Protein AF-K2MR63-F1 (afdb_monomer_lite)

Secondary structure (DSSP, 8-state):
-HHHHHHHHHHHHHHHHHHHHHHHTT-S-------SS-HHHHHHHHHHHHHHHTT--HHHHHHHHHHHHTT--SSSTTSSSSSS-S----------------------------------------------TTHHHHHHHHHHHHHHHHHHHHHHHHHHHHHHHHHHHHHHHHHHHHHHHHHHHHHHHHHHHHHHHHHHHHHHHHHHHHHHHHHHHHHHHHHHHHHHHHHHHHHHHHHHHHHHHHHHHHHHHHHHHHH-TTTHHHHHHHHHHHHHHHHHHHHHHHHHHHHHHHHHHHHHHHTT------------------TTHHHHHHHHHHHHHHHHHHHHHHHHHHHHHHHHHHHHHHHHHHHHHHHHHHHHHHHHHHHHHHHHHHHHHHHHHHTS-TTTS---

Foldseek 3Di:
DVVVVVVVVVVVVVVVVVVVVCVVVVVDDDDDDDDDDPPPPVVVVVVVVVCVVVVDDPVVVVVVVVVVVVPPPDDPPPPPPPPDPDDDDDDDDDDDDDDDDDDDDDDDDDDDDDDDDDDDDDDDDDDDDDDDPPVCVVVVVVVVVVVVVVVVVVVVVVVVVVVVVVVVVVVVVVVVVVVVVVVVVVVVVVVVVVVVVVVVVVVVVVVVVVVVVVVVVVVVVVVVVVVVVVVVVVVVVVVVVVVVVVVVVVVVVVVVLVVDPVNVVVVVVVVVVVVVVVVVVVVVVVVVVVVVVVVVVVVVVVVPDDDDDDDDDDDDDDDDDDPVVVVVVVVVVVVVVVVVVVVVVVVVVVVVVVVVVVVVVVVVVVVVVVVVVVVVVVVVVVVVVVVVVVQVVVCVVVVHHPVRDPDD

Radius of gyration: 58.35 Å; chains: 1; bounding box: 117×65×192 Å

Organism: NCBI:txid85056

Structure (mmCIF, N/CA/C/O backbone):
data_AF-K2MR63-F1
#
_entry.id   AF-K2MR63-F1
#
loop_
_atom_site.group_PDB
_atom_site.id
_atom_site.type_symbol
_atom_site.label_atom_id
_atom_site.label_alt_id
_atom_site.label_comp_id
_atom_site.label_asym_id
_atom_site.label_entity_id
_atom_site.label_seq_id
_atom_site.pdbx_PDB_ins_code
_atom_site.Cartn_x
_atom_site.Cartn_y
_atom_site.Cartn_z
_atom_site.occupancy
_atom_site.B_iso_or_equiv
_atom_site.auth_seq_id
_atom_site.auth_comp_id
_atom_site.auth_asym_id
_atom_site.auth_atom_id
_atom_site.pdbx_PDB_model_num
ATOM 1 N N . MET A 1 1 ? -10.930 -7.258 38.644 1.00 47.06 1 MET A N 1
ATOM 2 C CA . MET A 1 1 ? -9.456 -7.078 38.629 1.00 47.06 1 MET A CA 1
ATOM 3 C C . MET A 1 1 ? -8.836 -7.102 37.224 1.00 47.06 1 MET A C 1
ATOM 5 O O . MET A 1 1 ? -7.900 -6.347 37.010 1.00 47.06 1 MET A O 1
ATOM 9 N N . SER A 1 2 ? -9.349 -7.874 36.250 1.00 49.53 2 SER A N 1
ATOM 10 C CA . SER A 1 2 ? -8.733 -7.998 34.906 1.00 49.53 2 SER A CA 1
ATOM 11 C C . SER A 1 2 ? -8.709 -6.695 34.074 1.00 49.53 2 SER A C 1
ATOM 13 O O . SER A 1 2 ? -7.662 -6.303 33.566 1.00 49.53 2 SER A O 1
ATOM 15 N N . ALA A 1 3 ? -9.817 -5.943 34.040 1.00 41.88 3 ALA A N 1
ATOM 16 C CA . ALA A 1 3 ? -9.916 -4.698 33.261 1.00 41.88 3 ALA A CA 1
ATOM 17 C C . ALA A 1 3 ? -9.015 -3.557 33.779 1.00 41.88 3 ALA A C 1
ATOM 19 O O . ALA A 1 3 ? -8.612 -2.681 33.013 1.00 41.88 3 ALA A O 1
ATOM 20 N N . HIS A 1 4 ? -8.680 -3.573 35.074 1.00 41.53 4 HIS A N 1
ATOM 21 C CA . HIS A 1 4 ? -7.770 -2.591 35.661 1.00 41.53 4 HIS A CA 1
ATOM 22 C C . HIS A 1 4 ? -6.356 -2.830 35.126 1.00 41.53 4 HIS A C 1
ATOM 24 O O . HIS A 1 4 ? -5.791 -1.935 34.512 1.00 41.53 4 HIS A O 1
ATOM 30 N N . VAL A 1 5 ? -5.853 -4.068 35.219 1.00 52.84 5 VAL A N 1
ATOM 31 C CA . VAL A 1 5 ? -4.518 -4.473 34.733 1.00 52.84 5 VAL A CA 1
ATOM 32 C C . VAL A 1 5 ? -4.349 -4.229 33.227 1.00 52.84 5 VAL A C 1
ATOM 34 O O . VAL A 1 5 ? -3.263 -3.869 32.768 1.00 52.84 5 VAL A O 1
ATOM 37 N N . GLU A 1 6 ? -5.412 -4.387 32.438 1.00 45.56 6 GLU A N 1
ATOM 38 C CA . GLU A 1 6 ? -5.401 -4.061 31.008 1.00 45.56 6 GLU A CA 1
ATOM 39 C C . GLU A 1 6 ? -5.281 -2.555 30.741 1.00 45.56 6 GLU A C 1
ATOM 41 O O . GLU A 1 6 ? -4.469 -2.143 29.907 1.00 45.56 6 GLU A O 1
ATOM 46 N N . ARG A 1 7 ? -6.002 -1.716 31.499 1.00 47.66 7 ARG A N 1
ATOM 47 C CA . ARG A 1 7 ? -5.839 -0.254 31.434 1.00 47.66 7 ARG A CA 1
ATOM 48 C C . ARG A 1 7 ? -4.437 0.182 31.855 1.00 47.66 7 ARG A C 1
ATOM 50 O O . ARG A 1 7 ? -3.858 1.032 31.180 1.00 47.66 7 ARG A O 1
ATOM 57 N N . GLU A 1 8 ? -3.851 -0.434 32.885 1.00 48.72 8 GLU A N 1
ATOM 58 C CA . GLU A 1 8 ? -2.474 -0.133 33.306 1.00 48.72 8 GLU A CA 1
ATOM 59 C C . GLU A 1 8 ? -1.470 -0.438 32.189 1.00 48.72 8 GLU A C 1
ATOM 61 O O . GLU A 1 8 ? -0.606 0.384 31.888 1.00 48.72 8 GLU A O 1
ATOM 66 N N . LYS A 1 9 ? -1.615 -1.584 31.509 1.00 58.38 9 LYS A N 1
ATOM 67 C CA . LYS A 1 9 ? -0.736 -1.982 30.396 1.00 58.38 9 LYS A CA 1
ATOM 68 C C . LYS A 1 9 ? -0.846 -1.037 29.201 1.00 58.38 9 LYS A C 1
ATOM 70 O O . LYS A 1 9 ? 0.180 -0.702 28.606 1.00 58.38 9 LYS A O 1
ATOM 75 N N . ILE A 1 10 ? -2.054 -0.578 28.868 1.00 54.53 10 ILE A N 1
ATOM 76 C CA . ILE A 1 10 ? -2.284 0.373 27.771 1.00 54.53 10 ILE A CA 1
ATOM 77 C C . ILE A 1 10 ? -1.656 1.732 28.105 1.00 54.53 10 ILE A C 1
ATOM 79 O O . ILE A 1 10 ? -0.917 2.285 27.288 1.00 54.53 10 ILE A O 1
ATOM 83 N N . ILE A 1 11 ? -1.866 2.245 29.320 1.00 55.84 11 ILE A N 1
ATOM 84 C CA . ILE A 1 11 ? -1.286 3.522 29.763 1.00 55.84 11 ILE A CA 1
ATOM 85 C C . ILE A 1 11 ? 0.248 3.437 29.789 1.00 55.84 11 ILE A C 1
ATOM 87 O O . ILE A 1 11 ? 0.929 4.327 29.271 1.00 55.84 11 ILE A O 1
ATOM 91 N N . PHE A 1 12 ? 0.809 2.334 30.291 1.00 59.03 12 PHE A N 1
ATOM 92 C CA . PHE A 1 12 ? 2.257 2.117 30.323 1.00 59.03 12 PHE A CA 1
ATOM 93 C C . PHE A 1 12 ? 2.859 2.003 28.913 1.00 59.03 12 PHE A C 1
ATOM 95 O O . PHE A 1 12 ? 3.939 2.537 28.646 1.00 59.03 12 PHE A O 1
ATOM 102 N N . PHE A 1 13 ? 2.152 1.359 27.979 1.00 62.16 13 PHE A N 1
ATOM 103 C CA . PHE A 1 13 ? 2.556 1.255 26.576 1.00 62.16 13 PHE A CA 1
ATOM 104 C C . PHE A 1 13 ? 2.575 2.624 25.882 1.00 62.16 13 PHE A C 1
ATOM 106 O O . PHE A 1 13 ? 3.557 2.965 25.214 1.00 62.16 13 PHE A O 1
ATOM 113 N N . PHE A 1 14 ? 1.546 3.448 26.097 1.00 54.16 14 PHE A N 1
ATOM 114 C CA . PHE A 1 14 ? 1.492 4.810 25.563 1.00 54.16 14 PHE A CA 1
ATOM 115 C C . PHE A 1 14 ? 2.592 5.705 26.142 1.00 54.16 14 PHE A C 1
ATOM 117 O O . PHE A 1 14 ? 3.259 6.413 25.386 1.00 54.16 14 PHE A O 1
ATOM 124 N N . LEU A 1 15 ? 2.851 5.636 27.451 1.00 60.12 15 LEU A N 1
ATOM 125 C CA . LEU A 1 15 ? 3.922 6.404 28.094 1.00 60.12 15 LEU A CA 1
ATOM 126 C C . LEU A 1 15 ? 5.307 6.000 27.571 1.00 60.12 15 LEU A C 1
ATOM 128 O O . LEU A 1 15 ? 6.113 6.868 27.230 1.00 60.12 15 LEU A O 1
ATOM 132 N N . LYS A 1 16 ? 5.564 4.698 27.406 1.00 65.94 16 LYS A N 1
ATOM 133 C CA . LYS A 1 16 ? 6.850 4.179 26.915 1.00 65.94 16 LYS A CA 1
ATOM 134 C C . LYS A 1 16 ? 7.099 4.526 25.442 1.00 65.94 16 LYS A C 1
ATOM 136 O O . LYS A 1 16 ? 8.220 4.886 25.074 1.00 65.94 16 LYS A O 1
ATOM 141 N N . ASN A 1 17 ? 6.067 4.480 24.598 1.00 55.75 17 ASN A N 1
ATOM 142 C CA . ASN A 1 17 ? 6.176 4.880 23.190 1.00 55.75 17 ASN A CA 1
ATOM 143 C C . ASN A 1 17 ? 6.306 6.393 23.022 1.00 55.75 17 ASN A C 1
ATOM 145 O O . ASN A 1 17 ? 7.094 6.853 22.195 1.00 55.75 17 ASN A O 1
ATOM 149 N N . ARG A 1 18 ? 5.621 7.174 23.861 1.00 52.97 18 ARG A N 1
ATOM 150 C CA . ARG A 1 18 ? 5.785 8.627 23.918 1.00 52.97 18 ARG A CA 1
ATOM 151 C C . ARG A 1 18 ? 7.216 8.999 24.317 1.00 52.97 18 ARG A C 1
ATOM 153 O O . ARG A 1 18 ? 7.833 9.827 23.654 1.00 52.97 18 ARG A O 1
ATOM 160 N N . GLN A 1 19 ? 7.793 8.332 25.316 1.00 58.66 19 GLN A N 1
ATOM 161 C CA . GLN A 1 19 ? 9.180 8.555 25.741 1.00 58.66 19 GLN A CA 1
ATOM 162 C C . GLN A 1 19 ? 10.194 8.202 24.635 1.00 58.66 19 GLN A C 1
ATOM 164 O O . GLN A 1 19 ? 11.117 8.973 24.375 1.00 58.66 19 GLN A O 1
ATOM 169 N N . LYS A 1 20 ? 9.982 7.091 23.911 1.00 62.47 20 LYS A N 1
ATOM 170 C CA . LYS A 1 20 ? 10.786 6.731 22.726 1.00 62.47 20 LYS A CA 1
ATOM 171 C C . LYS A 1 20 ? 10.671 7.762 21.601 1.00 62.47 20 LYS A C 1
ATOM 173 O O . LYS A 1 20 ? 11.679 8.096 20.984 1.00 62.47 20 LYS A O 1
ATOM 178 N N . TYR A 1 21 ? 9.471 8.283 21.349 1.00 54.50 21 TYR A N 1
ATOM 179 C CA . TYR A 1 21 ? 9.225 9.303 20.329 1.00 54.50 21 TYR A CA 1
ATOM 180 C C . TYR A 1 21 ? 9.955 10.619 20.642 1.00 54.50 21 TYR A C 1
ATOM 182 O O . TYR A 1 21 ? 10.618 11.179 19.769 1.00 54.50 21 TYR A O 1
ATOM 190 N N . PHE A 1 22 ? 9.920 11.073 21.900 1.00 52.06 22 PHE A N 1
ATOM 191 C CA . PHE A 1 22 ? 10.648 12.273 22.330 1.00 52.06 22 PHE A CA 1
ATOM 192 C C . PHE A 1 22 ? 12.171 12.073 22.339 1.00 52.06 22 PHE A C 1
ATOM 194 O O . PHE A 1 22 ? 12.897 12.984 21.939 1.00 52.06 22 PHE A O 1
ATOM 201 N N . LYS A 1 23 ? 12.661 10.872 22.685 1.00 57.66 23 LYS A N 1
ATOM 202 C CA . LYS A 1 23 ? 14.091 10.530 22.604 1.00 57.66 23 LYS A CA 1
ATOM 203 C C . LYS A 1 23 ? 14.597 10.497 21.154 1.00 57.66 23 LYS A C 1
ATOM 205 O O . LYS A 1 23 ? 15.669 11.013 20.870 1.00 57.66 23 LYS A O 1
ATOM 210 N N . LYS A 1 24 ? 13.797 9.979 20.213 1.00 60.97 24 LYS A N 1
ATOM 211 C CA . LYS A 1 24 ? 14.146 9.910 18.779 1.00 60.97 24 LYS A CA 1
ATOM 212 C C . LYS A 1 24 ? 14.138 11.278 18.080 1.00 60.97 24 LYS A C 1
ATOM 214 O O . LYS A 1 24 ? 14.800 11.438 17.063 1.00 60.97 24 LYS A O 1
ATOM 219 N N . ARG A 1 25 ? 13.412 12.265 18.619 1.00 58.78 25 ARG A N 1
ATOM 220 C CA . ARG A 1 25 ? 13.384 13.650 18.111 1.00 58.78 25 ARG A CA 1
ATOM 221 C C . ARG A 1 25 ? 14.371 14.602 18.801 1.00 58.78 25 ARG A C 1
ATOM 223 O O . ARG A 1 25 ? 14.311 15.796 18.537 1.00 58.78 25 ARG A O 1
ATOM 230 N N . GLY A 1 26 ? 15.241 14.109 19.689 1.00 47.12 26 GLY A N 1
ATOM 231 C CA . GLY A 1 26 ? 16.191 14.961 20.422 1.00 47.12 26 GLY A CA 1
ATOM 232 C C . GLY A 1 26 ? 15.522 15.956 21.381 1.00 47.12 26 GLY A C 1
ATOM 233 O O . GLY A 1 26 ? 16.126 16.947 21.766 1.00 47.12 26 GLY A O 1
ATOM 234 N N . LEU A 1 27 ? 14.261 15.708 21.755 1.00 46.94 27 LEU A N 1
ATOM 235 C CA . LEU A 1 27 ? 13.473 16.557 22.660 1.00 46.94 27 LEU A CA 1
ATOM 236 C C . LEU A 1 27 ? 13.605 16.131 24.133 1.00 46.94 27 LEU A C 1
ATOM 238 O O . LEU A 1 27 ? 13.036 16.764 25.019 1.00 46.94 27 LEU A O 1
ATOM 242 N N . LEU A 1 28 ? 14.343 15.050 24.385 1.00 42.44 28 LEU A N 1
ATOM 243 C CA . LEU A 1 28 ? 14.859 14.670 25.694 1.00 42.44 28 LEU A CA 1
ATOM 244 C C . LEU A 1 28 ? 16.342 15.049 25.707 1.00 42.44 28 LEU A C 1
ATOM 246 O O . LEU A 1 28 ? 17.172 14.298 25.202 1.00 42.44 28 LEU A O 1
ATOM 250 N N . MET A 1 29 ? 16.640 16.241 26.222 1.00 37.00 29 MET A N 1
ATOM 251 C CA . MET A 1 29 ? 18.001 16.621 26.602 1.00 37.00 29 MET A CA 1
ATOM 252 C C . MET A 1 29 ? 18.411 15.757 27.799 1.00 37.00 29 MET A C 1
ATOM 254 O O . MET A 1 29 ? 17.691 15.714 28.796 1.00 37.00 29 MET A O 1
ATOM 258 N N . GLU A 1 30 ? 19.528 15.039 27.673 1.00 45.56 30 GLU A N 1
ATOM 259 C CA . GLU A 1 30 ? 20.259 14.521 28.830 1.00 45.56 30 GLU A CA 1
ATOM 260 C C . GLU A 1 30 ? 20.827 15.721 29.594 1.00 45.56 30 GLU A C 1
ATOM 262 O O . GLU A 1 30 ? 21.306 16.678 28.979 1.00 45.56 30 GLU A O 1
ATOM 267 N N . ASP A 1 31 ? 20.686 15.687 30.920 1.00 36.50 31 ASP A N 1
ATOM 268 C CA . ASP A 1 31 ? 21.001 16.787 31.825 1.00 36.50 31 ASP A CA 1
ATOM 269 C C . ASP A 1 31 ? 22.391 17.372 31.535 1.00 36.50 31 ASP A C 1
ATOM 271 O O . ASP A 1 31 ? 23.426 16.774 31.826 1.00 36.50 31 ASP A O 1
ATOM 275 N N . THR A 1 32 ? 22.400 18.576 30.971 1.00 37.03 32 THR A N 1
ATOM 276 C CA . THR A 1 32 ? 23.509 19.519 31.076 1.00 37.03 32 THR A CA 1
ATOM 277 C C . THR A 1 32 ? 22.927 20.840 31.549 1.00 37.03 32 THR A C 1
ATOM 279 O O . THR A 1 32 ? 21.876 21.291 31.094 1.00 37.03 32 THR A O 1
ATOM 282 N N . ASP A 1 33 ? 23.575 21.380 32.572 1.00 41.47 33 ASP A N 1
ATOM 283 C CA . ASP A 1 33 ? 23.080 22.431 33.440 1.00 41.47 33 ASP A CA 1
ATOM 284 C C . ASP A 1 33 ? 22.576 23.686 32.714 1.00 41.47 33 ASP A C 1
ATOM 286 O O . ASP A 1 33 ? 23.172 24.170 31.752 1.00 41.47 33 ASP A O 1
ATOM 290 N N . SER A 1 34 ? 21.594 24.320 33.365 1.00 40.16 34 SER A N 1
ATOM 291 C CA . SER A 1 34 ? 21.267 25.758 33.344 1.00 40.16 34 SER A CA 1
ATOM 292 C C . SER A 1 34 ? 20.037 26.214 32.547 1.00 40.16 34 SER A C 1
ATOM 294 O O . SER A 1 34 ? 20.000 26.248 31.326 1.00 40.16 34 SER A O 1
ATOM 296 N N . SER A 1 35 ? 19.130 26.816 33.326 1.00 37.16 35 SER A N 1
ATOM 297 C CA . SER A 1 35 ? 18.380 28.039 33.008 1.00 37.16 35 SER A CA 1
ATOM 298 C C . SER A 1 35 ? 17.088 27.948 32.178 1.00 37.16 35 SER A C 1
ATOM 300 O O . SER A 1 35 ? 17.057 28.046 30.960 1.00 37.16 35 SER A O 1
ATOM 302 N N . SER A 1 36 ? 15.994 27.938 32.947 1.00 47.28 36 SER A N 1
ATOM 303 C CA . SER A 1 36 ? 14.726 28.659 32.735 1.00 47.28 36 SER A CA 1
ATOM 304 C C . SER A 1 36 ? 13.978 28.479 31.402 1.00 47.28 36 SER A C 1
ATOM 306 O O . SER A 1 36 ? 14.130 29.222 30.444 1.00 47.28 36 SER A O 1
ATOM 308 N N . GLY A 1 37 ? 13.024 27.540 31.405 1.00 40.22 37 GLY A N 1
ATOM 309 C CA . GLY A 1 37 ? 11.978 27.487 30.375 1.00 40.22 37 GLY A CA 1
ATOM 310 C C . GLY A 1 37 ? 11.056 26.265 30.414 1.00 40.22 37 GLY A C 1
ATOM 311 O O . GLY A 1 37 ? 9.961 26.310 29.865 1.00 40.22 37 GLY A O 1
ATOM 312 N N . VAL A 1 38 ? 11.441 25.181 31.102 1.00 45.81 38 VAL A N 1
ATOM 313 C CA . VAL A 1 38 ? 10.787 23.861 30.948 1.00 45.81 38 VAL A CA 1
ATOM 314 C C . VAL A 1 38 ? 10.299 23.273 32.284 1.00 45.81 38 VAL A C 1
ATOM 316 O O . VAL A 1 38 ? 10.409 22.081 32.544 1.00 45.81 38 VAL A O 1
ATOM 319 N N . ARG A 1 39 ? 9.727 24.093 33.180 1.00 40.00 39 ARG A N 1
ATOM 320 C CA . ARG A 1 39 ? 9.207 23.595 34.479 1.00 40.00 39 ARG A CA 1
ATOM 321 C C . ARG A 1 39 ? 7.774 23.051 34.456 1.00 40.00 39 ARG A C 1
ATOM 323 O O . ARG A 1 39 ? 7.367 22.419 35.423 1.00 40.00 39 ARG A O 1
ATOM 330 N N . LYS A 1 40 ? 7.002 23.235 33.377 1.00 45.62 40 LYS A N 1
ATOM 331 C CA . LYS A 1 40 ? 5.579 22.828 33.360 1.00 45.62 40 LYS A CA 1
ATOM 332 C C . LYS A 1 40 ? 5.343 21.359 32.978 1.00 45.62 40 LYS A C 1
ATOM 334 O O . LYS A 1 40 ? 4.428 20.751 33.514 1.00 45.62 40 LYS A O 1
ATOM 339 N N . ASN A 1 41 ? 6.187 20.754 32.136 1.00 42.47 41 ASN A N 1
ATOM 340 C CA . ASN A 1 41 ? 5.967 19.374 31.665 1.00 42.47 41 ASN A CA 1
ATOM 341 C C . ASN A 1 41 ? 6.498 18.290 32.617 1.00 42.47 41 ASN A C 1
ATOM 343 O O . ASN A 1 41 ? 5.923 17.206 32.689 1.00 42.47 41 ASN A O 1
ATOM 347 N N . ILE A 1 42 ? 7.548 18.584 33.388 1.00 45.97 42 ILE A N 1
ATOM 348 C CA . ILE A 1 42 ? 8.123 17.626 34.348 1.00 45.97 42 ILE A CA 1
ATOM 349 C C . ILE A 1 42 ? 7.220 17.493 35.587 1.00 45.97 42 ILE A C 1
ATOM 351 O O . ILE A 1 42 ? 7.040 16.395 36.110 1.00 45.97 42 ILE A O 1
ATOM 355 N N . HIS A 1 43 ? 6.545 18.577 35.988 1.00 42.75 43 HIS A N 1
ATOM 356 C CA . HIS A 1 43 ? 5.612 18.564 37.118 1.00 42.75 43 HIS A CA 1
ATOM 357 C C . HIS A 1 43 ? 4.407 17.637 36.901 1.00 42.75 43 HIS A C 1
ATOM 359 O O . HIS A 1 43 ? 3.962 16.994 37.847 1.00 42.75 43 HIS A O 1
ATOM 365 N N . VAL A 1 44 ? 3.912 17.516 35.663 1.00 49.12 44 VAL A N 1
ATOM 366 C CA . VAL A 1 44 ? 2.770 16.645 35.333 1.00 49.12 44 VAL A CA 1
ATOM 367 C C . VAL A 1 44 ? 3.170 15.170 35.393 1.00 49.12 44 VAL A C 1
ATOM 369 O O . VAL A 1 44 ? 2.439 14.360 35.953 1.00 49.12 44 VAL A O 1
ATOM 372 N N . SER A 1 45 ? 4.362 14.819 34.898 1.00 46.56 45 SER A N 1
ATOM 373 C CA . SER A 1 45 ? 4.860 13.439 34.975 1.00 46.56 45 SER A CA 1
ATOM 374 C C . SER A 1 45 ? 5.121 12.994 36.416 1.00 46.56 45 SER A C 1
ATOM 376 O O . SER A 1 45 ? 4.912 11.827 36.733 1.00 46.56 45 SER A O 1
ATOM 378 N N . MET A 1 46 ? 5.570 13.904 37.286 1.00 43.56 46 MET A N 1
ATOM 379 C CA . MET A 1 46 ? 5.866 13.582 38.684 1.00 43.56 46 MET A CA 1
ATOM 380 C C . MET A 1 46 ? 4.590 13.460 39.532 1.00 43.56 46 MET A C 1
ATOM 382 O O . MET A 1 46 ? 4.489 12.550 40.350 1.00 43.56 46 MET A O 1
ATOM 386 N N . TYR A 1 47 ? 3.587 14.315 39.293 1.00 45.88 47 TYR A N 1
ATOM 387 C CA . TYR A 1 47 ? 2.292 14.237 39.983 1.00 45.88 47 TYR A CA 1
ATOM 388 C C . TYR A 1 47 ? 1.497 12.983 39.614 1.00 45.88 47 TYR A C 1
ATOM 390 O O . TYR A 1 47 ? 0.876 12.381 4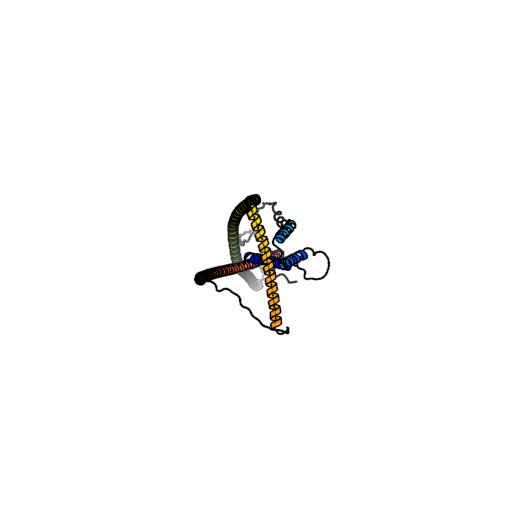0.486 1.00 45.88 47 TYR A O 1
ATOM 398 N N . VAL A 1 48 ? 1.551 12.556 38.347 1.00 48.56 48 VAL A N 1
ATOM 399 C CA . VAL A 1 48 ? 0.880 11.328 37.896 1.00 48.56 48 VAL A CA 1
ATOM 400 C C . VAL A 1 48 ? 1.500 10.094 38.555 1.00 48.56 48 VAL A C 1
ATOM 402 O O . VAL A 1 48 ? 0.762 9.245 39.039 1.00 48.56 48 VAL A O 1
ATOM 405 N N . SER A 1 49 ? 2.829 10.023 38.671 1.00 46.22 49 SER A N 1
ATOM 406 C CA . SER A 1 49 ? 3.499 8.909 39.359 1.00 46.22 49 SER A CA 1
ATOM 407 C C . SER A 1 49 ? 3.277 8.912 40.878 1.00 46.22 49 SER A C 1
ATOM 409 O O . SER A 1 49 ? 3.150 7.845 41.474 1.00 46.22 49 SER A O 1
ATOM 411 N N . TYR A 1 50 ? 3.190 10.090 41.509 1.00 42.78 50 TYR A N 1
ATOM 412 C CA . TYR A 1 50 ? 2.937 10.216 42.951 1.00 42.78 50 TYR A CA 1
ATOM 413 C C . TYR A 1 50 ? 1.490 9.847 43.322 1.00 42.78 50 TYR A C 1
ATOM 415 O O . TYR A 1 50 ? 1.269 9.119 44.286 1.00 42.78 50 TYR A O 1
ATOM 423 N N . ALA A 1 51 ? 0.503 10.267 42.523 1.00 47.38 51 ALA A N 1
ATOM 424 C CA . ALA A 1 51 ? -0.899 9.888 42.718 1.00 47.38 51 ALA A CA 1
ATOM 425 C C . ALA A 1 51 ? -1.141 8.383 42.482 1.00 47.38 51 ALA A C 1
ATOM 427 O O . ALA A 1 51 ? -1.969 7.779 43.161 1.00 47.38 51 ALA A O 1
ATOM 428 N N . TYR A 1 52 ? -0.376 7.765 41.572 1.00 43.62 52 TYR A N 1
ATOM 429 C CA . TYR A 1 52 ? -0.434 6.326 41.289 1.00 43.62 52 TYR A CA 1
ATOM 430 C C . TYR A 1 52 ? 0.128 5.466 42.432 1.00 43.62 52 TYR A C 1
ATOM 432 O O . TYR A 1 52 ? -0.385 4.386 42.705 1.00 43.62 52 TYR A O 1
ATOM 440 N N . ALA A 1 53 ? 1.163 5.947 43.130 1.00 41.47 53 ALA A N 1
ATOM 441 C CA . ALA A 1 53 ? 1.785 5.224 44.242 1.00 41.47 53 ALA A CA 1
ATOM 442 C C . ALA A 1 53 ? 0.941 5.229 45.532 1.00 41.47 53 ALA A C 1
ATOM 444 O O . ALA A 1 53 ? 1.158 4.390 46.404 1.00 41.47 53 ALA A O 1
ATOM 445 N N . HIS A 1 54 ? -0.018 6.154 45.655 1.00 42.66 54 HIS A N 1
ATOM 446 C CA . HIS A 1 54 ? -0.785 6.377 46.884 1.00 42.66 54 HIS A CA 1
ATOM 447 C C . HIS A 1 54 ? -2.281 6.035 46.786 1.00 42.66 54 HIS A C 1
ATOM 449 O O . HIS A 1 54 ? -3.021 6.349 47.713 1.00 42.66 54 HIS A O 1
ATOM 455 N N . GLY A 1 55 ? -2.722 5.356 45.718 1.00 39.97 55 GLY A N 1
ATOM 456 C CA . GLY A 1 55 ? -4.076 4.790 45.634 1.00 39.97 55 GLY A CA 1
ATOM 457 C C . GLY A 1 55 ? -5.182 5.839 45.764 1.00 39.97 55 GLY A C 1
ATOM 458 O O . GLY A 1 55 ? -6.071 5.699 46.596 1.00 39.97 55 GLY A O 1
ATOM 459 N N . VAL A 1 56 ? -5.089 6.919 44.987 1.00 46.12 56 VAL A N 1
ATOM 460 C CA . VAL A 1 56 ? -6.070 8.011 45.018 1.00 46.12 56 VAL A CA 1
ATOM 461 C C . VAL A 1 56 ? -7.278 7.667 44.136 1.00 46.12 56 VAL A C 1
ATOM 463 O O . VAL A 1 56 ? -7.105 7.333 42.964 1.00 46.12 56 VAL A O 1
ATOM 466 N N . ASP A 1 57 ? -8.482 7.780 44.707 1.00 45.66 57 ASP A N 1
ATOM 467 C CA . ASP A 1 57 ? -9.773 7.379 44.127 1.00 45.66 57 ASP A CA 1
ATOM 468 C C . ASP A 1 57 ? -10.072 7.938 42.717 1.00 45.66 57 ASP A C 1
ATOM 470 O O . ASP A 1 57 ? -9.768 9.090 42.378 1.00 45.66 57 ASP A O 1
ATOM 474 N N . ASP A 1 58 ? -10.782 7.123 41.924 1.00 42.59 58 ASP A N 1
ATOM 475 C CA . ASP A 1 58 ? -11.156 7.312 40.508 1.00 42.59 58 ASP A CA 1
ATOM 476 C C . ASP A 1 58 ? -11.847 8.656 40.175 1.00 42.59 58 ASP A C 1
ATOM 478 O O . ASP A 1 58 ? -11.816 9.126 39.029 1.00 42.59 58 ASP A O 1
ATOM 482 N N . LEU A 1 59 ? -12.430 9.337 41.168 1.00 40.59 59 LEU A N 1
ATOM 483 C CA . LEU A 1 59 ? -13.072 10.644 40.985 1.00 40.59 59 LEU A CA 1
ATOM 484 C C . LEU A 1 59 ? -12.069 11.769 40.674 1.00 40.59 59 LEU A C 1
ATOM 486 O O . LEU A 1 59 ? -12.391 12.713 39.944 1.00 40.59 59 LEU A O 1
ATOM 490 N N . ILE A 1 60 ? -10.844 11.681 41.201 1.00 47.66 60 ILE A N 1
ATOM 491 C CA . ILE A 1 60 ? -9.801 12.690 40.964 1.00 47.66 60 ILE A CA 1
ATOM 492 C C . ILE A 1 60 ? -9.230 12.538 39.549 1.00 47.66 60 ILE A C 1
ATOM 494 O O . ILE A 1 60 ? -8.958 13.545 38.890 1.00 47.66 60 ILE A O 1
ATOM 498 N N . TRP A 1 61 ? -9.165 11.308 39.028 1.00 46.25 61 TRP A N 1
ATOM 499 C CA . TRP A 1 61 ? -8.765 11.021 37.647 1.00 46.25 61 TRP A CA 1
ATOM 500 C C . TRP A 1 61 ? -9.697 11.656 36.613 1.00 46.25 61 TRP A C 1
ATOM 502 O O . TRP A 1 61 ? -9.220 12.261 35.650 1.00 46.25 61 TRP A O 1
ATOM 512 N N . CYS A 1 62 ? -11.012 11.604 36.838 1.00 39.91 62 CYS A N 1
ATOM 513 C CA . CYS A 1 62 ? -11.991 12.216 35.936 1.00 39.91 62 CYS A CA 1
ATOM 514 C C . CYS A 1 62 ? -11.882 13.752 35.907 1.00 39.91 62 CYS A C 1
ATOM 516 O O . CYS A 1 62 ? -11.970 14.362 34.838 1.00 39.91 62 CYS A O 1
ATOM 518 N N . ARG A 1 63 ? -11.606 14.395 37.053 1.00 40.31 63 ARG A N 1
ATOM 519 C CA . ARG A 1 63 ? -11.353 15.847 37.114 1.00 40.31 63 ARG A CA 1
ATOM 520 C C . ARG A 1 63 ? -10.017 16.237 36.479 1.00 40.31 63 ARG A C 1
ATOM 522 O O . ARG A 1 63 ? -9.963 17.243 35.772 1.00 40.31 63 ARG A O 1
ATOM 529 N N . LEU A 1 64 ? -8.956 15.450 36.672 1.00 44.94 64 LEU A N 1
ATOM 530 C CA . LEU A 1 64 ? -7.642 15.736 36.083 1.00 44.94 64 LEU A CA 1
ATOM 531 C C . LEU A 1 64 ? -7.670 15.624 34.550 1.00 44.94 64 LEU A C 1
ATOM 533 O O . LEU A 1 64 ? -7.159 16.505 33.862 1.00 44.94 64 LEU A O 1
ATOM 537 N N . LEU A 1 65 ? -8.316 14.583 34.014 1.00 47.25 65 LEU A N 1
ATOM 538 C CA . LEU A 1 65 ? -8.450 14.366 32.570 1.00 47.25 65 LEU A CA 1
ATOM 539 C C . LEU A 1 65 ? -9.317 15.442 31.900 1.00 47.25 65 LEU A C 1
ATOM 541 O O . LEU A 1 65 ? -8.937 15.952 30.849 1.00 47.25 65 LEU A O 1
ATOM 545 N N . SER A 1 66 ? -10.407 15.866 32.547 1.00 41.38 66 SER A N 1
ATOM 546 C CA . SER A 1 66 ? -11.261 16.958 32.053 1.00 41.38 66 SER A CA 1
ATOM 547 C C . SER A 1 66 ? -10.528 18.312 32.006 1.00 41.38 66 SER A C 1
ATOM 549 O O . SER A 1 66 ? -10.729 19.113 31.094 1.00 41.38 66 SER A O 1
ATOM 551 N N . THR A 1 67 ? -9.587 18.549 32.927 1.00 42.06 67 THR A N 1
ATOM 552 C CA . THR A 1 67 ? -8.787 19.790 32.955 1.00 42.06 67 THR A CA 1
ATOM 553 C C . THR A 1 67 ? -7.680 19.803 31.883 1.00 42.06 67 THR A C 1
ATOM 555 O O . THR A 1 67 ? -7.320 20.862 31.366 1.00 42.06 67 THR A O 1
ATOM 558 N N . ILE A 1 68 ? -7.154 18.631 31.506 1.00 45.94 68 ILE A N 1
ATOM 559 C CA . ILE A 1 68 ? -6.127 18.479 30.458 1.00 45.94 68 ILE A CA 1
ATOM 560 C C . 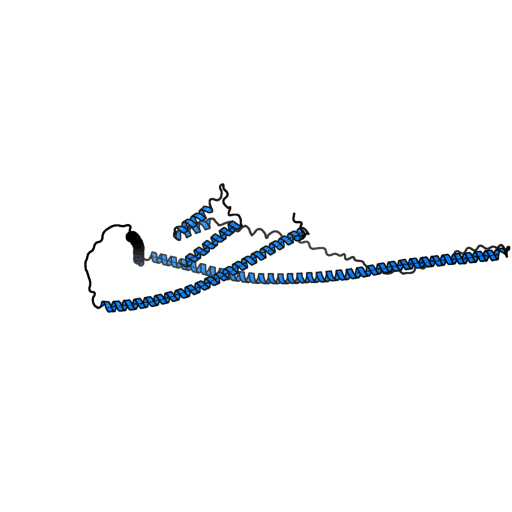ILE A 1 68 ? -6.738 18.623 29.052 1.00 45.94 68 ILE A C 1
ATOM 562 O O . ILE A 1 68 ? -6.104 19.194 28.163 1.00 45.94 68 ILE A O 1
ATOM 566 N N . ASP A 1 69 ? -7.987 18.194 28.856 1.00 40.75 69 ASP A N 1
ATOM 567 C CA . ASP A 1 69 ? -8.680 18.269 27.559 1.00 40.75 69 ASP A CA 1
ATOM 568 C C . ASP A 1 69 ? -9.029 19.720 27.143 1.00 40.75 69 ASP A C 1
ATOM 570 O O . ASP A 1 69 ? -9.135 20.054 25.962 1.00 40.75 69 ASP A O 1
ATOM 574 N N . LEU A 1 70 ? -9.103 20.640 28.113 1.00 37.50 70 LEU A N 1
ATOM 575 C CA . LEU A 1 70 ? -9.345 22.071 27.883 1.00 37.50 70 LEU A CA 1
ATOM 576 C C . LEU A 1 70 ? -8.107 22.863 27.425 1.00 37.50 70 LEU A C 1
ATOM 578 O O . LEU A 1 70 ? -8.263 23.962 26.899 1.00 37.50 70 LEU A O 1
ATOM 582 N N . THR A 1 71 ? -6.886 22.334 27.576 1.00 42.50 71 THR A N 1
ATOM 583 C CA . THR A 1 71 ? -5.640 23.058 27.231 1.00 42.50 71 THR A CA 1
ATOM 584 C C . THR A 1 71 ? -4.957 22.584 25.945 1.00 42.50 71 THR A C 1
ATOM 586 O O . THR A 1 71 ? -3.992 23.208 25.511 1.00 42.50 71 THR A O 1
ATOM 589 N N . LEU A 1 72 ? -5.462 21.527 25.296 1.00 41.75 72 LEU A N 1
ATOM 590 C CA . LEU A 1 72 ? -4.854 20.926 24.096 1.00 41.75 72 LEU A CA 1
ATOM 591 C C . LEU A 1 72 ? -5.673 21.085 22.805 1.00 41.75 72 LEU A C 1
ATOM 593 O O . LEU A 1 72 ? -5.286 20.566 21.754 1.00 41.75 72 LEU A O 1
ATOM 597 N N . ARG A 1 73 ? -6.764 21.861 22.830 1.00 40.56 73 ARG A N 1
ATOM 598 C CA . ARG A 1 73 ? -7.436 22.295 21.600 1.00 40.56 73 ARG A CA 1
ATOM 599 C C . ARG A 1 73 ? -6.651 23.442 20.941 1.00 40.56 73 ARG A C 1
ATOM 601 O O . ARG A 1 73 ? -6.797 24.592 21.333 1.00 40.56 73 ARG A O 1
ATOM 608 N N . VAL A 1 74 ? -5.932 23.075 19.866 1.00 34.66 74 VAL A N 1
ATOM 609 C CA . VAL A 1 74 ? -5.314 23.898 18.788 1.00 34.66 74 VAL A CA 1
ATOM 610 C C . VAL A 1 74 ? -3.848 24.335 19.045 1.00 34.66 74 VAL A C 1
ATOM 612 O O . VAL A 1 74 ? -3.601 24.926 20.091 1.00 34.66 74 VAL A O 1
ATOM 615 N N . PRO A 1 75 ? -2.856 24.109 18.131 1.00 38.16 75 PRO A N 1
ATOM 616 C CA . PRO A 1 75 ? -2.925 23.658 16.731 1.00 38.16 75 PRO A CA 1
ATOM 617 C C . PRO A 1 75 ? -2.023 22.437 16.418 1.00 38.16 75 PRO A C 1
ATOM 619 O O . PRO A 1 75 ? -0.802 22.542 16.357 1.00 38.16 75 PRO A O 1
ATOM 622 N N . ILE A 1 76 ? -2.615 21.281 16.106 1.00 36.88 76 ILE A N 1
ATOM 623 C CA . ILE A 1 76 ? -1.921 20.207 15.353 1.00 36.88 76 ILE A CA 1
ATOM 624 C C . ILE A 1 76 ? -2.576 20.003 13.968 1.00 36.88 76 ILE A C 1
ATOM 626 O O . ILE A 1 76 ? -2.028 19.334 13.100 1.00 36.88 76 ILE A O 1
ATOM 630 N N . PHE A 1 77 ? -3.693 20.686 13.697 1.00 32.31 77 PHE A N 1
ATOM 631 C CA . PHE A 1 77 ? -4.488 20.509 12.478 1.00 32.31 77 PHE A CA 1
ATOM 632 C C . PHE A 1 77 ? -4.201 21.490 11.322 1.00 32.31 77 PHE A C 1
ATOM 634 O O . PHE A 1 77 ? -4.811 21.355 10.270 1.00 32.31 77 PHE A O 1
ATOM 641 N N . CYS A 1 78 ? -3.249 22.425 11.445 1.00 28.14 78 CYS A N 1
ATOM 642 C CA . CYS A 1 78 ? -2.954 23.403 10.374 1.00 28.14 78 CYS A CA 1
ATOM 643 C C . CYS A 1 78 ? -1.695 23.112 9.530 1.00 28.14 78 CYS A C 1
ATOM 645 O O . CYS A 1 78 ? -1.331 23.929 8.692 1.00 28.14 78 CYS A O 1
ATOM 647 N N . GLY A 1 79 ? -1.018 21.973 9.710 1.00 30.53 79 GLY A N 1
ATOM 648 C CA . GLY A 1 79 ? 0.253 21.693 9.018 1.00 30.53 79 GLY A CA 1
ATOM 649 C C . GLY A 1 79 ? 0.160 20.965 7.672 1.00 30.53 79 GLY A C 1
ATOM 650 O O . GLY A 1 79 ? 1.173 20.847 6.994 1.00 30.53 79 GLY A O 1
ATOM 651 N N . LEU A 1 80 ? -1.012 20.450 7.284 1.00 34.59 80 LEU A N 1
ATOM 652 C CA . LEU A 1 80 ? -1.132 19.512 6.151 1.00 34.59 80 LEU A CA 1
ATOM 653 C C . LEU A 1 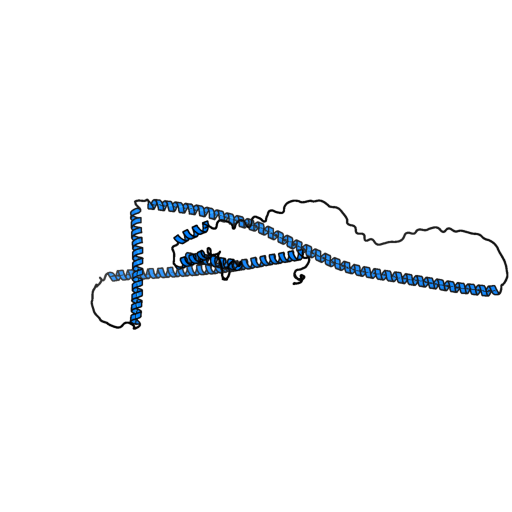80 ? -2.098 19.951 5.042 1.00 34.59 80 LEU A C 1
ATOM 655 O O . LEU A 1 80 ? -2.277 19.221 4.077 1.00 34.59 80 LEU A O 1
ATOM 659 N N . PHE A 1 81 ? -2.666 21.157 5.125 1.00 27.61 81 PHE A N 1
ATOM 660 C CA . PHE A 1 81 ? -3.604 21.672 4.115 1.00 27.61 81 PHE A CA 1
ATOM 661 C C . PHE A 1 81 ? -3.008 22.711 3.150 1.00 27.61 81 PHE A C 1
ATOM 663 O O . PHE A 1 81 ? -3.729 23.249 2.318 1.00 27.61 81 PHE A O 1
ATOM 670 N N . PHE A 1 82 ? -1.699 22.988 3.219 1.00 26.97 82 PHE A N 1
ATOM 671 C CA . PHE A 1 82 ? -1.077 24.098 2.479 1.00 26.97 82 PHE A CA 1
ATOM 672 C C . PHE A 1 82 ? -0.152 23.705 1.312 1.00 26.97 82 PHE A C 1
ATOM 674 O O . PHE A 1 82 ? 0.586 24.552 0.822 1.00 26.97 82 PHE A O 1
ATOM 681 N N . PHE A 1 83 ? -0.193 22.458 0.822 1.00 27.92 83 PHE A N 1
ATOM 682 C CA . PHE A 1 83 ? 0.692 22.008 -0.273 1.00 27.92 83 PHE A CA 1
ATOM 683 C C . PHE A 1 83 ? -0.003 21.482 -1.542 1.00 27.92 83 PHE A C 1
ATOM 685 O O . PHE A 1 83 ? 0.654 20.880 -2.385 1.00 27.92 83 PHE A O 1
ATOM 692 N N . CYS A 1 84 ? -1.297 21.762 -1.740 1.00 27.02 84 CYS A N 1
ATOM 693 C CA . CYS A 1 84 ? -2.035 21.326 -2.939 1.00 27.02 84 CYS A CA 1
ATOM 694 C C . CYS A 1 84 ? -2.591 22.458 -3.819 1.00 27.02 84 CYS A C 1
ATOM 696 O O . CYS A 1 84 ? -3.507 22.218 -4.595 1.00 27.02 84 CYS A O 1
ATOM 698 N N . PHE A 1 85 ? -2.053 23.678 -3.754 1.00 25.80 85 PHE A N 1
ATOM 699 C CA . PHE A 1 85 ? -2.579 24.787 -4.564 1.00 25.80 85 PHE A CA 1
ATOM 700 C C . PHE A 1 85 ? -1.496 25.685 -5.169 1.00 25.80 85 PHE A C 1
ATOM 702 O O . PHE A 1 85 ? -1.514 26.887 -4.967 1.00 25.80 85 PHE A O 1
ATOM 709 N N . VAL A 1 86 ? -0.558 25.112 -5.931 1.00 28.83 86 VAL A N 1
ATOM 710 C CA . VAL A 1 86 ? 0.147 25.827 -7.015 1.00 28.83 86 VAL A CA 1
ATOM 711 C C . VAL A 1 86 ? 0.584 24.799 -8.061 1.00 28.83 86 VAL A C 1
ATOM 713 O O . VAL A 1 86 ? 1.627 24.175 -7.893 1.00 28.83 86 VAL A O 1
ATOM 716 N N . SER A 1 87 ? -0.220 24.584 -9.106 1.00 29.98 87 SER A N 1
ATOM 717 C CA . SER A 1 87 ? 0.220 24.235 -10.476 1.00 29.98 87 SER A CA 1
ATOM 718 C C . SER A 1 87 ? -0.991 23.864 -11.335 1.00 29.98 87 SER A C 1
ATOM 720 O O . SER A 1 87 ? -1.262 22.693 -11.584 1.00 29.98 87 SER A O 1
ATOM 722 N N . ALA A 1 88 ? -1.733 24.876 -11.773 1.00 29.20 88 ALA A N 1
ATOM 723 C CA . ALA A 1 88 ? -2.645 24.781 -12.906 1.00 29.20 88 ALA A CA 1
ATOM 724 C C . ALA A 1 88 ? -2.832 26.193 -13.475 1.00 29.20 88 ALA A C 1
ATOM 726 O O . ALA A 1 88 ? -3.413 27.016 -12.781 1.00 29.20 88 ALA A O 1
ATOM 727 N N . GLU A 1 89 ? -2.268 26.425 -14.669 1.00 28.27 89 GLU A N 1
ATOM 728 C CA . GLU A 1 89 ? -2.382 27.566 -15.613 1.00 28.27 89 GLU A CA 1
ATOM 729 C C . GLU A 1 89 ? -0.988 27.754 -16.255 1.00 28.27 89 GLU A C 1
ATOM 731 O O . GLU A 1 89 ? -0.003 27.900 -15.544 1.00 28.27 89 GLU A O 1
ATOM 736 N N . GLU A 1 90 ? -0.730 27.655 -17.558 1.00 29.08 90 GLU A N 1
ATOM 737 C CA . GLU A 1 90 ? -1.539 27.613 -18.775 1.00 29.08 90 GLU A CA 1
ATOM 738 C C . GLU A 1 90 ? -0.774 26.813 -19.843 1.00 29.08 90 GLU A C 1
ATOM 740 O O . GLU A 1 90 ? 0.459 26.778 -19.878 1.00 29.08 90 GLU A O 1
ATOM 745 N N . GLY A 1 91 ? -1.520 26.174 -20.740 1.00 28.03 91 GLY A N 1
ATOM 746 C CA . GLY A 1 91 ? -0.976 25.559 -21.940 1.00 28.03 91 GLY A CA 1
ATOM 747 C C . GLY A 1 91 ? -0.749 26.562 -23.068 1.00 28.03 91 GLY A C 1
ATOM 748 O O . GLY A 1 91 ? -1.497 27.520 -23.226 1.00 28.03 91 GLY A O 1
ATOM 749 N N . VAL A 1 92 ? 0.212 26.253 -23.939 1.00 27.41 92 VAL A N 1
ATOM 750 C CA . VAL A 1 92 ? 0.173 26.664 -25.346 1.00 27.41 92 VAL A CA 1
ATOM 751 C C . VAL A 1 92 ? 0.551 25.461 -26.204 1.00 27.41 92 VAL A C 1
ATOM 753 O O . VAL A 1 92 ? 1.692 25.009 -26.239 1.00 27.41 92 VAL A O 1
ATOM 756 N N . VAL A 1 93 ? -0.454 24.951 -26.910 1.00 31.02 93 VAL A N 1
ATOM 757 C CA . VAL A 1 93 ? -0.314 24.087 -28.080 1.00 31.02 93 VAL A CA 1
ATOM 758 C C . VAL A 1 93 ? -0.062 24.987 -29.285 1.00 31.02 93 VAL A C 1
ATOM 760 O O . VAL A 1 93 ? -0.871 25.865 -29.560 1.00 31.02 93 VAL A O 1
ATOM 763 N N . SER A 1 94 ? 1.013 24.749 -30.036 1.00 29.14 94 SER A N 1
ATOM 764 C CA . SER A 1 94 ? 1.014 24.741 -31.511 1.00 29.14 94 SER A CA 1
ATOM 765 C C . SER A 1 94 ? 2.438 24.544 -32.038 1.00 29.14 94 SER A C 1
ATOM 767 O O . SER A 1 94 ? 3.386 25.070 -31.466 1.00 29.14 94 SER A O 1
ATOM 769 N N . GLY A 1 95 ? 2.597 23.812 -33.147 1.00 26.81 95 GLY A N 1
ATOM 770 C CA . GLY A 1 95 ? 3.839 23.901 -33.927 1.00 26.81 95 GLY A CA 1
ATOM 771 C C . GLY A 1 95 ? 4.331 22.634 -34.612 1.00 26.81 95 GLY A C 1
ATOM 772 O O . GLY A 1 95 ? 5.508 22.309 -34.535 1.00 26.81 95 GLY A O 1
ATOM 773 N N . PHE A 1 96 ? 3.455 21.919 -35.309 1.00 31.06 96 PHE A N 1
ATOM 774 C CA . PHE A 1 96 ? 3.838 20.884 -36.266 1.00 31.06 96 PHE A CA 1
ATOM 775 C C . PHE A 1 96 ? 4.450 21.554 -37.511 1.00 31.06 96 PHE A C 1
ATOM 777 O O . PHE A 1 96 ? 3.709 22.203 -38.245 1.00 31.06 96 PHE A O 1
ATOM 784 N N . GLN A 1 97 ? 5.753 21.396 -37.798 1.00 29.61 97 GLN A N 1
ATOM 785 C CA . GLN A 1 97 ? 6.283 21.478 -39.174 1.00 29.61 97 GLN A CA 1
ATOM 786 C C . GLN A 1 97 ? 7.746 21.012 -39.314 1.00 29.61 97 GLN A C 1
ATOM 788 O O . GLN A 1 97 ? 8.673 21.634 -38.818 1.00 29.61 97 GLN A O 1
ATOM 793 N N . ARG A 1 98 ? 7.902 19.920 -40.079 1.00 32.06 98 ARG A N 1
ATOM 794 C CA . ARG A 1 98 ? 8.956 19.614 -41.073 1.00 32.06 98 ARG A CA 1
ATOM 795 C C . ARG A 1 98 ? 10.400 20.067 -40.798 1.00 32.06 98 ARG A C 1
ATOM 797 O O . ARG A 1 98 ? 10.714 21.234 -40.982 1.00 32.06 98 ARG A O 1
ATOM 804 N N . ALA A 1 99 ? 11.304 19.085 -40.727 1.00 27.98 99 ALA A N 1
ATOM 805 C CA . ALA A 1 99 ? 12.367 18.912 -41.732 1.00 27.98 99 ALA A CA 1
ATOM 806 C C . ALA A 1 99 ? 13.104 17.572 -41.528 1.00 27.98 99 ALA A C 1
ATOM 808 O O . ALA A 1 99 ? 14.081 17.489 -40.793 1.00 27.98 99 ALA A O 1
ATOM 809 N N . PHE A 1 100 ? 12.663 16.519 -42.222 1.00 31.72 100 PHE A N 1
ATOM 810 C CA . PHE A 1 100 ? 13.558 15.413 -42.564 1.00 31.72 100 PHE A CA 1
ATOM 811 C C . PHE A 1 100 ? 14.383 15.852 -43.771 1.00 31.72 100 PHE A C 1
ATOM 813 O O . PHE A 1 100 ? 13.835 16.067 -44.852 1.00 31.72 100 PHE A O 1
ATOM 820 N N . ALA A 1 101 ? 15.693 15.974 -43.592 1.00 28.56 101 ALA A N 1
ATOM 821 C CA . ALA A 1 101 ? 16.636 16.120 -44.687 1.00 28.56 101 ALA A CA 1
ATOM 822 C C . ALA A 1 101 ? 17.843 15.214 -44.427 1.00 28.56 101 ALA A C 1
ATOM 824 O O . ALA A 1 101 ? 18.856 15.633 -43.880 1.00 28.56 101 ALA A O 1
ATOM 825 N N . SER A 1 102 ? 17.730 13.955 -44.846 1.00 38.66 102 SER A N 1
ATOM 826 C CA . SER A 1 102 ? 18.898 13.203 -45.306 1.00 38.66 102 SER A CA 1
ATOM 827 C C . SER A 1 102 ? 19.126 13.522 -46.782 1.00 38.66 102 SER A C 1
ATOM 829 O O . SER A 1 102 ? 18.160 13.671 -47.538 1.00 38.66 102 SER A O 1
ATOM 831 N N . PRO A 1 103 ? 20.387 13.502 -47.231 1.00 38.38 103 PRO A N 1
ATOM 832 C CA . PRO A 1 103 ? 20.626 12.728 -48.438 1.00 38.38 103 PRO A CA 1
ATOM 833 C C . PRO A 1 103 ? 21.922 11.917 -48.368 1.00 38.38 103 PRO A C 1
ATOM 835 O O . PRO A 1 103 ? 23.021 12.457 -48.300 1.00 38.38 103 PRO A O 1
ATOM 838 N N . VAL A 1 104 ? 21.772 10.602 -48.526 1.00 35.28 104 VAL A N 1
ATOM 839 C CA . VAL A 1 104 ? 22.790 9.728 -49.113 1.00 35.28 104 VAL A CA 1
ATOM 840 C C . VAL A 1 104 ? 22.270 9.321 -50.488 1.00 35.28 104 VAL A C 1
ATOM 842 O O . VAL A 1 104 ? 21.242 8.653 -50.583 1.00 35.28 104 VAL A O 1
ATOM 845 N N . ARG A 1 105 ? 22.968 9.711 -51.562 1.00 36.28 105 ARG A N 1
ATOM 846 C CA . ARG A 1 105 ? 22.922 9.018 -52.861 1.00 36.28 105 ARG A CA 1
ATOM 847 C C . ARG A 1 105 ? 24.278 9.101 -53.549 1.00 36.28 105 ARG A C 1
ATOM 849 O O . ARG A 1 105 ? 24.696 10.162 -53.999 1.00 36.28 105 ARG A O 1
ATOM 856 N N . HIS A 1 106 ? 24.904 7.939 -53.687 1.00 37.44 106 HIS A N 1
ATOM 857 C CA . HIS A 1 106 ? 25.961 7.679 -54.654 1.00 37.44 106 HIS A CA 1
ATOM 858 C C . HIS A 1 106 ? 25.377 7.227 -56.008 1.00 37.44 106 HIS A C 1
ATOM 860 O O . HIS A 1 106 ? 24.288 6.658 -56.086 1.00 37.44 106 HIS A O 1
ATOM 866 N N . THR A 1 107 ? 26.220 7.382 -57.037 1.00 34.81 107 THR A N 1
ATOM 867 C CA . THR A 1 107 ? 26.248 6.731 -58.368 1.00 34.81 107 THR A CA 1
ATOM 868 C C . THR A 1 107 ? 25.621 7.473 -59.567 1.00 34.81 107 THR A C 1
ATOM 870 O O . THR A 1 107 ? 24.415 7.473 -59.788 1.00 34.81 107 THR A O 1
ATOM 873 N N . LYS A 1 108 ? 26.479 8.061 -60.420 1.00 34.12 108 LYS A N 1
ATOM 874 C CA . LYS A 1 108 ? 26.971 7.518 -61.719 1.00 34.12 108 LYS A CA 1
ATOM 875 C C . LYS A 1 108 ? 27.484 8.660 -62.624 1.00 34.12 108 LYS A C 1
ATOM 877 O O . LYS A 1 108 ? 26.714 9.571 -62.925 1.00 34.12 108 LYS A O 1
ATOM 882 N N . PRO A 1 109 ? 28.715 8.591 -63.169 1.00 42.22 109 PRO A N 1
ATOM 883 C CA . PRO A 1 109 ? 29.147 9.454 -64.259 1.00 42.22 109 PRO A CA 1
ATOM 884 C C . PRO A 1 109 ? 29.113 8.687 -65.589 1.00 42.22 109 PRO A C 1
ATOM 886 O O . PRO A 1 109 ? 29.831 7.711 -65.758 1.00 42.22 109 PRO A O 1
ATOM 889 N N . HIS A 1 110 ? 28.297 9.130 -66.549 1.00 35.84 110 HIS A N 1
ATOM 890 C CA . HIS A 1 110 ? 28.618 9.069 -67.983 1.00 35.84 110 HIS A CA 1
ATOM 891 C C . HIS A 1 110 ? 27.461 9.636 -68.813 1.00 35.84 110 HIS A C 1
ATOM 893 O O . HIS A 1 110 ? 26.467 8.955 -69.034 1.00 35.84 110 HIS A O 1
ATOM 899 N N . GLN A 1 111 ? 27.633 10.824 -69.398 1.00 36.16 111 GLN A N 1
ATOM 900 C CA . GLN A 1 111 ? 27.111 11.073 -70.742 1.00 36.16 111 GLN A CA 1
ATOM 901 C C . GLN A 1 111 ? 28.053 11.960 -71.558 1.00 36.16 111 GLN A C 1
ATOM 903 O O . GLN A 1 111 ? 28.499 13.034 -71.166 1.00 36.16 111 GLN A O 1
ATOM 908 N N . LYS A 1 112 ? 28.349 11.408 -72.731 1.00 41.97 112 LYS A N 1
ATOM 909 C CA . LYS A 1 112 ? 29.153 11.894 -73.843 1.00 41.97 112 LYS A CA 1
ATOM 910 C C . LYS A 1 112 ? 28.768 13.322 -74.253 1.00 41.97 112 LYS A C 1
ATOM 912 O O . LYS A 1 112 ? 27.630 13.563 -74.640 1.00 41.97 112 LYS A O 1
ATOM 917 N N . LYS A 1 113 ? 29.749 14.224 -74.362 1.00 39.31 113 LYS A N 1
ATOM 918 C CA . LYS A 1 113 ? 29.659 15.381 -75.268 1.00 39.31 113 LYS A CA 1
ATOM 919 C C . LYS A 1 113 ? 30.780 15.327 -76.300 1.00 39.31 113 LYS A C 1
ATOM 921 O O . LYS A 1 113 ? 31.919 15.701 -76.050 1.00 39.31 113 LYS A O 1
ATOM 926 N N . LYS A 1 114 ? 30.400 14.865 -77.496 1.00 43.69 114 LYS A N 1
ATOM 927 C CA . LYS A 1 114 ? 31.085 15.124 -78.766 1.00 43.69 114 LYS A CA 1
ATOM 928 C C . LYS A 1 114 ? 31.289 16.638 -78.906 1.00 43.69 114 LYS A C 1
ATOM 930 O O . LYS A 1 114 ? 30.302 17.371 -78.944 1.00 43.69 114 LYS A O 1
ATOM 935 N N . LYS A 1 115 ? 32.526 17.112 -79.076 1.00 39.94 115 LYS A N 1
ATOM 936 C CA . LYS A 1 115 ? 32.773 18.438 -79.661 1.00 39.94 115 LYS A CA 1
ATOM 937 C C . LYS A 1 115 ? 33.806 18.360 -80.782 1.00 39.94 115 LYS A C 1
ATOM 939 O O . LYS A 1 115 ? 34.953 17.976 -80.605 1.00 39.94 115 LYS A O 1
ATOM 944 N N . ARG A 1 116 ? 33.265 18.691 -81.953 1.00 38.19 116 ARG A N 1
ATOM 945 C CA . ARG A 1 116 ? 33.824 18.874 -83.290 1.00 38.19 116 ARG A CA 1
ATOM 946 C C . ARG A 1 116 ? 35.297 19.290 -83.365 1.00 38.19 116 ARG A C 1
ATOM 948 O O . ARG A 1 116 ? 35.689 20.363 -82.922 1.00 38.19 116 ARG A O 1
ATOM 955 N N . VAL A 1 117 ? 36.013 18.481 -84.138 1.00 39.75 117 VAL A N 1
ATOM 956 C CA . VAL A 1 117 ? 37.178 18.811 -84.962 1.00 39.75 117 VAL A CA 1
ATOM 957 C C . VAL A 1 117 ? 36.916 20.078 -85.794 1.00 39.75 117 VAL A C 1
ATOM 959 O O . VAL A 1 117 ? 35.967 20.120 -86.578 1.00 39.75 117 VAL A O 1
ATOM 962 N N . ARG A 1 118 ? 37.790 21.087 -85.689 1.00 42.66 118 ARG A N 1
ATOM 963 C CA . ARG A 1 118 ? 37.970 22.120 -86.722 1.00 42.66 118 ARG A CA 1
ATOM 964 C C . ARG A 1 118 ? 39.336 21.919 -87.375 1.00 42.66 118 ARG A C 1
ATOM 966 O O . ARG A 1 118 ? 40.365 22.294 -86.828 1.00 42.66 118 ARG A O 1
ATOM 973 N N . ARG A 1 119 ? 39.312 21.319 -88.568 1.00 37.19 119 ARG A N 1
ATOM 974 C CA . ARG A 1 119 ? 40.416 21.318 -89.533 1.00 37.19 119 ARG A CA 1
ATOM 975 C C . ARG A 1 119 ? 40.693 22.765 -89.958 1.00 37.19 119 ARG A C 1
ATOM 977 O O . ARG A 1 119 ? 39.805 23.404 -90.516 1.00 37.19 119 ARG A O 1
ATOM 984 N N . LYS A 1 120 ? 41.917 23.257 -89.766 1.00 41.19 120 LYS A N 1
ATOM 985 C CA . LYS A 1 120 ? 42.470 24.350 -90.576 1.00 41.19 120 LYS A CA 1
ATOM 986 C C . LYS A 1 120 ? 43.506 23.743 -91.518 1.00 41.19 120 LYS A C 1
ATOM 988 O O . LYS A 1 120 ? 44.577 23.336 -91.089 1.00 41.19 120 LYS A O 1
ATOM 993 N N . LYS A 1 121 ? 43.135 23.653 -92.797 1.00 37.72 121 LYS A N 1
ATOM 994 C CA . LYS A 1 121 ? 44.066 23.495 -93.917 1.00 37.72 121 LYS A CA 1
ATOM 995 C C . LYS A 1 121 ? 44.837 24.812 -94.060 1.00 37.72 121 LYS A C 1
ATOM 997 O O . LYS A 1 121 ? 44.206 25.861 -94.161 1.00 37.72 121 LYS A O 1
ATOM 1002 N N . LYS A 1 122 ? 46.165 24.758 -94.118 1.00 42.38 122 LYS A N 1
ATOM 1003 C CA . LYS A 1 122 ? 46.971 25.739 -94.851 1.00 42.38 122 LYS A CA 1
ATOM 1004 C C . LYS A 1 122 ? 47.794 24.960 -95.869 1.00 42.38 122 LYS A C 1
ATOM 1006 O O . LYS A 1 122 ? 48.599 24.114 -95.500 1.00 42.38 122 LYS A O 1
ATOM 1011 N N . PHE A 1 123 ? 47.480 25.207 -97.135 1.00 36.25 123 PHE A N 1
ATOM 1012 C CA . PHE A 1 123 ? 48.318 24.887 -98.279 1.00 36.25 123 PHE A CA 1
ATOM 1013 C C . PHE A 1 123 ? 49.509 25.849 -98.278 1.00 36.25 123 PHE A C 1
ATOM 1015 O O . PHE A 1 123 ? 49.328 27.048 -98.074 1.00 36.25 123 PHE A O 1
ATOM 1022 N N . GLY A 1 124 ? 50.697 25.312 -98.520 1.00 35.22 124 GLY A N 1
ATOM 1023 C CA . GLY A 1 124 ? 51.916 26.045 -98.831 1.00 35.22 124 GLY A CA 1
ATOM 1024 C C . GLY A 1 124 ? 52.796 25.101 -99.636 1.00 35.22 124 GLY A C 1
ATOM 1025 O O . GLY A 1 124 ? 53.379 24.177 -99.082 1.00 35.22 124 GLY A O 1
ATOM 1026 N N . LEU A 1 125 ? 52.758 25.268 -100.954 1.00 36.50 125 LEU A N 1
ATOM 1027 C CA . LEU A 1 125 ? 53.547 24.542 -101.942 1.00 36.50 125 LEU A CA 1
ATOM 1028 C C . LEU A 1 125 ? 54.928 25.212 -102.048 1.00 36.50 125 LEU A C 1
ATOM 1030 O O . LEU A 1 125 ? 54.973 26.438 -102.089 1.00 36.50 125 LEU A O 1
ATOM 1034 N N . SER A 1 126 ? 56.010 24.435 -102.154 1.00 33.47 126 SER A N 1
ATOM 1035 C CA . SER A 1 126 ? 57.004 24.519 -103.248 1.00 33.47 126 SER A CA 1
ATOM 1036 C C . SER A 1 126 ? 58.394 24.000 -102.838 1.00 33.47 126 SER A C 1
ATOM 1038 O O . SER A 1 126 ? 59.058 24.579 -101.987 1.00 33.47 126 SER A O 1
ATOM 1040 N N . PHE A 1 127 ? 58.777 22.895 -103.492 1.00 38.25 127 PHE A N 1
ATOM 1041 C CA . PHE A 1 127 ? 60.075 22.523 -104.084 1.00 38.25 127 PHE A CA 1
ATOM 1042 C C . PHE A 1 127 ? 61.385 23.174 -103.605 1.00 38.25 127 PHE A C 1
ATOM 1044 O O . PHE A 1 127 ? 61.528 24.383 -103.712 1.00 38.25 127 PHE A O 1
ATOM 1051 N N . TYR A 1 128 ? 62.391 22.329 -103.320 1.00 40.59 128 TYR A N 1
ATOM 1052 C CA . TYR A 1 128 ? 63.622 22.197 -104.127 1.00 40.59 128 TYR A CA 1
ATOM 1053 C C . TYR A 1 128 ? 64.181 20.759 -104.050 1.00 40.59 128 TYR A C 1
ATOM 1055 O O . TYR A 1 128 ? 63.933 20.026 -103.096 1.00 40.59 128 TYR A O 1
ATOM 1063 N N . PHE A 1 129 ? 64.868 20.367 -105.122 1.00 39.91 129 PHE A N 1
ATOM 1064 C CA . PHE A 1 129 ? 65.333 19.032 -105.509 1.00 39.91 129 PHE A CA 1
ATOM 1065 C C . PHE A 1 129 ? 66.843 18.853 -105.212 1.00 39.91 129 PHE A C 1
ATOM 1067 O O . PHE A 1 129 ? 67.592 19.813 -105.338 1.00 39.91 129 PHE A O 1
ATOM 1074 N N . ASN A 1 130 ? 67.251 17.599 -104.960 1.00 38.50 130 ASN A N 1
ATOM 1075 C CA . ASN A 1 130 ? 68.566 16.959 -105.201 1.00 38.50 130 ASN A CA 1
ATOM 1076 C C . ASN A 1 130 ? 69.869 17.532 -104.597 1.00 38.50 130 ASN A C 1
ATOM 1078 O O . ASN A 1 130 ? 70.414 18.500 -105.111 1.00 38.50 130 ASN A O 1
ATOM 1082 N N . LEU A 1 131 ? 70.458 16.781 -103.647 1.00 42.28 131 LEU A N 1
ATOM 1083 C CA . LEU A 1 131 ? 71.847 16.255 -103.631 1.00 42.28 131 LEU A CA 1
ATOM 1084 C C . LEU A 1 131 ? 72.065 15.428 -102.332 1.00 42.28 131 LEU A C 1
ATOM 1086 O O . LEU A 1 131 ? 71.432 15.714 -101.325 1.00 42.28 131 LEU A O 1
ATOM 1090 N N . ASN A 1 132 ? 72.949 14.418 -102.367 1.00 42.03 132 ASN A N 1
ATOM 1091 C CA . ASN A 1 132 ? 73.424 13.539 -101.262 1.00 42.03 132 ASN A CA 1
ATOM 1092 C C . ASN A 1 132 ? 72.734 12.170 -101.063 1.00 42.03 132 ASN A C 1
ATOM 1094 O O . ASN A 1 132 ? 72.158 11.876 -100.019 1.00 42.03 132 ASN A O 1
ATOM 1098 N N . LEU A 1 133 ? 72.897 11.256 -102.029 1.00 49.97 133 LEU A N 1
ATOM 1099 C CA . LEU A 1 133 ? 72.388 9.875 -101.941 1.00 49.97 133 LEU A CA 1
ATOM 1100 C C . LEU A 1 133 ? 73.193 8.918 -101.024 1.00 49.97 133 LEU A C 1
ATOM 1102 O O . LEU A 1 133 ? 72.684 7.853 -100.689 1.00 49.97 133 LEU A O 1
ATOM 1106 N N . MET A 1 134 ? 74.412 9.261 -100.586 1.00 49.16 134 MET A N 1
ATOM 1107 C CA . MET A 1 134 ? 75.222 8.392 -99.702 1.00 49.16 134 MET A CA 1
ATOM 1108 C C . MET A 1 134 ? 75.152 8.797 -98.217 1.00 49.16 134 MET A C 1
ATOM 1110 O O . MET A 1 134 ? 75.078 7.921 -97.359 1.00 49.16 134 MET A O 1
ATOM 1114 N N . GLU A 1 135 ? 75.018 10.089 -97.898 1.00 48.41 135 GLU A N 1
ATOM 1115 C CA . GLU A 1 135 ? 74.722 10.569 -96.531 1.00 48.41 135 GLU A CA 1
ATOM 1116 C C . GLU A 1 135 ? 73.239 10.391 -96.149 1.00 48.41 135 GLU A C 1
ATOM 1118 O O . GLU A 1 135 ? 72.906 10.286 -94.968 1.00 48.41 135 GLU A O 1
ATOM 1123 N N . SER A 1 136 ? 72.340 10.289 -97.138 1.00 54.31 136 SER A N 1
ATOM 1124 C CA . SER A 1 136 ? 70.898 10.081 -96.942 1.00 54.31 136 SER A CA 1
ATOM 1125 C C . SER A 1 136 ? 70.553 8.703 -96.369 1.00 54.31 136 SER A C 1
ATOM 1127 O O . SER A 1 136 ? 69.631 8.603 -95.564 1.00 54.31 136 SER A O 1
ATOM 1129 N N . SER A 1 137 ? 71.296 7.648 -96.717 1.00 59.84 137 SER A N 1
ATOM 1130 C CA . SER A 1 137 ? 71.012 6.292 -96.219 1.00 59.84 137 SER A CA 1
ATOM 1131 C C . SER A 1 137 ? 71.365 6.129 -94.734 1.00 59.84 137 SER A C 1
ATOM 1133 O O . SER A 1 137 ? 70.567 5.597 -93.963 1.00 59.84 137 SER A O 1
ATOM 1135 N N . VAL A 1 138 ? 72.514 6.668 -94.311 1.00 70.88 138 VAL A N 1
ATOM 1136 C CA . VAL A 1 138 ? 72.954 6.690 -92.906 1.00 70.88 138 VAL A CA 1
ATOM 1137 C C . VAL A 1 138 ? 72.100 7.653 -92.082 1.00 70.88 138 VAL A C 1
ATOM 1139 O O . VAL A 1 138 ? 71.672 7.292 -90.987 1.00 70.88 138 VAL A O 1
ATOM 1142 N N . SER A 1 139 ? 71.773 8.835 -92.614 1.00 73.56 139 SER A N 1
ATOM 1143 C CA . SER A 1 139 ? 70.882 9.787 -91.932 1.00 73.56 139 SER A CA 1
ATOM 1144 C C . SER A 1 139 ? 69.466 9.225 -91.784 1.00 73.56 139 SER A C 1
ATOM 1146 O O . SER A 1 139 ? 68.910 9.256 -90.694 1.00 73.56 139 SER A O 1
ATOM 1148 N N . SER A 1 140 ? 68.916 8.590 -92.826 1.00 77.50 140 SER A N 1
ATOM 1149 C CA . SER A 1 140 ? 67.612 7.919 -92.760 1.00 77.50 140 SER A CA 1
ATOM 1150 C C . SER A 1 140 ? 67.611 6.730 -91.796 1.00 77.50 140 SER A C 1
ATOM 1152 O O . SER A 1 140 ? 66.587 6.470 -91.161 1.00 77.50 140 SER A O 1
ATOM 1154 N N . LEU A 1 141 ? 68.719 5.990 -91.684 1.00 78.94 141 LEU A N 1
ATOM 1155 C CA . LEU A 1 141 ? 68.859 4.908 -90.710 1.00 78.94 141 LEU A CA 1
ATOM 1156 C C . LEU A 1 141 ? 68.916 5.461 -89.281 1.00 78.94 141 LEU A C 1
ATOM 1158 O O . LEU A 1 141 ? 68.216 4.949 -88.411 1.00 78.94 141 LEU A O 1
ATOM 1162 N N . MET A 1 142 ? 69.688 6.525 -89.042 1.00 83.06 142 MET A N 1
ATOM 1163 C CA . MET A 1 142 ? 69.765 7.202 -87.742 1.00 83.06 142 MET A CA 1
ATOM 1164 C C . MET A 1 142 ? 68.423 7.823 -87.342 1.00 83.06 142 MET A C 1
ATOM 1166 O O . MET A 1 142 ? 67.998 7.666 -86.199 1.00 83.06 142 MET A O 1
ATOM 1170 N N . ASP A 1 143 ? 67.696 8.432 -88.278 1.00 82.31 143 ASP A N 1
ATOM 1171 C CA . ASP A 1 143 ? 66.343 8.947 -88.052 1.00 82.31 143 ASP A CA 1
ATOM 1172 C C . ASP A 1 143 ? 65.343 7.823 -87.766 1.00 82.31 143 ASP A C 1
ATOM 1174 O O . ASP A 1 143 ? 64.484 7.956 -86.890 1.00 82.31 143 ASP A O 1
ATOM 1178 N N . HIS A 1 144 ? 65.464 6.675 -88.442 1.00 83.62 144 HIS A N 1
ATOM 1179 C CA . HIS A 1 144 ? 64.634 5.509 -88.153 1.00 83.62 144 HIS A CA 1
ATOM 1180 C C . HIS A 1 144 ? 64.949 4.906 -86.778 1.00 83.62 144 HIS A C 1
ATOM 1182 O O . HIS A 1 144 ? 64.017 4.596 -86.034 1.00 83.62 144 HIS A O 1
ATOM 1188 N N . LEU A 1 145 ? 66.228 4.788 -86.404 1.00 86.44 145 LEU A N 1
ATOM 1189 C CA . LEU A 1 145 ? 66.672 4.319 -85.087 1.00 86.44 145 LEU A CA 1
ATOM 1190 C C . LEU A 1 145 ? 66.221 5.272 -83.971 1.00 86.44 145 LEU A C 1
ATOM 1192 O O . LEU A 1 145 ? 65.647 4.820 -82.981 1.00 86.44 145 LEU A O 1
ATOM 1196 N N . ASN A 1 146 ? 66.360 6.585 -84.164 1.00 88.56 146 ASN A N 1
ATOM 1197 C CA . ASN A 1 146 ? 65.817 7.603 -83.262 1.00 88.56 146 ASN A CA 1
ATOM 1198 C C . ASN A 1 146 ? 64.282 7.538 -83.197 1.00 88.56 146 ASN A C 1
ATOM 1200 O O . ASN A 1 146 ? 63.690 7.680 -82.125 1.00 88.56 146 ASN A O 1
ATOM 1204 N N . GLY A 1 147 ? 63.614 7.257 -84.316 1.00 90.19 147 GLY A N 1
ATOM 1205 C CA . GLY A 1 147 ? 62.174 7.005 -84.387 1.00 90.19 147 GLY A CA 1
ATOM 1206 C C . GLY A 1 147 ? 61.739 5.750 -83.619 1.00 90.19 147 GLY A C 1
ATOM 1207 O O . GLY A 1 147 ? 60.704 5.748 -82.954 1.00 90.19 147 GLY A O 1
ATOM 1208 N N . VAL A 1 148 ? 62.523 4.672 -83.673 1.00 90.50 148 VAL A N 1
ATOM 1209 C CA . VAL A 1 148 ? 62.292 3.448 -82.889 1.00 90.50 148 VAL A CA 1
ATOM 1210 C C . VAL A 1 148 ? 62.517 3.715 -81.401 1.00 90.50 148 VAL A C 1
ATOM 1212 O O . VAL A 1 148 ? 61.675 3.334 -80.590 1.00 90.50 148 VAL A O 1
ATOM 1215 N N . GLU A 1 149 ? 63.587 4.419 -81.038 1.00 91.12 149 GLU A N 1
ATOM 1216 C CA . GLU A 1 149 ? 63.915 4.742 -79.647 1.00 91.12 149 GLU A CA 1
ATOM 1217 C C . GLU A 1 149 ? 62.893 5.709 -79.023 1.00 91.12 149 GLU A C 1
ATOM 1219 O O . GLU A 1 149 ? 62.421 5.491 -77.906 1.00 91.12 149 GLU A O 1
ATOM 1224 N N . THR A 1 150 ? 62.441 6.727 -79.758 1.00 90.94 150 THR A N 1
ATOM 1225 C CA . THR A 1 150 ? 61.345 7.608 -79.312 1.00 90.94 150 THR A CA 1
ATOM 1226 C C . THR A 1 150 ? 60.032 6.843 -79.148 1.00 90.94 150 THR A C 1
ATOM 1228 O O . THR A 1 150 ? 59.364 7.000 -78.124 1.00 90.94 150 THR A O 1
ATOM 1231 N N . ARG A 1 151 ? 59.679 5.946 -80.084 1.00 91.88 151 ARG A N 1
ATOM 1232 C CA . ARG A 1 151 ? 58.519 5.048 -79.926 1.00 91.88 151 ARG A CA 1
ATOM 1233 C C . ARG A 1 151 ? 58.658 4.152 -78.697 1.00 91.88 151 ARG A C 1
ATOM 1235 O O . ARG A 1 151 ? 57.698 4.037 -77.937 1.00 91.88 151 ARG A O 1
ATOM 1242 N N . ARG A 1 152 ? 59.837 3.570 -78.455 1.00 93.56 152 ARG A N 1
ATOM 1243 C CA . ARG A 1 152 ? 60.122 2.748 -77.269 1.00 93.56 152 ARG A CA 1
ATOM 1244 C C . ARG A 1 152 ? 59.911 3.541 -75.981 1.00 93.56 152 ARG A C 1
ATOM 1246 O O . ARG A 1 152 ? 59.214 3.058 -75.092 1.00 93.56 152 ARG A O 1
ATOM 1253 N N . ARG A 1 153 ? 60.437 4.768 -75.886 1.00 94.19 153 ARG A N 1
ATOM 1254 C CA . ARG A 1 153 ? 60.238 5.645 -74.717 1.00 94.19 153 ARG A CA 1
ATOM 1255 C C . ARG A 1 153 ? 58.770 5.990 -74.497 1.00 94.19 153 ARG A C 1
ATOM 1257 O O . ARG A 1 153 ? 58.297 5.900 -73.369 1.00 94.19 153 ARG A O 1
ATOM 1264 N N . VAL A 1 154 ? 58.030 6.319 -75.558 1.00 94.19 154 VAL A N 1
ATOM 1265 C CA . VAL A 1 154 ? 56.591 6.618 -75.462 1.00 94.19 154 VAL A CA 1
ATOM 1266 C C . VAL A 1 154 ? 55.790 5.392 -75.022 1.00 94.19 154 VAL A C 1
ATOM 1268 O O . VAL A 1 154 ? 54.903 5.524 -74.184 1.00 94.19 154 VAL A O 1
ATOM 1271 N N . VAL A 1 155 ? 56.097 4.200 -75.541 1.00 94.06 155 VAL A N 1
ATOM 1272 C CA . VAL A 1 155 ? 55.444 2.951 -75.112 1.00 94.06 155 VAL A CA 1
ATOM 1273 C C . VAL A 1 155 ? 55.761 2.648 -73.649 1.00 94.06 155 VAL A C 1
ATOM 1275 O O . VAL A 1 155 ? 54.846 2.348 -72.888 1.00 94.06 155 VAL A O 1
ATOM 1278 N N . MET A 1 156 ? 57.021 2.787 -73.228 1.00 94.06 156 MET A N 1
ATOM 1279 C CA . MET A 1 156 ? 57.420 2.602 -71.829 1.00 94.06 156 MET A CA 1
ATOM 1280 C C . MET A 1 156 ? 56.745 3.610 -70.894 1.00 94.06 156 MET A C 1
ATOM 1282 O O . MET A 1 156 ? 56.287 3.230 -69.823 1.00 94.06 156 MET A O 1
ATOM 1286 N N . MET A 1 157 ? 56.640 4.876 -71.297 1.00 94.44 157 MET A N 1
ATOM 1287 C CA . MET A 1 157 ? 55.923 5.904 -70.542 1.00 94.44 157 MET A CA 1
ATOM 1288 C C . MET A 1 157 ? 54.432 5.573 -70.432 1.00 94.44 157 MET A C 1
ATOM 1290 O O . MET A 1 157 ? 53.907 5.549 -69.327 1.00 94.44 157 MET A O 1
ATOM 1294 N N . LYS A 1 158 ? 53.762 5.226 -71.539 1.00 94.94 158 LYS A N 1
ATOM 1295 C CA . LYS A 1 158 ? 52.346 4.816 -71.523 1.00 94.94 158 LYS A CA 1
ATOM 1296 C C . LYS A 1 158 ? 52.108 3.568 -70.680 1.00 94.94 158 LYS A C 1
ATOM 1298 O O . LYS A 1 158 ? 51.078 3.469 -70.022 1.00 94.94 158 LYS A O 1
ATOM 1303 N N . ARG A 1 159 ? 53.051 2.623 -70.690 1.00 94.00 159 ARG A N 1
ATOM 1304 C CA . ARG A 1 159 ? 53.018 1.448 -69.819 1.00 94.00 159 ARG A CA 1
ATOM 1305 C C . ARG A 1 159 ? 53.109 1.862 -68.351 1.00 94.00 159 ARG A C 1
ATOM 1307 O O . ARG A 1 159 ? 52.253 1.449 -67.584 1.00 94.00 159 ARG A O 1
ATOM 1314 N N . LYS A 1 160 ? 54.060 2.728 -67.984 1.00 95.19 160 LYS A N 1
ATOM 1315 C CA . LYS A 1 160 ? 54.171 3.265 -66.617 1.00 95.19 160 LYS A CA 1
ATOM 1316 C C . LYS A 1 160 ? 52.924 4.046 -66.194 1.00 95.19 160 LYS A C 1
ATOM 1318 O O . LYS A 1 160 ? 52.463 3.875 -65.079 1.00 95.19 160 LYS A O 1
ATOM 1323 N N . GLU A 1 161 ? 52.347 4.861 -67.076 1.00 95.31 161 GLU A N 1
ATOM 1324 C CA . GLU A 1 161 ? 51.084 5.568 -66.814 1.00 95.31 161 GLU A CA 1
ATOM 1325 C C . GLU A 1 161 ? 49.905 4.606 -66.618 1.00 95.31 161 GLU A C 1
ATOM 1327 O O . GLU A 1 161 ? 49.031 4.858 -65.793 1.00 95.31 161 GLU A O 1
ATOM 1332 N N . ALA A 1 162 ? 49.849 3.510 -67.377 1.00 94.56 162 ALA A N 1
ATOM 1333 C CA . ALA A 1 162 ? 48.835 2.481 -67.182 1.00 94.56 162 ALA A CA 1
ATOM 1334 C C . ALA A 1 162 ? 49.054 1.727 -65.861 1.00 94.56 162 ALA A C 1
ATOM 1336 O O . ALA A 1 162 ? 48.092 1.498 -65.136 1.00 94.56 162 ALA A O 1
ATOM 1337 N N . GLU A 1 163 ? 50.304 1.399 -65.523 1.00 94.69 163 GLU A N 1
ATOM 1338 C CA . GLU A 1 163 ? 50.682 0.753 -64.261 1.00 94.69 163 GLU A CA 1
ATOM 1339 C C . GLU A 1 163 ? 50.329 1.633 -63.051 1.00 94.69 163 GLU A C 1
ATOM 1341 O O . GLU A 1 163 ? 49.712 1.138 -62.112 1.00 94.69 163 GLU A O 1
ATOM 1346 N N . THR A 1 164 ? 50.614 2.941 -63.079 1.00 94.62 164 THR A N 1
ATOM 1347 C CA . THR A 1 164 ? 50.247 3.850 -61.976 1.00 94.62 164 THR A CA 1
ATOM 1348 C C . THR A 1 164 ? 48.741 4.061 -61.863 1.00 94.62 164 THR A C 1
ATOM 1350 O O . THR A 1 164 ? 48.218 4.119 -60.754 1.00 94.62 164 THR A O 1
ATOM 1353 N N . ARG A 1 165 ? 48.016 4.134 -62.988 1.00 95.25 165 ARG A N 1
ATOM 1354 C CA . ARG A 1 165 ? 46.544 4.209 -62.976 1.00 95.25 165 ARG A CA 1
ATOM 1355 C C . ARG A 1 165 ? 45.907 2.942 -62.423 1.00 95.25 165 ARG A C 1
ATOM 1357 O O . ARG A 1 165 ? 44.931 3.042 -61.687 1.00 95.25 165 ARG A O 1
ATOM 1364 N N . LEU A 1 166 ? 46.441 1.773 -62.778 1.00 95.94 166 LEU A N 1
ATOM 1365 C CA . LEU A 1 166 ? 45.988 0.504 -62.216 1.00 95.94 166 LEU A CA 1
ATOM 1366 C C . LEU A 1 166 ? 46.271 0.456 -60.716 1.00 95.94 166 LEU A C 1
ATOM 1368 O O . LEU A 1 166 ? 45.342 0.185 -59.969 1.00 95.94 166 LEU A O 1
ATOM 1372 N N . ALA A 1 167 ? 47.486 0.808 -60.280 1.00 95.38 167 ALA A N 1
ATOM 1373 C CA . ALA A 1 167 ? 47.841 0.854 -58.861 1.00 95.38 167 ALA A CA 1
ATOM 1374 C C . ALA A 1 167 ? 46.904 1.776 -58.058 1.00 95.38 167 ALA A C 1
ATOM 1376 O O . ALA A 1 167 ? 46.362 1.357 -57.037 1.00 95.38 167 ALA A O 1
ATOM 1377 N N . PHE A 1 168 ? 46.637 2.985 -58.564 1.00 96.19 168 PHE A N 1
ATOM 1378 C CA . PHE A 1 168 ? 45.704 3.925 -57.937 1.00 96.19 168 PHE A CA 1
ATOM 1379 C C . PHE A 1 168 ? 44.275 3.366 -57.867 1.00 96.19 168 PHE A C 1
ATOM 1381 O O . PHE A 1 168 ? 43.651 3.400 -56.813 1.00 96.19 168 PHE A O 1
ATOM 1388 N N . SER A 1 169 ? 43.764 2.798 -58.966 1.00 95.56 169 SER A N 1
ATOM 1389 C CA . SER A 1 169 ? 42.416 2.215 -58.993 1.00 95.56 169 SER A CA 1
ATOM 1390 C C . SER A 1 169 ? 42.282 1.005 -58.068 1.00 95.56 169 SER A C 1
ATOM 1392 O O . SER A 1 169 ? 41.216 0.809 -57.491 1.00 95.56 169 SER A O 1
ATOM 1394 N N . THR A 1 170 ? 43.326 0.180 -57.935 1.00 95.38 170 THR A N 1
ATOM 1395 C CA . THR A 1 170 ? 43.311 -0.966 -57.016 1.00 95.38 170 THR A CA 1
ATOM 1396 C C . THR A 1 170 ? 43.386 -0.525 -55.561 1.00 95.38 170 THR A C 1
ATOM 1398 O O . THR A 1 170 ? 42.723 -1.124 -54.723 1.00 95.38 170 THR A O 1
ATOM 1401 N N . GLU A 1 171 ? 44.147 0.528 -55.258 1.00 96.69 171 GLU A N 1
ATOM 1402 C CA . GLU A 1 171 ? 44.217 1.092 -53.909 1.00 96.69 171 GLU A CA 1
ATOM 1403 C C . GLU A 1 171 ? 42.880 1.729 -53.511 1.00 96.69 171 GLU A C 1
ATOM 1405 O O . GLU A 1 171 ? 42.363 1.444 -52.435 1.00 96.69 171 GLU A O 1
ATOM 1410 N N . GLU A 1 172 ? 42.262 2.513 -54.401 1.00 96.56 172 GLU A N 1
ATOM 1411 C CA . GLU A 1 172 ? 40.924 3.077 -54.183 1.00 96.56 172 GLU A CA 1
ATOM 1412 C C . GLU A 1 172 ? 39.881 1.970 -53.966 1.00 96.56 172 GLU A C 1
ATOM 1414 O O . GLU A 1 172 ? 39.072 2.053 -53.041 1.00 96.56 172 GLU A O 1
ATOM 1419 N N . GLN A 1 173 ? 39.926 0.895 -54.762 1.00 96.38 173 GLN A N 1
ATOM 1420 C CA . GLN A 1 173 ? 39.034 -0.248 -54.577 1.00 96.38 173 GLN A CA 1
ATOM 1421 C C . GLN A 1 173 ? 39.247 -0.928 -53.216 1.00 96.38 173 GLN A C 1
ATOM 1423 O O . GLN A 1 173 ? 38.270 -1.185 -52.515 1.00 96.38 173 GLN A O 1
ATOM 1428 N N . GLN A 1 174 ? 40.496 -1.164 -52.804 1.00 96.75 174 GLN A N 1
ATOM 1429 C CA . GLN A 1 174 ? 40.801 -1.739 -51.488 1.00 96.75 174 GLN A CA 1
ATOM 1430 C C . GLN A 1 174 ? 40.321 -0.838 -50.342 1.00 96.75 174 GLN A C 1
ATOM 1432 O O . GLN A 1 174 ? 39.778 -1.335 -49.356 1.00 96.75 174 GLN A O 1
ATOM 1437 N N . GLN A 1 175 ? 40.476 0.483 -50.467 1.00 96.56 175 GLN A N 1
ATOM 1438 C CA . GLN A 1 175 ? 39.976 1.439 -49.477 1.00 96.56 175 GLN A CA 1
ATOM 1439 C C . GLN A 1 175 ? 38.446 1.401 -49.378 1.00 96.56 175 GLN A C 1
ATOM 1441 O O . GLN A 1 175 ? 37.904 1.391 -48.271 1.00 96.56 175 GLN A O 1
ATOM 1446 N N . LEU A 1 176 ? 37.742 1.340 -50.512 1.00 96.69 176 LEU A N 1
ATOM 1447 C CA . LEU A 1 176 ? 36.283 1.218 -50.532 1.00 96.69 176 LEU A CA 1
ATOM 1448 C C . LEU A 1 176 ? 35.816 -0.106 -49.919 1.00 96.69 176 LEU A C 1
ATOM 1450 O O . LEU A 1 176 ? 34.886 -0.093 -49.118 1.00 96.69 176 LEU A O 1
ATOM 1454 N N . GLU A 1 177 ? 36.479 -1.223 -50.227 1.00 96.88 177 GLU A N 1
ATOM 1455 C CA . GLU A 1 177 ? 36.168 -2.538 -49.650 1.00 96.88 177 GLU A CA 1
ATOM 1456 C C . GLU A 1 177 ? 36.353 -2.544 -48.122 1.00 96.88 177 GLU A C 1
ATOM 1458 O O . GLU A 1 177 ? 35.479 -3.007 -47.380 1.00 96.88 177 GLU A O 1
ATOM 1463 N N . GLN A 1 178 ? 37.437 -1.942 -47.624 1.00 96.88 178 GLN A N 1
ATOM 1464 C CA . GLN A 1 178 ? 37.662 -1.774 -46.185 1.00 96.88 178 GLN A CA 1
ATOM 1465 C C . GLN A 1 178 ? 36.583 -0.901 -45.531 1.00 96.88 178 GLN A C 1
ATOM 1467 O O . GLN A 1 178 ? 36.075 -1.250 -44.465 1.00 96.88 178 GLN A O 1
ATOM 1472 N N . GLN A 1 179 ? 36.190 0.206 -46.168 1.00 96.88 179 GLN A N 1
ATOM 1473 C CA . GLN A 1 179 ? 35.104 1.053 -45.670 1.00 96.88 179 GLN A CA 1
ATOM 1474 C C . GLN A 1 179 ? 33.760 0.321 -45.666 1.00 96.88 179 GLN A C 1
ATOM 1476 O O . GLN A 1 179 ? 32.997 0.465 -44.711 1.00 96.88 179 GLN A O 1
ATOM 1481 N N . THR A 1 180 ? 33.459 -0.485 -46.690 1.00 96.88 180 THR A N 1
ATOM 1482 C CA . THR A 1 180 ? 32.231 -1.290 -46.710 1.00 96.88 180 THR A CA 1
ATOM 1483 C C . THR A 1 180 ? 32.214 -2.310 -45.581 1.00 96.88 180 THR A C 1
ATOM 1485 O O . THR A 1 180 ? 31.226 -2.364 -44.856 1.00 96.88 180 THR A O 1
ATOM 1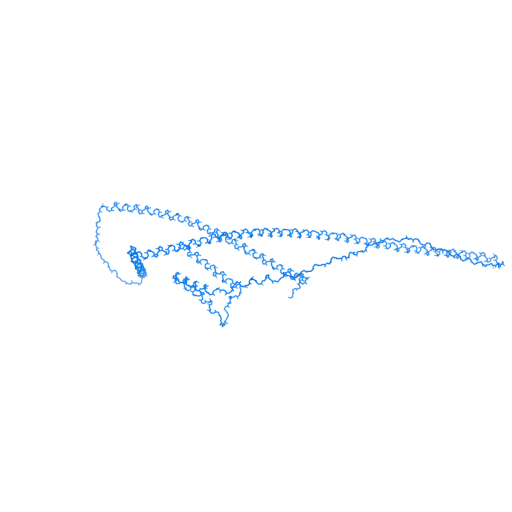488 N N . ALA A 1 181 ? 33.324 -3.013 -45.336 1.00 97.50 181 ALA A N 1
ATOM 1489 C CA . ALA A 1 181 ? 33.424 -3.966 -44.233 1.00 97.50 181 ALA A CA 1
ATOM 1490 C C . ALA A 1 181 ? 33.257 -3.283 -42.862 1.00 97.50 181 ALA A C 1
ATOM 1492 O O . ALA A 1 181 ? 32.531 -3.774 -42.000 1.00 97.50 181 ALA A O 1
ATOM 1493 N N . GLN A 1 182 ? 33.865 -2.108 -42.660 1.00 97.50 182 GLN A N 1
ATOM 1494 C CA . GLN A 1 182 ? 33.682 -1.328 -41.429 1.00 97.50 182 GLN A CA 1
ATOM 1495 C C . GLN A 1 182 ? 32.232 -0.863 -41.246 1.00 97.50 182 GLN A C 1
ATOM 1497 O O . GLN A 1 182 ? 31.703 -0.898 -40.135 1.00 97.50 182 GLN A O 1
ATOM 1502 N N . ASN A 1 183 ? 31.575 -0.435 -42.326 1.00 97.06 183 ASN A N 1
ATOM 1503 C CA . ASN A 1 183 ? 30.176 -0.022 -42.282 1.00 97.06 183 ASN A CA 1
ATOM 1504 C C . ASN A 1 183 ? 29.235 -1.202 -42.002 1.00 97.06 183 ASN A C 1
ATOM 1506 O O . ASN A 1 183 ? 28.257 -1.022 -41.283 1.00 97.06 183 ASN A O 1
ATOM 1510 N N . GLU A 1 184 ? 29.531 -2.398 -42.512 1.00 97.88 184 GLU A N 1
ATOM 1511 C CA . GLU A 1 184 ? 28.773 -3.616 -42.204 1.00 97.88 184 GLU A CA 1
ATOM 1512 C C . GLU A 1 184 ? 28.864 -3.980 -40.719 1.00 97.88 184 GLU A C 1
ATOM 1514 O O . GLU A 1 184 ? 27.836 -4.243 -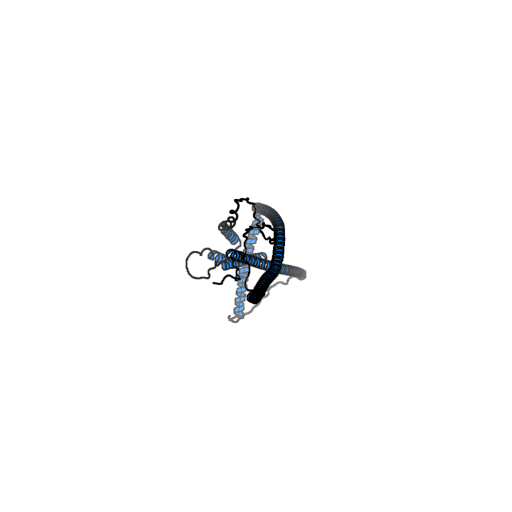40.093 1.00 97.88 184 GLU A O 1
ATOM 1519 N N . VAL A 1 185 ? 30.062 -3.915 -40.126 1.00 98.12 185 VAL A N 1
ATOM 1520 C CA . VAL A 1 185 ? 30.249 -4.142 -38.682 1.00 98.12 185 VAL A CA 1
ATOM 1521 C C . VAL A 1 185 ? 29.441 -3.131 -37.866 1.00 98.12 185 VAL A C 1
ATOM 1523 O O . VAL A 1 185 ? 28.645 -3.532 -37.016 1.00 98.12 185 VAL A O 1
ATOM 1526 N N . ARG A 1 186 ? 29.550 -1.835 -38.189 1.00 97.56 186 ARG A N 1
ATOM 1527 C CA . ARG A 1 186 ? 28.769 -0.779 -37.520 1.00 97.56 186 ARG A CA 1
ATOM 1528 C C . ARG A 1 186 ? 27.263 -0.973 -37.679 1.00 97.56 186 ARG A C 1
ATOM 1530 O O . ARG A 1 186 ? 26.513 -0.730 -36.742 1.00 97.56 186 ARG A O 1
ATOM 1537 N N . ALA A 1 187 ? 26.795 -1.418 -38.845 1.00 97.25 187 ALA A N 1
ATOM 1538 C CA . ALA A 1 187 ? 25.375 -1.678 -39.069 1.00 97.25 187 ALA A CA 1
ATOM 1539 C C . ALA A 1 187 ? 24.857 -2.832 -38.194 1.00 97.25 187 ALA A C 1
ATOM 1541 O O . ALA A 1 187 ? 23.736 -2.765 -37.690 1.00 97.25 187 ALA A O 1
ATOM 1542 N N . VAL A 1 188 ? 25.669 -3.873 -37.982 1.00 98.19 188 VAL A N 1
ATOM 1543 C CA . VAL A 1 188 ? 25.335 -4.976 -37.069 1.00 98.19 188 VAL A CA 1
ATOM 1544 C C . VAL A 1 188 ? 25.310 -4.502 -35.616 1.00 98.19 188 VAL A C 1
ATOM 1546 O O . VAL A 1 188 ? 24.407 -4.888 -34.877 1.00 98.19 188 VAL A O 1
ATOM 1549 N N . GLU A 1 189 ? 26.264 -3.668 -35.203 1.00 97.50 189 GLU A N 1
ATOM 1550 C CA . GLU A 1 189 ? 26.303 -3.077 -33.857 1.00 97.50 189 GLU A CA 1
ATOM 1551 C C . GLU A 1 189 ? 25.068 -2.210 -33.592 1.00 97.50 189 GLU A C 1
ATOM 1553 O O . GLU A 1 189 ? 24.331 -2.476 -32.645 1.00 97.50 189 GLU A O 1
ATOM 1558 N N . LEU A 1 190 ? 24.756 -1.277 -34.496 1.00 97.75 190 LEU A N 1
ATOM 1559 C CA . LEU A 1 190 ? 23.565 -0.428 -34.397 1.00 97.75 190 LEU A CA 1
ATOM 1560 C C . LEU A 1 190 ? 22.268 -1.241 -34.371 1.00 97.75 190 LEU A C 1
ATOM 1562 O O . LEU A 1 190 ? 21.318 -0.873 -33.685 1.00 97.75 190 LEU A O 1
ATOM 1566 N N . LYS A 1 191 ? 22.209 -2.362 -35.101 1.00 98.38 191 LYS A N 1
ATOM 1567 C CA . LYS A 1 191 ? 21.051 -3.259 -35.051 1.00 98.38 191 LYS A CA 1
ATOM 1568 C C . LYS A 1 191 ? 20.901 -3.908 -33.672 1.00 98.38 191 LYS A C 1
ATOM 1570 O O . LYS A 1 191 ? 19.790 -3.960 -33.161 1.00 98.38 191 LYS A O 1
ATOM 1575 N N . LYS A 1 192 ? 21.998 -4.367 -33.062 1.00 98.44 192 LYS A N 1
ATOM 1576 C CA . LYS A 1 192 ? 21.970 -4.936 -31.703 1.00 98.44 192 LYS A CA 1
ATOM 1577 C C . LYS A 1 192 ? 21.535 -3.901 -30.669 1.00 98.44 192 LYS A C 1
ATOM 1579 O O . LYS A 1 192 ? 20.733 -4.225 -29.801 1.00 98.44 192 LYS A O 1
ATOM 1584 N N . GLU A 1 193 ? 22.040 -2.673 -30.772 1.00 97.94 193 GLU A N 1
ATOM 1585 C CA . GLU A 1 193 ? 21.631 -1.566 -29.901 1.00 97.94 193 GLU A CA 1
ATOM 1586 C C . GLU A 1 193 ? 20.145 -1.236 -30.074 1.00 97.94 193 GLU A C 1
ATOM 1588 O O . GLU A 1 193 ? 19.434 -1.080 -29.086 1.00 97.94 193 GLU A O 1
ATOM 1593 N N . LEU A 1 194 ? 19.647 -1.200 -31.314 1.00 97.88 194 LEU A N 1
ATOM 1594 C CA . LEU A 1 194 ? 18.227 -0.986 -31.587 1.00 97.88 194 LEU A CA 1
ATOM 1595 C C . LEU A 1 194 ? 17.355 -2.098 -30.987 1.00 97.88 194 LEU A C 1
ATOM 1597 O O . LEU A 1 194 ? 16.360 -1.796 -30.333 1.00 97.88 194 LEU A O 1
ATOM 1601 N N . ASP A 1 195 ? 17.728 -3.364 -31.184 1.00 98.12 195 ASP A N 1
ATOM 1602 C CA . ASP A 1 195 ? 16.995 -4.508 -30.632 1.00 98.12 195 ASP A CA 1
ATOM 1603 C C . ASP A 1 195 ? 16.982 -4.463 -29.091 1.00 98.12 195 ASP A C 1
ATOM 1605 O O . ASP A 1 195 ? 15.954 -4.728 -28.467 1.00 98.12 195 ASP A O 1
ATOM 1609 N N . HIS A 1 196 ? 18.098 -4.060 -28.473 1.00 97.81 196 HIS A N 1
ATOM 1610 C CA . HIS A 1 196 ? 18.191 -3.867 -27.028 1.00 97.81 196 HIS A CA 1
ATOM 1611 C C . HIS A 1 196 ? 17.267 -2.746 -26.529 1.00 97.81 196 HIS A C 1
ATOM 1613 O O . HIS A 1 196 ? 16.477 -2.982 -25.616 1.00 97.81 196 HIS A O 1
ATOM 1619 N N . LEU A 1 197 ? 17.297 -1.568 -27.163 1.00 98.00 197 LEU A N 1
ATOM 1620 C CA . LEU A 1 197 ? 16.442 -0.431 -26.798 1.00 98.00 197 LEU A CA 1
ATOM 1621 C C . LEU A 1 197 ? 14.947 -0.733 -26.987 1.00 98.00 197 LEU A C 1
ATOM 1623 O O . LEU A 1 197 ? 14.113 -0.256 -26.216 1.00 98.00 197 LEU A O 1
ATOM 1627 N N . LEU A 1 198 ? 14.585 -1.530 -27.997 1.00 97.75 198 LEU A N 1
ATOM 1628 C CA . LEU A 1 198 ? 13.202 -1.971 -28.202 1.00 97.75 198 LEU A CA 1
ATOM 1629 C C . LEU A 1 198 ? 12.729 -2.906 -27.083 1.00 97.75 198 LEU A C 1
ATOM 1631 O O . LEU A 1 198 ? 11.587 -2.795 -26.633 1.00 97.75 198 LEU A O 1
ATOM 1635 N N . GLU A 1 199 ? 13.596 -3.799 -26.608 1.00 98.06 199 GLU A N 1
ATOM 1636 C CA . GLU A 1 199 ? 13.275 -4.668 -25.477 1.00 98.06 199 GLU A CA 1
ATOM 1637 C C . GLU A 1 199 ? 13.172 -3.872 -24.165 1.00 98.06 199 GLU A C 1
ATOM 1639 O O . GLU A 1 199 ? 12.230 -4.079 -23.403 1.00 98.06 199 GLU A O 1
ATOM 1644 N N . GLU A 1 200 ? 14.052 -2.894 -23.930 1.00 97.69 200 GLU A N 1
ATOM 1645 C CA . GLU A 1 200 ? 13.934 -1.985 -22.780 1.00 97.69 200 GLU A CA 1
ATOM 1646 C C . GLU A 1 200 ? 12.626 -1.183 -22.817 1.00 97.69 200 GLU A C 1
ATOM 1648 O O . GLU A 1 200 ? 11.907 -1.110 -21.817 1.00 97.69 200 GLU A O 1
ATOM 1653 N N . GLN A 1 201 ? 12.258 -0.633 -23.980 1.00 97.75 201 GLN A N 1
ATOM 1654 C CA . GLN A 1 201 ? 10.981 0.062 -24.153 1.00 97.75 201 GLN A CA 1
ATOM 1655 C C . GLN A 1 201 ? 9.798 -0.858 -23.834 1.00 97.75 201 GLN A C 1
ATOM 1657 O O . GLN A 1 201 ? 8.860 -0.444 -23.148 1.00 97.75 201 GLN A O 1
ATOM 1662 N N . ARG A 1 202 ? 9.835 -2.108 -24.305 1.00 97.75 202 ARG A N 1
ATOM 1663 C CA . ARG A 1 202 ? 8.797 -3.101 -24.020 1.00 97.75 202 ARG A CA 1
ATOM 1664 C C . ARG A 1 202 ? 8.704 -3.406 -22.525 1.00 97.75 202 ARG A C 1
ATOM 1666 O O . ARG A 1 202 ? 7.599 -3.470 -21.989 1.00 97.75 202 ARG A O 1
ATOM 1673 N N . GLN A 1 203 ? 9.833 -3.572 -21.841 1.00 97.31 203 GLN A N 1
ATOM 1674 C CA . GLN A 1 203 ? 9.863 -3.824 -20.399 1.00 97.31 203 GLN A CA 1
ATOM 1675 C C . GLN A 1 203 ? 9.284 -2.651 -19.607 1.00 97.31 203 GLN A C 1
ATOM 1677 O O . GLN A 1 203 ? 8.453 -2.865 -18.724 1.00 97.31 203 GLN A O 1
ATOM 1682 N N . LEU A 1 204 ? 9.641 -1.415 -19.968 1.00 97.12 204 LEU A N 1
ATOM 1683 C CA . LEU A 1 204 ? 9.075 -0.212 -19.355 1.00 97.12 204 LEU A CA 1
ATOM 1684 C C . LEU A 1 204 ? 7.561 -0.107 -19.583 1.00 97.12 204 LEU A C 1
ATOM 1686 O O . LEU A 1 204 ? 6.829 0.241 -18.661 1.00 97.12 204 LEU A O 1
ATOM 1690 N N . GLN A 1 205 ? 7.066 -0.455 -20.775 1.00 97.06 205 GLN A N 1
ATOM 1691 C CA . GLN A 1 205 ? 5.625 -0.492 -21.052 1.00 97.06 205 GLN A CA 1
ATOM 1692 C C . GLN A 1 205 ? 4.897 -1.532 -20.194 1.00 97.06 205 GLN A C 1
ATOM 1694 O O . GLN A 1 205 ? 3.833 -1.237 -19.650 1.00 97.06 205 GLN A O 1
ATOM 1699 N N . LEU A 1 206 ? 5.472 -2.727 -20.027 1.00 96.50 206 LEU A N 1
ATOM 1700 C CA . LEU A 1 206 ? 4.900 -3.762 -19.162 1.00 96.50 206 LEU A CA 1
ATOM 1701 C C . LEU A 1 206 ? 4.888 -3.331 -17.689 1.00 96.50 206 LEU A C 1
ATOM 1703 O O . LEU A 1 206 ? 3.884 -3.533 -17.009 1.00 96.50 206 LEU A O 1
ATOM 1707 N N . GLN A 1 207 ? 5.962 -2.698 -17.208 1.00 93.56 207 GLN A N 1
ATOM 1708 C CA . GLN A 1 207 ? 6.020 -2.145 -15.852 1.00 93.56 207 GLN A CA 1
ATOM 1709 C C . GLN A 1 207 ? 4.991 -1.029 -15.646 1.00 93.56 207 GLN A C 1
ATOM 1711 O O . GLN A 1 207 ? 4.325 -1.003 -14.614 1.00 93.56 207 GLN A O 1
ATOM 1716 N N . LEU A 1 208 ? 4.817 -0.144 -16.632 1.00 97.12 208 LEU A N 1
ATOM 1717 C CA . LEU A 1 208 ? 3.808 0.911 -16.587 1.00 97.12 208 LEU A CA 1
ATOM 1718 C C . LEU A 1 208 ? 2.395 0.324 -16.511 1.00 97.12 208 LEU A C 1
ATOM 1720 O O . LEU A 1 208 ? 1.612 0.742 -15.663 1.00 97.12 208 LEU A O 1
ATOM 1724 N N . MET A 1 209 ? 2.078 -0.662 -17.356 1.00 96.12 209 MET A N 1
ATOM 1725 C CA . MET A 1 209 ? 0.774 -1.331 -17.334 1.00 96.12 209 MET A CA 1
ATOM 1726 C C . MET A 1 209 ? 0.513 -2.030 -15.996 1.00 96.12 209 MET A C 1
ATOM 1728 O O . MET A 1 209 ? -0.550 -1.838 -15.412 1.00 96.12 209 MET A O 1
ATOM 1732 N N . ALA A 1 210 ? 1.493 -2.774 -15.475 1.00 94.44 210 ALA A N 1
ATOM 1733 C CA . ALA A 1 210 ? 1.382 -3.413 -14.166 1.00 94.44 210 ALA A CA 1
ATOM 1734 C C . ALA A 1 210 ? 1.177 -2.379 -13.045 1.00 94.44 210 ALA A C 1
ATOM 1736 O O . ALA A 1 210 ? 0.307 -2.554 -12.195 1.00 94.44 210 ALA A O 1
ATOM 1737 N N . GLY A 1 211 ? 1.920 -1.267 -13.077 1.00 95.12 211 GLY A N 1
ATOM 1738 C CA . GLY A 1 211 ? 1.745 -0.152 -12.148 1.00 95.12 211 GLY A CA 1
ATOM 1739 C C . GLY A 1 211 ? 0.337 0.444 -12.215 1.00 95.12 211 GLY A C 1
ATOM 1740 O O . GLY A 1 211 ? -0.315 0.598 -11.184 1.00 95.12 211 GLY A O 1
ATOM 1741 N N . MET A 1 212 ? -0.184 0.703 -13.416 1.00 95.50 212 MET A N 1
ATOM 1742 C CA . MET A 1 212 ? -1.552 1.202 -13.600 1.00 95.50 212 MET A CA 1
ATOM 1743 C C . MET A 1 212 ? -2.610 0.234 -13.055 1.00 95.50 212 MET A C 1
ATOM 1745 O O . MET A 1 212 ? -3.563 0.674 -12.412 1.00 95.50 212 MET A O 1
ATOM 1749 N N . ASP A 1 213 ? -2.437 -1.073 -13.260 1.00 94.44 213 ASP A N 1
ATOM 1750 C CA . ASP A 1 213 ? -3.350 -2.078 -12.713 1.00 94.44 213 ASP A CA 1
ATOM 1751 C C . ASP A 1 213 ? -3.326 -2.111 -11.181 1.00 94.44 213 ASP A C 1
ATOM 1753 O O . ASP A 1 213 ? -4.390 -2.198 -10.566 1.00 94.44 213 ASP A O 1
ATOM 1757 N N . THR A 1 214 ? -2.150 -1.977 -10.556 1.00 90.56 214 THR A N 1
ATOM 1758 C CA . THR A 1 214 ? -2.052 -1.894 -9.087 1.00 90.56 214 THR A CA 1
ATOM 1759 C C . THR A 1 214 ? -2.733 -0.646 -8.531 1.00 90.56 214 THR A C 1
ATOM 1761 O O . THR A 1 214 ? -3.466 -0.745 -7.549 1.00 90.56 214 THR A O 1
ATOM 1764 N N . VAL A 1 215 ? -2.577 0.511 -9.189 1.00 93.50 215 VAL A N 1
ATOM 1765 C CA . VAL A 1 215 ? -3.267 1.751 -8.796 1.00 93.50 215 VAL A CA 1
ATOM 1766 C C . VAL A 1 215 ? -4.778 1.556 -8.885 1.00 93.50 215 VAL A C 1
ATOM 1768 O O . VAL A 1 215 ? -5.482 1.772 -7.901 1.00 93.50 215 VAL A O 1
ATOM 1771 N N . ARG A 1 216 ? -5.277 1.030 -10.007 1.00 94.75 216 ARG A N 1
ATOM 1772 C CA . ARG A 1 216 ? -6.708 0.761 -10.196 1.00 94.75 216 ARG A CA 1
ATOM 1773 C C . ARG A 1 216 ? -7.269 -0.208 -9.150 1.00 94.75 216 ARG A C 1
ATOM 1775 O O . ARG A 1 216 ? -8.394 -0.028 -8.693 1.00 94.75 216 ARG A O 1
ATOM 1782 N N . GLN A 1 217 ? -6.519 -1.247 -8.777 1.00 90.94 217 GLN A N 1
ATOM 1783 C CA . GLN A 1 217 ? -6.921 -2.167 -7.706 1.00 90.94 217 GLN A CA 1
ATOM 1784 C C . GLN A 1 217 ? -6.988 -1.447 -6.355 1.00 90.94 217 GLN A C 1
ATOM 1786 O O . GLN A 1 217 ? -7.993 -1.569 -5.656 1.00 90.94 217 GLN A O 1
ATOM 1791 N N . SER A 1 218 ? -5.979 -0.632 -6.035 1.00 87.75 218 SER A N 1
ATOM 1792 C CA . SER A 1 218 ? -5.939 0.125 -4.782 1.00 87.75 218 SER A CA 1
ATOM 1793 C C . SER A 1 218 ? -7.086 1.134 -4.654 1.00 87.75 218 SER A C 1
ATOM 1795 O O . SER A 1 218 ? -7.683 1.232 -3.588 1.00 87.75 218 SER A O 1
ATOM 1797 N N . GLU A 1 219 ? -7.482 1.804 -5.742 1.00 92.75 219 GLU A N 1
ATOM 1798 C CA . GLU A 1 219 ? -8.625 2.732 -5.755 1.00 92.75 219 GLU A CA 1
ATOM 1799 C C . GLU A 1 219 ? -9.951 2.016 -5.436 1.00 92.75 219 GLU A C 1
ATOM 1801 O O . GLU A 1 219 ? -10.814 2.535 -4.715 1.00 92.75 219 GLU A O 1
ATOM 1806 N N . VAL A 1 220 ? -10.123 0.794 -5.954 1.00 95.31 220 VAL A N 1
ATOM 1807 C CA . VAL A 1 220 ? -11.300 -0.039 -5.668 1.00 95.31 220 VAL A CA 1
ATOM 1808 C C . VAL A 1 220 ? -11.293 -0.494 -4.209 1.00 95.31 220 VAL A C 1
ATOM 1810 O O . VAL A 1 220 ? -12.320 -0.390 -3.535 1.00 95.31 220 VAL A O 1
ATOM 1813 N N . GLU A 1 221 ? -10.152 -0.966 -3.707 1.00 90.56 221 GLU A N 1
ATOM 1814 C CA . GLU A 1 221 ? -9.995 -1.394 -2.314 1.00 90.56 221 GLU A CA 1
ATOM 1815 C C . GLU A 1 221 ? -10.225 -0.243 -1.331 1.00 90.56 221 GLU A C 1
ATOM 1817 O O . GLU A 1 221 ? -10.992 -0.397 -0.379 1.00 90.56 221 GLU A O 1
ATOM 1822 N N . GLU A 1 222 ? -9.648 0.933 -1.588 1.00 92.88 222 GLU A N 1
ATOM 1823 C CA . GLU A 1 222 ? -9.850 2.137 -0.782 1.00 92.88 222 GLU A CA 1
ATOM 1824 C C . GLU A 1 222 ? -11.335 2.506 -0.716 1.00 92.88 222 GLU A C 1
ATOM 1826 O O . GLU A 1 222 ? -11.880 2.721 0.368 1.00 92.88 222 GLU A O 1
ATOM 1831 N N . THR A 1 223 ? -12.033 2.487 -1.854 1.00 95.38 223 THR A N 1
ATOM 1832 C CA . THR A 1 223 ? -13.472 2.777 -1.900 1.00 95.38 223 THR A CA 1
ATOM 1833 C C . THR A 1 223 ? -14.282 1.792 -1.050 1.00 95.38 223 THR A C 1
ATOM 1835 O O . THR A 1 223 ? -15.239 2.186 -0.373 1.00 95.38 223 THR A O 1
ATOM 1838 N N . LEU A 1 224 ? -13.923 0.506 -1.065 1.00 93.25 224 LEU A N 1
ATOM 1839 C CA . LEU A 1 224 ? -14.580 -0.517 -0.248 1.00 93.25 224 LEU A CA 1
ATOM 1840 C C . LEU A 1 224 ? -14.288 -0.327 1.245 1.00 93.25 224 LEU A C 1
ATOM 1842 O O . LEU A 1 224 ? -15.211 -0.421 2.059 1.00 93.25 224 LEU A O 1
ATOM 1846 N N . LEU A 1 225 ? -13.042 -0.012 1.606 1.00 92.75 225 LEU A N 1
ATOM 1847 C CA . LEU A 1 225 ? -12.640 0.260 2.986 1.00 92.75 225 LEU A CA 1
ATOM 1848 C C . LEU A 1 225 ? -13.333 1.507 3.540 1.00 92.75 225 LEU A C 1
ATOM 1850 O O . LEU A 1 225 ? -13.865 1.459 4.649 1.00 92.75 225 LEU A O 1
ATOM 1854 N N . ILE A 1 226 ? -13.410 2.589 2.761 1.00 94.25 226 ILE A N 1
ATOM 1855 C CA . ILE A 1 226 ? -14.130 3.810 3.144 1.00 94.25 226 ILE A CA 1
ATOM 1856 C C . ILE A 1 226 ? -15.602 3.492 3.414 1.00 94.25 226 ILE A C 1
ATOM 1858 O O . ILE A 1 226 ? -16.112 3.839 4.480 1.00 94.25 226 ILE A O 1
ATOM 1862 N N . LYS A 1 227 ? -16.276 2.775 2.504 1.00 96.25 227 LYS A N 1
ATOM 1863 C CA . LYS A 1 227 ? -17.678 2.365 2.696 1.00 96.25 227 LYS A CA 1
ATOM 1864 C C . LYS A 1 227 ? -17.860 1.495 3.938 1.00 96.25 227 LYS A C 1
ATOM 1866 O O . LYS A 1 227 ? -18.826 1.672 4.677 1.00 96.25 227 LYS A O 1
ATOM 1871 N N . HIS A 1 228 ? -16.934 0.571 4.193 1.00 94.12 228 HIS A N 1
ATOM 1872 C CA . HIS A 1 228 ? -16.978 -0.266 5.387 1.00 94.12 228 HIS A CA 1
ATOM 1873 C C . HIS A 1 228 ? -16.851 0.568 6.667 1.00 94.12 228 HIS A C 1
ATOM 1875 O O . HIS A 1 228 ? -17.668 0.424 7.575 1.00 94.12 228 HIS A O 1
ATOM 1881 N N . VAL A 1 229 ? -15.860 1.463 6.732 1.00 95.56 229 VAL A N 1
ATOM 1882 C CA . VAL A 1 229 ? -15.630 2.339 7.889 1.00 95.56 229 VAL A CA 1
ATOM 1883 C C . VAL A 1 229 ? -16.818 3.272 8.118 1.00 95.56 229 VAL A C 1
ATOM 1885 O O . VAL A 1 229 ? -17.236 3.434 9.261 1.00 95.56 229 VAL A O 1
ATOM 1888 N N . GLN A 1 230 ? -17.411 3.825 7.057 1.00 96.81 230 GLN A N 1
ATOM 1889 C CA . GLN A 1 230 ? -18.641 4.619 7.149 1.00 96.81 230 GLN A CA 1
ATOM 1890 C C . GLN A 1 230 ? -19.788 3.805 7.760 1.00 96.81 230 GLN A C 1
ATOM 1892 O O . GLN A 1 230 ? -20.398 4.250 8.729 1.00 96.81 230 GLN A O 1
ATOM 1897 N N . GLY A 1 231 ? -20.009 2.572 7.294 1.00 96.62 231 GLY A N 1
ATOM 1898 C CA . GLY A 1 231 ? -21.027 1.691 7.871 1.00 96.62 231 GLY A CA 1
ATOM 1899 C C . GLY A 1 231 ? -20.769 1.330 9.342 1.00 96.62 231 GLY A C 1
ATOM 1900 O O . GLY A 1 231 ? -21.711 1.210 10.124 1.00 96.62 231 GLY A O 1
ATOM 1901 N N . GLN A 1 232 ? -19.508 1.176 9.760 1.00 94.19 232 GLN A N 1
ATOM 1902 C CA . GLN A 1 232 ? -19.170 0.970 11.178 1.00 94.19 232 GLN A CA 1
ATOM 1903 C C . GLN A 1 232 ? -19.387 2.234 12.011 1.00 94.19 232 GLN A C 1
ATOM 1905 O O . GLN A 1 232 ? -19.872 2.149 13.138 1.00 94.19 232 GLN A O 1
ATOM 1910 N N . LEU A 1 233 ? -19.059 3.404 11.461 1.00 96.62 233 LEU A N 1
ATOM 1911 C CA . LEU A 1 233 ? -19.276 4.690 12.114 1.00 96.62 233 LEU A CA 1
ATOM 1912 C C . LEU A 1 233 ? -20.769 4.952 12.342 1.00 96.62 233 LEU A C 1
ATOM 1914 O O . LEU A 1 233 ? -21.150 5.380 13.429 1.00 96.62 233 LEU A O 1
ATOM 1918 N N . GLU A 1 234 ? -21.613 4.647 11.357 1.00 97.69 234 GLU A N 1
ATOM 1919 C CA . GLU A 1 234 ? -23.071 4.740 11.481 1.00 97.69 234 GLU A CA 1
ATOM 1920 C C . GLU A 1 234 ? -23.593 3.827 12.596 1.00 97.69 234 GLU A C 1
ATOM 1922 O O . GLU A 1 234 ? -24.288 4.295 13.498 1.00 97.69 234 GLU A O 1
ATOM 1927 N N . LYS A 1 235 ? -23.178 2.551 12.617 1.00 95.94 235 LYS A N 1
ATOM 1928 C CA . LYS A 1 235 ? -23.535 1.611 13.696 1.00 95.94 235 LYS A CA 1
ATOM 1929 C C . LYS A 1 235 ? -23.085 2.117 15.065 1.00 95.94 235 LYS A C 1
ATOM 1931 O O . LYS A 1 235 ? -23.873 2.135 16.009 1.00 95.94 235 LYS A O 1
ATOM 1936 N N . ALA A 1 236 ? -21.841 2.575 15.181 1.00 93.94 236 ALA A N 1
ATOM 1937 C CA . ALA A 1 236 ? -21.321 3.128 16.425 1.00 93.94 236 ALA A CA 1
ATOM 1938 C C . ALA A 1 236 ? -22.111 4.371 16.867 1.00 93.94 236 ALA A C 1
ATOM 1940 O O . ALA A 1 236 ? -22.416 4.513 18.047 1.00 93.94 236 ALA A O 1
ATOM 1941 N N . SER A 1 237 ? -22.505 5.235 15.930 1.00 97.38 237 SER A N 1
ATOM 1942 C CA . SER A 1 237 ? -23.343 6.404 16.207 1.00 97.38 237 SER A CA 1
ATOM 1943 C C . SER A 1 237 ? -24.729 6.012 16.734 1.00 97.38 237 SER A C 1
ATOM 1945 O O . SER A 1 237 ? -25.184 6.552 17.748 1.00 97.38 237 SER A O 1
ATOM 1947 N N . THR A 1 238 ? -25.373 5.010 16.122 1.00 97.50 238 THR A N 1
ATOM 1948 C CA . THR A 1 238 ? -26.661 4.479 16.610 1.00 97.50 238 THR A CA 1
ATOM 1949 C C . THR A 1 238 ? -26.548 3.853 17.999 1.00 97.50 238 THR A C 1
ATOM 1951 O O . THR A 1 238 ? -27.422 4.038 18.841 1.00 97.50 238 THR A O 1
ATOM 1954 N N . LEU A 1 239 ? -25.436 3.177 18.295 1.00 95.44 239 LEU A N 1
ATOM 1955 C CA . LEU A 1 239 ? -25.192 2.656 19.636 1.00 95.44 239 LEU A CA 1
ATOM 1956 C C . LEU A 1 239 ? -24.998 3.805 20.625 1.00 95.44 239 LEU A C 1
ATOM 1958 O O . LEU A 1 239 ? -25.684 3.856 21.633 1.00 95.44 239 LEU A O 1
ATOM 1962 N N . VAL A 1 240 ? -24.139 4.780 20.332 1.00 97.25 240 VAL A N 1
ATOM 1963 C CA . VAL A 1 240 ? -23.905 5.918 21.237 1.00 97.25 240 VAL A CA 1
ATOM 1964 C C . VAL A 1 240 ? -25.200 6.666 21.563 1.00 97.25 240 VAL A C 1
ATOM 1966 O O . VAL A 1 240 ? -25.390 7.069 22.708 1.00 97.25 240 VAL A O 1
ATOM 1969 N N . THR A 1 241 ? -26.087 6.855 20.588 1.00 97.88 241 THR A N 1
ATOM 1970 C CA . THR A 1 241 ? -27.395 7.488 20.823 1.00 97.88 241 THR A CA 1
ATOM 1971 C C . THR A 1 241 ? -28.282 6.631 21.726 1.00 97.88 241 THR A C 1
ATOM 1973 O O . THR A 1 241 ? -28.729 7.133 22.753 1.00 97.88 241 THR A O 1
ATOM 1976 N N . THR A 1 242 ? -28.405 5.333 21.440 1.00 97.38 242 THR A N 1
ATOM 1977 C CA . THR A 1 242 ? -29.156 4.374 22.273 1.00 97.38 242 THR A CA 1
ATOM 1978 C C . THR A 1 242 ? -28.640 4.333 23.718 1.00 97.38 242 THR A C 1
ATOM 1980 O O . THR A 1 242 ? -29.404 4.414 24.673 1.00 97.38 242 THR A O 1
ATOM 1983 N N . TRP A 1 243 ? -27.319 4.268 23.909 1.00 96.69 243 TRP A N 1
ATOM 1984 C CA . TRP A 1 243 ? -26.712 4.250 25.242 1.00 96.69 243 TRP A CA 1
ATOM 1985 C C . TRP A 1 243 ? -26.959 5.557 26.002 1.00 96.69 243 TRP A C 1
ATOM 1987 O O . TRP A 1 243 ? -27.209 5.517 27.202 1.00 96.69 243 TRP A O 1
ATOM 1997 N N . ARG A 1 244 ? -26.933 6.711 25.321 1.00 97.31 244 ARG A N 1
ATOM 1998 C CA . ARG A 1 244 ? -27.278 8.001 25.944 1.00 97.31 244 ARG A CA 1
ATOM 1999 C C . ARG A 1 244 ? -28.739 8.064 26.373 1.00 97.31 244 ARG A C 1
ATOM 2001 O O . ARG A 1 244 ? -29.018 8.665 27.406 1.00 97.31 244 ARG A O 1
ATOM 2008 N N . GLU A 1 245 ? -29.647 7.500 25.582 1.00 98.00 245 GLU A N 1
ATOM 2009 C CA . GLU A 1 245 ? -31.064 7.393 25.940 1.00 98.00 245 GLU A CA 1
ATOM 2010 C C . GLU A 1 245 ? -31.225 6.518 27.184 1.00 98.00 245 GLU A C 1
ATOM 2012 O O . GLU A 1 245 ? -31.732 7.000 28.188 1.00 98.00 245 GLU A O 1
ATOM 2017 N N . HIS A 1 246 ? -30.638 5.320 27.197 1.00 96.94 246 HIS A N 1
ATOM 2018 C CA . HIS A 1 246 ? -30.677 4.441 28.369 1.00 96.94 246 HIS A CA 1
ATOM 2019 C C . HIS A 1 246 ? -30.052 5.056 29.626 1.00 96.94 246 HIS A C 1
ATOM 2021 O O . HIS A 1 246 ? -30.573 4.864 30.719 1.00 96.94 246 HIS A O 1
ATOM 2027 N N . THR A 1 247 ? -28.949 5.804 29.507 1.00 96.69 247 THR A N 1
ATOM 2028 C CA . THR A 1 247 ? -28.387 6.534 30.657 1.00 96.69 247 THR A CA 1
ATOM 2029 C C . THR A 1 247 ? -29.373 7.573 31.185 1.00 96.69 247 THR A C 1
ATOM 2031 O O . THR A 1 247 ? -29.559 7.666 32.392 1.00 96.69 247 THR A O 1
ATOM 2034 N N . ARG A 1 248 ? -30.049 8.313 30.298 1.00 97.75 248 ARG A N 1
ATOM 2035 C CA . ARG A 1 248 ? -31.061 9.295 30.706 1.00 97.75 248 ARG A CA 1
ATOM 2036 C C . ARG A 1 248 ? -32.249 8.628 31.400 1.00 97.75 248 ARG A C 1
ATOM 2038 O O . ARG A 1 248 ? -32.698 9.145 32.419 1.00 97.75 248 ARG A O 1
ATOM 2045 N N . ASP A 1 249 ? -32.718 7.499 30.874 1.00 97.00 249 ASP A N 1
ATOM 2046 C CA . ASP A 1 249 ? -33.816 6.731 31.467 1.00 97.00 249 ASP A CA 1
ATOM 2047 C C . ASP A 1 249 ? -33.428 6.219 32.865 1.00 97.00 249 ASP A C 1
ATOM 2049 O O . ASP A 1 249 ? -34.208 6.328 33.808 1.00 97.00 249 ASP A O 1
ATOM 2053 N N . LEU A 1 250 ? -32.196 5.721 33.034 1.00 95.56 250 LEU A N 1
ATOM 2054 C CA . LEU A 1 250 ? -31.673 5.306 34.340 1.00 95.56 250 LEU A CA 1
ATOM 2055 C C . LEU A 1 250 ? -31.567 6.477 35.322 1.00 95.56 250 LEU A C 1
ATOM 2057 O O . LEU A 1 250 ? -31.965 6.326 36.475 1.00 95.56 250 LEU A O 1
ATOM 2061 N N . ASP A 1 251 ? -31.090 7.641 34.877 1.00 95.94 251 ASP A N 1
ATOM 2062 C CA . ASP A 1 251 ? -31.029 8.850 35.707 1.00 95.94 251 ASP A CA 1
ATOM 2063 C C . ASP A 1 251 ? -32.434 9.316 36.126 1.00 95.94 251 ASP A C 1
ATOM 2065 O O . ASP A 1 251 ? -32.620 9.874 37.209 1.00 95.94 251 ASP A O 1
ATOM 2069 N N . GLU A 1 252 ? -33.441 9.126 35.271 1.00 96.62 252 GLU A N 1
ATOM 2070 C CA . GLU A 1 252 ? -34.841 9.411 35.589 1.00 96.62 252 GLU A CA 1
ATOM 2071 C C . GLU A 1 252 ? -35.411 8.428 36.606 1.00 96.62 252 GLU A C 1
ATOM 2073 O O . GLU A 1 252 ? -35.973 8.864 37.612 1.00 96.62 252 GLU A O 1
ATOM 2078 N N . VAL A 1 253 ? -35.183 7.127 36.416 1.00 94.12 253 VAL A N 1
ATOM 2079 C CA . VAL A 1 253 ? -35.575 6.104 37.392 1.00 94.12 253 VAL A CA 1
ATOM 2080 C C . VAL A 1 253 ? -34.894 6.365 38.734 1.00 94.12 253 VAL A C 1
ATOM 2082 O O . VAL A 1 253 ? -35.568 6.375 39.761 1.00 94.12 253 VAL A O 1
ATOM 2085 N N . GLN A 1 254 ? -33.592 6.660 38.747 1.00 91.19 254 GLN A N 1
ATOM 2086 C CA . GLN A 1 254 ? -32.846 6.951 39.971 1.00 91.19 254 GLN A CA 1
ATOM 2087 C C . GLN A 1 254 ? -33.386 8.190 40.694 1.00 91.19 254 GLN A C 1
ATOM 2089 O O . GLN A 1 254 ? -33.518 8.166 41.917 1.00 91.19 254 GLN A O 1
ATOM 2094 N N . ARG A 1 255 ? -33.730 9.259 39.961 1.00 92.25 255 ARG A N 1
ATOM 2095 C CA . ARG A 1 255 ? -34.381 10.441 40.549 1.00 92.25 255 ARG A CA 1
ATOM 2096 C C . ARG A 1 255 ? -35.749 10.097 41.123 1.00 92.25 255 ARG A C 1
ATOM 2098 O O . ARG A 1 255 ? -35.995 10.418 42.278 1.00 92.25 255 ARG A O 1
ATOM 2105 N N . SER A 1 256 ? -36.588 9.390 40.366 1.00 90.94 256 SER A N 1
ATOM 2106 C CA . SER A 1 256 ? -37.924 9.002 40.835 1.00 90.94 256 SER A CA 1
ATOM 2107 C C . SER A 1 256 ? -37.866 8.110 42.078 1.00 90.94 256 SER A C 1
ATOM 2109 O O . SER A 1 256 ? -38.652 8.292 42.997 1.00 90.94 256 SER A O 1
ATOM 2111 N N . TRP A 1 257 ? -36.878 7.213 42.157 1.00 88.06 257 TRP A N 1
ATOM 2112 C CA . TRP A 1 257 ? -36.631 6.386 43.333 1.00 88.06 257 TRP A CA 1
ATOM 2113 C C . TRP A 1 257 ? -36.155 7.214 44.531 1.00 88.06 257 TRP A C 1
ATOM 2115 O O . TRP A 1 257 ? -36.560 6.955 45.658 1.00 88.06 257 TRP A O 1
ATOM 2125 N N . GLY A 1 258 ? -35.290 8.209 44.306 1.00 87.50 258 GLY A N 1
ATOM 2126 C CA . GLY A 1 258 ? -34.830 9.131 45.350 1.00 87.50 258 GLY A CA 1
ATOM 2127 C C . GLY A 1 258 ? -35.942 10.018 45.919 1.00 87.50 258 GLY A C 1
ATOM 2128 O O . GLY A 1 258 ? -35.870 10.406 47.080 1.00 87.50 258 GLY A O 1
ATOM 2129 N N . GLU A 1 259 ? -36.957 10.318 45.111 1.00 89.69 259 GLU A N 1
ATOM 2130 C CA . GLU A 1 259 ? -38.115 11.144 45.475 1.00 89.69 259 GLU A CA 1
ATOM 2131 C C . GLU A 1 259 ? -39.310 10.321 46.003 1.00 89.69 259 GLU A C 1
ATOM 2133 O O . GLU A 1 259 ? -40.289 10.904 46.463 1.00 89.69 259 GLU A O 1
ATOM 2138 N N . ASP A 1 260 ? -39.249 8.984 45.960 1.00 90.62 260 ASP A N 1
ATOM 2139 C CA . ASP A 1 260 ? -40.329 8.106 46.420 1.00 90.62 260 ASP A CA 1
ATOM 2140 C C . ASP A 1 260 ? -40.315 7.927 47.950 1.00 90.62 260 ASP A C 1
ATOM 2142 O O . ASP A 1 260 ? -39.441 7.269 48.527 1.00 90.62 260 ASP A O 1
ATOM 2146 N N . ASP A 1 261 ? -41.345 8.464 48.609 1.00 86.50 261 ASP A N 1
ATOM 2147 C CA . ASP A 1 261 ? -41.569 8.355 50.055 1.00 86.50 261 ASP A CA 1
ATOM 2148 C C . ASP A 1 261 ? -41.638 6.895 50.542 1.00 86.50 261 ASP A C 1
ATOM 2150 O O . ASP A 1 261 ? -41.251 6.597 51.676 1.00 86.50 261 ASP A O 1
ATOM 2154 N N . ALA A 1 262 ? -42.097 5.957 49.702 1.00 85.81 262 ALA A N 1
ATOM 2155 C CA . ALA A 1 262 ? -42.139 4.536 50.046 1.00 85.81 262 ALA A CA 1
ATOM 2156 C C . ALA A 1 262 ? -40.748 3.877 50.009 1.00 85.81 262 ALA A C 1
ATOM 2158 O O . ALA A 1 262 ? -40.505 2.898 50.721 1.00 85.81 262 ALA A O 1
ATOM 2159 N N . ALA A 1 263 ? -39.820 4.421 49.215 1.00 84.56 263 ALA A N 1
ATOM 2160 C CA . ALA A 1 263 ? -38.443 3.948 49.115 1.00 84.56 263 ALA A CA 1
ATOM 2161 C C . ALA A 1 263 ? -37.527 4.547 50.199 1.00 84.56 263 ALA A C 1
ATOM 2163 O O . ALA A 1 263 ? -36.494 3.951 50.522 1.00 84.56 263 ALA A O 1
ATOM 2164 N N . ALA A 1 264 ? -37.903 5.676 50.808 1.00 86.75 264 ALA A N 1
ATOM 2165 C CA . ALA A 1 264 ? -37.102 6.369 51.820 1.00 86.75 264 ALA A CA 1
ATOM 2166 C C . ALA A 1 264 ? -36.675 5.489 53.024 1.00 86.75 264 ALA A C 1
ATOM 2168 O O . ALA A 1 264 ? -35.494 5.521 53.384 1.00 86.75 264 ALA A O 1
ATOM 2169 N N . PRO A 1 265 ? -37.535 4.629 53.619 1.00 87.00 265 PRO A N 1
ATOM 2170 C CA . PRO A 1 265 ? -37.120 3.742 54.712 1.00 87.00 265 PRO A CA 1
ATOM 2171 C C . PRO A 1 265 ? -36.086 2.694 54.278 1.00 87.00 265 PRO A C 1
ATOM 2173 O O . PRO A 1 265 ? -35.197 2.333 55.049 1.00 87.00 265 PRO A O 1
ATOM 2176 N N . LEU A 1 266 ? -36.178 2.210 53.034 1.00 85.81 266 LEU A N 1
ATOM 2177 C CA . LEU A 1 266 ? -35.219 1.256 52.473 1.00 85.81 266 LEU A CA 1
ATOM 2178 C C . LEU A 1 266 ? -33.869 1.927 52.200 1.00 85.81 266 LEU A C 1
ATOM 2180 O O . LEU A 1 266 ? -32.830 1.339 52.490 1.00 85.81 266 LEU A O 1
ATOM 2184 N N . GLN A 1 267 ? -33.876 3.165 51.702 1.00 85.06 267 GLN A N 1
ATOM 2185 C CA . GLN A 1 267 ? -32.663 3.960 51.497 1.00 85.06 267 GLN A CA 1
ATOM 2186 C C . GLN A 1 267 ? -31.970 4.287 52.822 1.00 85.06 267 GLN A C 1
ATOM 2188 O O . GLN A 1 267 ? -30.755 4.132 52.938 1.00 85.06 267 GLN A O 1
ATOM 2193 N N . GLN A 1 268 ? -32.742 4.670 53.842 1.00 90.06 268 GLN A N 1
ATOM 2194 C CA . GLN A 1 268 ? -32.220 4.886 55.187 1.00 90.06 268 GLN A CA 1
ATOM 2195 C C . GLN A 1 268 ? -31.587 3.605 55.737 1.00 90.06 268 GLN A C 1
ATOM 2197 O O . GLN A 1 268 ? -30.463 3.635 56.237 1.00 90.06 268 GLN A O 1
ATOM 2202 N N . ARG A 1 269 ? -32.264 2.461 55.584 1.00 90.94 269 ARG A N 1
ATOM 2203 C CA . ARG A 1 269 ? -31.730 1.174 56.032 1.00 90.94 269 ARG A CA 1
ATOM 2204 C C . ARG A 1 269 ? -30.458 0.773 55.284 1.00 90.94 269 ARG A C 1
ATOM 2206 O O . ARG A 1 269 ? -29.545 0.237 55.905 1.00 90.94 269 ARG A O 1
ATOM 2213 N N . ALA A 1 270 ? -30.382 1.028 53.981 1.00 88.06 270 ALA A N 1
ATOM 2214 C CA . ALA A 1 270 ? -29.174 0.789 53.197 1.00 88.06 270 ALA A CA 1
ATOM 2215 C C . ALA A 1 270 ? -28.003 1.652 53.699 1.00 88.06 270 ALA A C 1
ATOM 2217 O O . ALA A 1 270 ? -26.930 1.119 53.956 1.00 88.06 270 ALA A O 1
ATOM 2218 N N . ALA A 1 271 ? -28.233 2.944 53.955 1.00 91.62 271 ALA A N 1
ATOM 2219 C CA . ALA A 1 271 ? -27.213 3.841 54.500 1.00 91.62 271 ALA A CA 1
ATOM 2220 C C . ALA A 1 271 ? -26.738 3.427 55.908 1.00 91.62 271 ALA A C 1
ATOM 2222 O O . ALA A 1 271 ? -25.546 3.503 56.210 1.00 91.62 271 ALA A O 1
ATOM 2223 N N . GLU A 1 272 ? -27.647 2.954 56.767 1.00 93.94 272 GLU A N 1
ATOM 2224 C CA . GLU A 1 272 ? -27.299 2.379 58.075 1.00 93.94 272 GLU A CA 1
ATOM 2225 C C . GLU A 1 272 ? -26.418 1.132 57.933 1.00 93.94 272 GLU A C 1
ATOM 2227 O O . GLU A 1 272 ? -25.426 0.988 58.649 1.00 93.94 272 GLU A O 1
ATOM 2232 N N . LEU A 1 273 ? -26.762 0.235 57.003 1.00 91.81 273 LEU A N 1
ATOM 2233 C CA . LEU A 1 273 ? -25.986 -0.975 56.733 1.00 91.81 273 LEU A CA 1
ATOM 2234 C C . LEU A 1 273 ? -24.610 -0.650 56.137 1.00 91.81 273 LEU A C 1
ATOM 2236 O O . LEU A 1 273 ? -23.631 -1.275 56.532 1.00 91.81 273 LEU A O 1
ATOM 2240 N N . ASP A 1 274 ? -24.505 0.349 55.260 1.00 93.25 274 ASP A N 1
ATOM 2241 C CA . ASP A 1 274 ? -23.225 0.813 54.714 1.00 93.25 274 ASP A CA 1
ATOM 2242 C C . ASP A 1 274 ? -22.325 1.407 55.807 1.00 93.25 274 ASP A C 1
ATOM 2244 O O . ASP A 1 274 ? -21.132 1.096 55.880 1.00 93.25 274 ASP A O 1
ATOM 2248 N N . ALA A 1 275 ? -22.891 2.216 56.707 1.00 94.44 275 ALA A N 1
ATOM 2249 C CA . ALA A 1 275 ? -22.162 2.749 57.855 1.00 94.44 275 ALA A CA 1
ATOM 2250 C C . ALA A 1 275 ? -21.664 1.624 58.779 1.00 94.44 275 ALA A C 1
ATOM 2252 O O . ALA A 1 275 ? -20.514 1.647 59.231 1.00 94.44 275 ALA A O 1
ATOM 2253 N N . GLU A 1 276 ? -22.499 0.612 59.014 1.00 94.62 276 GLU A N 1
ATOM 2254 C CA . GLU A 1 276 ? -22.144 -0.560 59.811 1.00 94.62 276 GLU A CA 1
ATOM 2255 C C . GLU A 1 276 ? -21.070 -1.421 59.126 1.00 94.62 276 GLU A C 1
ATOM 2257 O O . GLU A 1 276 ? -20.120 -1.858 59.776 1.00 94.62 276 GLU A O 1
ATOM 2262 N N . LEU A 1 277 ? -21.134 -1.595 57.803 1.00 92.62 277 LEU A N 1
ATOM 2263 C CA . LEU A 1 277 ? -20.104 -2.284 57.021 1.00 92.62 277 LEU A CA 1
ATOM 2264 C C . LEU A 1 277 ? -18.752 -1.574 57.109 1.00 92.62 277 LEU A C 1
ATOM 2266 O O . LEU A 1 277 ? -17.728 -2.226 57.338 1.00 92.62 277 LEU A O 1
ATOM 2270 N N . VAL A 1 278 ? -18.727 -0.246 56.973 1.00 95.25 278 VAL A N 1
ATOM 2271 C CA . VAL A 1 278 ? -17.502 0.553 57.133 1.00 95.25 278 VAL A CA 1
ATOM 2272 C C . VAL A 1 278 ? -16.950 0.412 58.554 1.00 95.25 278 VAL A C 1
ATOM 2274 O O . VAL A 1 278 ? -15.742 0.211 58.728 1.00 95.25 278 VAL A O 1
ATOM 2277 N N . ARG A 1 279 ? -17.822 0.449 59.571 1.00 97.31 279 ARG A N 1
ATOM 2278 C CA . ARG A 1 279 ? -17.450 0.261 60.981 1.00 97.31 279 ARG A CA 1
ATOM 2279 C C . ARG A 1 279 ? -16.812 -1.110 61.213 1.00 97.31 279 ARG A C 1
ATOM 2281 O O . ARG A 1 279 ? -15.708 -1.177 61.758 1.00 97.31 279 ARG A O 1
ATOM 2288 N N . LEU A 1 280 ? -17.464 -2.179 60.756 1.00 93.88 280 LEU A N 1
ATOM 2289 C CA . LEU A 1 280 ? -16.995 -3.561 60.882 1.00 93.88 280 LEU A CA 1
ATOM 2290 C C . LEU A 1 280 ? -15.695 -3.801 60.112 1.00 93.88 280 LEU A C 1
ATOM 2292 O O . LEU A 1 280 ? -14.794 -4.462 60.622 1.00 93.88 280 LEU A O 1
ATOM 2296 N N . CYS A 1 281 ? -15.538 -3.223 58.920 1.00 92.75 281 CYS A N 1
ATOM 2297 C CA . CYS A 1 281 ? -14.276 -3.283 58.183 1.00 92.75 281 CYS A CA 1
ATOM 2298 C C . CYS A 1 281 ? -13.138 -2.584 58.940 1.00 92.75 281 CYS A C 1
ATOM 2300 O O . CYS A 1 281 ? -12.008 -3.075 58.952 1.00 92.75 281 CYS A O 1
ATOM 2302 N N . GLY A 1 282 ? -13.423 -1.450 59.585 1.00 94.81 282 GLY A N 1
ATOM 2303 C CA . GLY A 1 282 ? -12.470 -0.761 60.453 1.00 94.81 282 GLY A CA 1
ATOM 2304 C C . GLY A 1 282 ? -12.088 -1.593 61.678 1.00 94.81 282 GLY A C 1
ATOM 2305 O O . GLY A 1 282 ? -10.907 -1.708 61.999 1.00 94.81 282 GLY A O 1
ATOM 2306 N N . GLU A 1 283 ? -13.066 -2.208 62.340 1.00 95.12 283 GLU A N 1
ATOM 2307 C CA . GLU A 1 283 ? -12.854 -3.078 63.501 1.00 95.12 283 GLU A CA 1
ATOM 2308 C C . GLU A 1 283 ? -12.059 -4.336 63.137 1.00 95.12 283 GLU A C 1
ATOM 2310 O O . GLU A 1 283 ? -11.070 -4.646 63.800 1.00 95.12 283 GLU A O 1
ATOM 2315 N N . LYS A 1 284 ? -12.400 -4.985 62.020 1.00 94.00 284 LYS A N 1
ATOM 2316 C CA . LYS A 1 284 ? -11.639 -6.105 61.461 1.00 94.00 284 LYS A CA 1
ATOM 2317 C C . LYS A 1 284 ? -10.178 -5.724 61.231 1.00 94.00 284 LYS A C 1
ATOM 2319 O O . LYS A 1 284 ? -9.299 -6.420 61.726 1.00 94.00 284 LYS A O 1
ATOM 2324 N N . LYS A 1 285 ? -9.905 -4.603 60.549 1.00 94.75 285 LYS A N 1
ATOM 2325 C CA . LYS A 1 285 ? -8.527 -4.133 60.313 1.00 94.75 285 LYS A CA 1
ATOM 2326 C C . LYS A 1 285 ? -7.766 -3.890 61.621 1.00 94.75 285 LYS A C 1
ATOM 2328 O O . LYS A 1 285 ? -6.590 -4.230 61.707 1.00 94.75 285 LYS A O 1
ATOM 2333 N N . ARG A 1 286 ? -8.418 -3.322 62.645 1.00 96.38 286 ARG A N 1
ATOM 2334 C CA . ARG A 1 286 ? -7.803 -3.129 63.974 1.00 96.38 286 ARG A CA 1
ATOM 2335 C C . ARG A 1 286 ? -7.473 -4.460 64.648 1.00 96.38 286 ARG A C 1
ATOM 2337 O O . ARG A 1 286 ? -6.384 -4.596 65.193 1.00 96.38 286 ARG A O 1
ATOM 2344 N N . LEU A 1 287 ? -8.388 -5.427 64.608 1.00 94.06 287 LEU A N 1
ATOM 2345 C CA . LEU A 1 287 ? -8.179 -6.752 65.194 1.00 94.06 287 LEU A CA 1
ATOM 2346 C C . LEU A 1 287 ? -7.089 -7.534 64.456 1.00 94.06 287 LEU A C 1
ATOM 2348 O O . LEU A 1 287 ? -6.226 -8.118 65.100 1.00 94.06 287 LEU A O 1
ATOM 2352 N N . GLU A 1 288 ? -7.077 -7.502 63.123 1.00 94.00 288 GLU A N 1
ATOM 2353 C CA . GLU A 1 288 ? -6.018 -8.111 62.309 1.00 94.00 288 GLU A CA 1
ATOM 2354 C C . GLU A 1 288 ? -4.643 -7.518 62.644 1.00 94.00 288 GLU A C 1
ATOM 2356 O O . GLU A 1 288 ? -3.674 -8.261 62.805 1.00 94.00 288 GLU A O 1
ATOM 2361 N N . GLN A 1 289 ? -4.564 -6.196 62.821 1.00 92.88 289 GLN A N 1
ATOM 2362 C CA . GLN A 1 289 ? -3.338 -5.519 63.234 1.00 92.88 289 GLN A CA 1
ATOM 2363 C C . GLN A 1 289 ? -2.907 -5.927 64.654 1.00 92.88 289 GLN A C 1
ATOM 2365 O O . GLN A 1 289 ? -1.744 -6.268 64.857 1.00 92.88 289 GLN A O 1
ATOM 2370 N N . ALA A 1 290 ? -3.835 -5.984 65.614 1.00 92.62 290 ALA A N 1
ATOM 2371 C CA . ALA A 1 290 ? -3.545 -6.415 66.984 1.00 92.62 290 ALA A CA 1
ATOM 2372 C C . ALA A 1 290 ? -3.095 -7.886 67.061 1.00 92.62 290 ALA A C 1
ATOM 2374 O O . ALA A 1 290 ? -2.182 -8.218 67.816 1.00 92.62 290 ALA A O 1
ATOM 2375 N N . ILE A 1 291 ? -3.698 -8.775 66.260 1.00 93.00 291 ILE A N 1
ATOM 2376 C CA . ILE A 1 291 ? -3.278 -10.180 66.146 1.00 93.00 291 ILE A CA 1
ATOM 2377 C C . ILE A 1 291 ? -1.867 -10.257 65.571 1.00 93.00 291 ILE A C 1
ATOM 2379 O O . ILE A 1 291 ? -1.032 -10.983 66.106 1.00 93.00 291 ILE A O 1
ATOM 2383 N N . LYS A 1 292 ? -1.581 -9.494 64.513 1.00 92.94 292 LYS A N 1
ATOM 2384 C CA . LYS A 1 292 ? -0.251 -9.450 63.905 1.00 92.94 292 LYS A CA 1
ATOM 2385 C C . LYS A 1 292 ? 0.808 -8.978 64.906 1.00 92.94 292 LYS A C 1
ATOM 2387 O O . LYS A 1 292 ? 1.819 -9.651 65.074 1.00 92.94 292 LYS A O 1
ATOM 2392 N N . GLU A 1 293 ? 0.540 -7.898 65.634 1.00 91.25 293 GLU A N 1
ATOM 2393 C CA . GLU A 1 293 ? 1.421 -7.381 66.691 1.00 91.25 293 GLU A CA 1
ATOM 2394 C C . GLU A 1 293 ? 1.608 -8.390 67.836 1.00 91.25 293 GLU A C 1
ATOM 2396 O O . GLU A 1 293 ? 2.724 -8.593 68.315 1.00 91.25 293 GLU A O 1
ATOM 2401 N N . ALA A 1 294 ? 0.545 -9.086 68.254 1.00 87.81 294 ALA A N 1
ATOM 2402 C CA . ALA A 1 294 ? 0.626 -10.130 69.274 1.00 87.81 294 ALA A CA 1
ATOM 2403 C C . ALA A 1 294 ? 1.433 -11.351 68.802 1.00 87.81 294 ALA A C 1
ATOM 2405 O O . ALA A 1 294 ? 2.210 -11.908 69.582 1.00 87.81 294 ALA A O 1
ATOM 2406 N N . MET A 1 295 ? 1.285 -11.753 67.535 1.00 87.69 295 MET A N 1
ATOM 2407 C CA . MET A 1 295 ? 2.073 -12.819 66.914 1.00 87.69 295 MET A CA 1
ATOM 2408 C C . MET A 1 295 ? 3.547 -12.432 66.800 1.00 87.69 295 MET A C 1
ATOM 2410 O O . MET A 1 295 ? 4.405 -13.251 67.116 1.00 87.69 295 MET A O 1
ATOM 2414 N N . GLU A 1 296 ? 3.853 -11.193 66.416 1.00 86.88 296 GLU A N 1
ATOM 2415 C CA . GLU A 1 296 ? 5.220 -10.662 66.379 1.00 86.88 296 GLU A CA 1
ATOM 2416 C C . GLU A 1 296 ? 5.826 -10.605 67.793 1.00 86.88 296 GLU A C 1
ATOM 2418 O O . GLU A 1 296 ? 6.928 -11.106 68.016 1.00 86.88 296 GLU A O 1
ATOM 2423 N N . ALA A 1 297 ? 5.084 -10.119 68.793 1.00 82.88 297 ALA A N 1
ATOM 2424 C CA . ALA A 1 297 ? 5.510 -10.115 70.194 1.00 82.88 297 ALA A CA 1
ATOM 2425 C C . ALA A 1 297 ? 5.672 -11.530 70.783 1.00 82.88 297 ALA A C 1
ATOM 2427 O O . ALA A 1 297 ? 6.503 -11.749 71.668 1.00 82.88 297 ALA A O 1
ATOM 2428 N N . HIS A 1 298 ? 4.872 -12.500 70.335 1.00 79.44 298 HIS A N 1
ATOM 2429 C CA . HIS A 1 298 ? 5.018 -13.907 70.704 1.00 79.44 298 HIS A CA 1
ATOM 2430 C C . HIS A 1 298 ? 6.224 -14.544 70.007 1.00 79.44 298 HIS A C 1
ATOM 2432 O O . H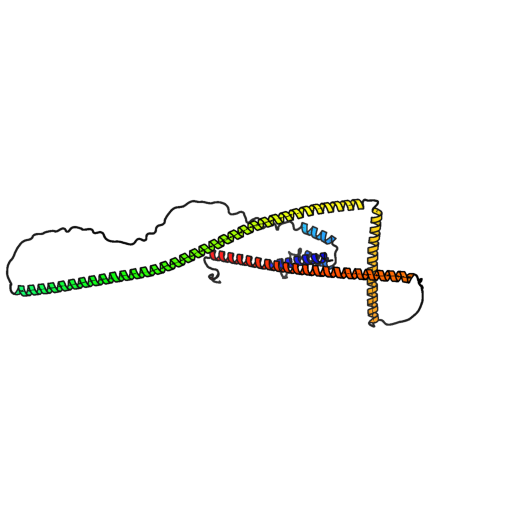IS A 1 298 ? 6.981 -15.254 70.656 1.00 79.44 298 HIS A O 1
ATOM 2438 N N . ALA A 1 299 ? 6.455 -14.260 68.723 1.00 78.38 299 ALA A N 1
ATOM 2439 C CA . ALA A 1 299 ? 7.636 -14.713 67.993 1.00 78.38 299 ALA A CA 1
ATOM 2440 C C . ALA A 1 299 ? 8.928 -14.158 68.616 1.00 78.38 299 ALA A C 1
ATOM 2442 O O . ALA A 1 299 ? 9.888 -14.903 68.780 1.00 78.38 299 ALA A O 1
ATOM 2443 N N . LEU A 1 300 ? 8.929 -12.895 69.060 1.00 74.62 300 LEU A N 1
ATOM 2444 C CA . LEU A 1 300 ? 10.039 -12.279 69.798 1.00 74.62 300 LEU A CA 1
ATOM 2445 C C . LEU A 1 300 ? 10.261 -12.916 71.183 1.00 74.62 300 LEU A C 1
ATOM 2447 O O . LEU A 1 300 ? 11.404 -13.112 71.597 1.00 74.62 300 LEU A O 1
ATOM 2451 N N . ARG A 1 301 ? 9.185 -13.298 71.887 1.00 72.06 301 ARG A N 1
ATOM 2452 C CA . ARG A 1 301 ? 9.271 -14.056 73.150 1.00 72.06 301 ARG A CA 1
ATOM 2453 C C . ARG A 1 301 ? 9.770 -15.489 72.938 1.00 72.06 301 ARG A C 1
ATOM 2455 O O . ARG A 1 301 ? 10.637 -15.941 73.678 1.00 72.06 301 ARG A O 1
ATOM 2462 N N . ALA A 1 302 ? 9.277 -16.181 71.913 1.00 68.62 302 ALA A N 1
ATOM 2463 C CA . ALA A 1 302 ? 9.689 -17.537 71.549 1.00 68.62 302 ALA A CA 1
ATOM 2464 C C . ALA A 1 302 ? 11.130 -17.594 71.007 1.00 68.62 302 ALA A C 1
ATOM 2466 O O . ALA A 1 302 ? 11.820 -18.587 71.216 1.00 68.62 302 ALA A O 1
ATOM 2467 N N . ALA A 1 303 ? 11.614 -16.513 70.384 1.00 67.50 303 ALA A N 1
ATOM 2468 C CA . ALA A 1 303 ? 13.006 -16.338 69.967 1.00 67.50 303 ALA A CA 1
ATOM 2469 C C . ALA A 1 303 ? 13.980 -16.037 71.131 1.00 67.50 303 ALA A C 1
ATOM 2471 O O . ALA A 1 303 ? 15.165 -15.812 70.890 1.00 67.50 303 ALA A O 1
ATOM 2472 N N . GLY A 1 304 ? 13.519 -16.063 72.390 1.00 56.44 304 GLY A N 1
ATOM 2473 C CA . GLY A 1 304 ? 14.394 -16.081 73.567 1.00 56.44 304 GLY A CA 1
ATOM 2474 C C . GLY A 1 304 ? 14.844 -14.716 74.099 1.00 56.44 304 GLY A C 1
ATOM 2475 O O . GLY A 1 304 ? 15.886 -14.641 74.744 1.00 56.44 304 GLY A O 1
ATOM 2476 N N . LEU A 1 305 ? 14.073 -13.643 73.883 1.00 55.94 305 LEU A N 1
ATOM 2477 C CA . LEU A 1 305 ? 14.351 -12.304 74.436 1.00 55.94 305 LEU A CA 1
ATOM 2478 C C . LEU A 1 305 ? 13.211 -11.767 75.323 1.00 55.94 305 LEU A C 1
ATOM 2480 O O . LEU A 1 305 ? 12.821 -10.606 75.236 1.00 55.94 305 LEU A O 1
ATOM 2484 N N . GLY A 1 306 ? 12.675 -12.603 76.214 1.00 44.81 306 GLY A N 1
ATOM 2485 C CA . GLY A 1 306 ? 11.705 -12.170 77.223 1.00 44.81 306 GLY A CA 1
ATOM 2486 C C . GLY A 1 306 ? 11.645 -13.135 78.399 1.00 44.81 306 GLY A C 1
ATOM 2487 O O . GLY A 1 306 ? 11.068 -14.211 78.294 1.00 44.81 306 GLY A O 1
ATOM 2488 N N . ALA A 1 307 ? 12.274 -12.748 79.506 1.00 45.62 307 ALA A N 1
ATOM 2489 C CA . ALA A 1 307 ? 12.321 -13.504 80.746 1.00 45.62 307 ALA A CA 1
ATOM 2490 C C . ALA A 1 307 ? 10.961 -13.541 81.464 1.00 45.62 307 ALA A C 1
ATOM 2492 O O . ALA A 1 307 ? 10.325 -12.506 81.643 1.00 45.62 307 ALA A O 1
ATOM 2493 N N . GLY A 1 308 ? 10.615 -14.718 81.992 1.00 42.47 308 GLY A N 1
ATOM 2494 C CA . GLY A 1 308 ? 9.902 -14.838 83.264 1.00 42.47 308 GLY A CA 1
ATOM 2495 C C . GLY A 1 308 ? 8.412 -15.185 83.211 1.00 42.47 308 GLY A C 1
ATOM 2496 O O . GLY A 1 308 ? 7.592 -14.428 82.710 1.00 42.47 308 GLY A O 1
ATOM 2497 N N . THR A 1 309 ? 8.094 -16.277 83.914 1.00 36.56 309 THR A N 1
ATOM 2498 C CA . THR A 1 309 ? 6.814 -16.633 84.564 1.00 36.56 309 THR A CA 1
ATOM 2499 C C . THR A 1 309 ? 5.714 -17.330 83.744 1.00 36.56 309 THR A C 1
ATOM 2501 O O . THR A 1 309 ? 4.827 -16.721 83.163 1.00 36.56 309 THR A O 1
ATOM 2504 N N . THR A 1 310 ? 5.720 -18.666 83.826 1.00 40.59 310 THR A N 1
ATOM 2505 C CA . THR A 1 310 ? 4.546 -19.492 84.200 1.00 40.59 310 THR A CA 1
ATOM 2506 C C . THR A 1 310 ? 4.003 -19.042 85.572 1.00 40.59 310 THR A C 1
ATOM 2508 O O . THR A 1 310 ? 4.840 -18.632 86.384 1.00 40.59 310 THR A O 1
ATOM 2511 N N . PRO A 1 311 ? 2.690 -19.148 85.902 1.00 47.44 311 PRO A N 1
ATOM 2512 C CA . PRO A 1 311 ? 2.010 -20.455 85.971 1.00 47.44 311 PRO A CA 1
ATOM 2513 C C . PRO A 1 311 ? 0.477 -20.509 85.705 1.00 47.44 311 PRO A C 1
ATOM 2515 O O . PRO A 1 311 ? -0.247 -19.538 85.862 1.00 47.44 311 PRO A O 1
ATOM 2518 N N . GLN A 1 312 ? 0.029 -21.708 85.301 1.00 34.91 312 GLN A N 1
ATOM 2519 C CA . GLN A 1 312 ? -1.063 -22.533 85.868 1.00 34.91 312 GLN A CA 1
ATOM 2520 C C . GLN A 1 312 ? -2.374 -21.871 86.357 1.00 34.91 312 GLN A C 1
ATOM 2522 O O . GLN A 1 312 ? -2.344 -21.055 87.270 1.00 34.91 312 GLN A O 1
ATOM 2527 N N . SER A 1 313 ? -3.527 -22.372 85.876 1.00 33.12 313 SER A N 1
ATOM 2528 C CA . SER A 1 313 ? -4.582 -23.038 86.686 1.00 33.12 313 SER A CA 1
ATOM 2529 C C . SER A 1 313 ? -5.998 -22.896 86.092 1.00 33.12 313 SER A C 1
ATOM 2531 O O . SER A 1 313 ? -6.444 -21.791 85.814 1.00 33.12 313 SER A O 1
ATOM 2533 N N . ASP A 1 314 ? -6.667 -24.049 85.966 1.00 32.38 314 ASP A N 1
ATOM 2534 C CA . ASP A 1 314 ? -8.090 -24.385 86.165 1.00 32.38 314 ASP A CA 1
ATOM 2535 C C . ASP A 1 314 ? -9.219 -23.412 85.780 1.00 32.38 314 ASP A C 1
ATOM 2537 O O . ASP A 1 314 ? -9.329 -22.313 86.310 1.00 32.38 314 ASP A O 1
ATOM 2541 N N . ALA A 1 315 ? -10.206 -23.913 85.027 1.00 32.56 315 ALA A N 1
ATOM 2542 C CA . ALA A 1 315 ? -11.501 -24.327 85.592 1.00 32.56 315 ALA A CA 1
ATOM 2543 C C . ALA A 1 315 ? -12.545 -24.601 84.495 1.00 32.56 315 ALA A C 1
ATOM 2545 O O . ALA A 1 315 ? -12.602 -23.955 83.453 1.00 32.56 315 ALA A O 1
ATOM 2546 N N . ALA A 1 316 ? -13.375 -25.596 84.782 1.00 40.34 316 ALA A N 1
ATOM 2547 C CA . ALA A 1 316 ? -14.468 -26.111 83.978 1.00 40.34 316 ALA A CA 1
ATOM 2548 C C . ALA A 1 316 ? -15.668 -25.155 83.853 1.00 40.34 316 ALA A C 1
ATOM 2550 O O . ALA A 1 316 ? -16.020 -24.490 84.823 1.00 40.34 316 ALA A O 1
ATOM 2551 N N . ALA A 1 317 ? -16.336 -25.199 82.693 1.00 33.69 317 ALA A N 1
ATOM 2552 C CA . ALA A 1 317 ? -17.776 -24.992 82.438 1.00 33.69 317 ALA A CA 1
ATOM 2553 C C . ALA A 1 317 ? -17.949 -24.821 80.910 1.00 33.69 317 ALA A C 1
ATOM 2555 O O . ALA A 1 317 ? -17.149 -24.137 80.292 1.00 33.69 317 ALA A O 1
ATOM 2556 N N . ALA A 1 318 ? -18.925 -25.356 80.185 1.00 36.47 318 ALA A N 1
ATOM 2557 C CA . ALA A 1 318 ? -20.114 -26.128 80.489 1.00 36.47 318 ALA A CA 1
ATOM 2558 C C . ALA A 1 318 ? -20.672 -26.683 79.153 1.00 36.47 318 ALA A C 1
ATOM 2560 O O . ALA A 1 318 ? -20.156 -26.378 78.081 1.00 36.47 318 ALA A O 1
ATOM 2561 N N . HIS A 1 319 ? -21.786 -27.410 79.266 1.00 35.97 319 HIS A N 1
ATOM 2562 C CA . HIS A 1 319 ? -22.743 -27.786 78.218 1.00 35.97 319 HIS A CA 1
ATOM 2563 C C . HIS A 1 319 ? -22.516 -29.120 77.501 1.00 35.97 319 HIS A C 1
ATOM 2565 O O . HIS A 1 319 ? -21.999 -29.217 76.395 1.00 35.97 319 HIS A O 1
ATOM 2571 N N . VAL A 1 320 ? -23.058 -30.154 78.150 1.00 39.97 320 VAL A N 1
ATOM 2572 C CA . VAL A 1 320 ? -23.698 -31.287 77.479 1.00 39.97 320 VAL A CA 1
ATOM 2573 C C . VAL A 1 320 ? -24.806 -30.724 76.581 1.00 39.97 320 VAL A C 1
ATOM 2575 O O . VAL A 1 320 ? -25.776 -30.154 77.086 1.00 39.97 320 VAL A O 1
ATOM 2578 N N . LEU A 1 321 ? -24.628 -30.845 75.267 1.00 43.25 321 LEU A N 1
ATOM 2579 C CA . LEU A 1 321 ? -25.658 -30.585 74.263 1.00 43.25 321 LEU A CA 1
ATOM 2580 C C . LEU A 1 321 ? -26.567 -31.820 74.104 1.00 43.25 321 LEU A C 1
ATOM 2582 O O . LEU A 1 321 ? -26.130 -32.942 74.382 1.00 43.25 321 LEU A O 1
ATOM 2586 N N . PRO A 1 322 ? -27.843 -31.647 73.715 1.00 43.38 322 PRO A N 1
ATOM 2587 C CA . PRO A 1 322 ? -28.805 -32.736 73.634 1.00 43.38 322 PRO A CA 1
ATOM 2588 C C . PRO A 1 322 ? -28.517 -33.627 72.418 1.00 43.38 322 PRO A C 1
ATOM 2590 O O . PRO A 1 322 ? -28.188 -33.144 71.341 1.00 43.38 322 PRO A O 1
ATOM 2593 N N . ALA A 1 323 ? -28.751 -34.934 72.559 1.00 49.38 323 ALA A N 1
ATOM 2594 C CA . ALA A 1 323 ? -28.551 -35.980 71.544 1.00 49.38 323 ALA A CA 1
ATOM 2595 C C . ALA A 1 323 ? -29.431 -35.871 70.265 1.00 49.38 323 ALA A C 1
ATOM 2597 O O . ALA A 1 323 ? -29.608 -36.853 69.548 1.00 49.38 323 ALA A O 1
ATOM 2598 N N . GLY A 1 324 ? -30.005 -34.696 69.980 1.00 50.25 324 GLY A N 1
ATOM 2599 C CA . GLY A 1 324 ? -30.634 -34.341 68.702 1.00 50.25 324 GLY A CA 1
ATOM 2600 C C . GLY A 1 324 ? -29.713 -33.552 67.760 1.00 50.25 324 GLY A C 1
ATOM 2601 O O . GLY A 1 324 ? -30.013 -33.458 66.571 1.00 50.25 324 GLY A O 1
ATOM 2602 N N . ASP A 1 325 ? -28.584 -33.040 68.264 1.00 51.97 325 ASP A N 1
ATOM 2603 C CA . ASP A 1 325 ? -27.626 -32.244 67.486 1.00 51.97 325 ASP A CA 1
ATOM 2604 C C . ASP A 1 325 ? -26.768 -33.095 66.537 1.00 51.97 325 ASP A C 1
ATOM 2606 O O . ASP A 1 325 ? -26.312 -32.586 65.519 1.00 51.97 325 ASP A O 1
ATOM 2610 N N . ASP A 1 326 ? -26.609 -34.399 66.788 1.00 56.72 326 ASP A N 1
ATOM 2611 C CA . ASP A 1 326 ? -25.786 -35.274 65.939 1.00 56.72 326 ASP A CA 1
ATOM 2612 C C . ASP A 1 326 ? -26.396 -35.491 64.545 1.00 56.72 326 ASP A C 1
ATOM 2614 O O . ASP A 1 326 ? -25.672 -35.526 63.556 1.00 56.72 326 ASP A O 1
ATOM 2618 N N . VAL A 1 327 ? -27.726 -35.572 64.416 1.00 59.91 327 VAL A N 1
ATOM 2619 C CA . VAL A 1 327 ? -28.378 -35.748 63.101 1.00 59.91 327 VAL A CA 1
ATOM 2620 C C . VAL A 1 327 ? -28.345 -34.447 62.293 1.00 59.91 327 VAL A C 1
ATOM 2622 O O . VAL A 1 327 ? -28.087 -34.480 61.091 1.00 59.91 327 VAL A O 1
ATOM 2625 N N . ALA A 1 328 ? -28.542 -33.300 62.951 1.00 64.19 328 ALA A N 1
ATOM 2626 C CA . ALA A 1 328 ? -28.428 -31.986 62.321 1.00 64.19 328 ALA A CA 1
ATOM 2627 C C . ALA A 1 328 ? -26.972 -31.654 61.948 1.00 64.19 328 ALA A C 1
ATOM 2629 O O . ALA A 1 328 ? -26.725 -31.109 60.875 1.00 64.19 328 ALA A O 1
ATOM 2630 N N . ALA A 1 329 ? -26.002 -32.034 62.784 1.00 68.38 329 ALA A N 1
ATOM 2631 C CA . ALA A 1 329 ? -24.577 -31.869 62.514 1.00 68.38 329 ALA A CA 1
ATOM 2632 C C . ALA A 1 329 ? -24.090 -32.773 61.373 1.00 68.38 329 ALA A C 1
ATOM 2634 O O . ALA A 1 329 ? -23.287 -32.329 60.555 1.00 68.38 329 ALA A O 1
ATOM 2635 N N . ILE A 1 330 ? -24.594 -34.009 61.274 1.00 72.81 330 ILE A N 1
ATOM 2636 C CA . ILE A 1 330 ? -24.302 -34.905 60.144 1.00 72.81 330 ILE A CA 1
ATOM 2637 C C . ILE A 1 330 ? -24.905 -34.345 58.848 1.00 72.81 330 ILE A C 1
ATOM 2639 O O . ILE A 1 330 ? -24.193 -34.253 57.855 1.00 72.81 330 ILE A O 1
ATOM 2643 N N . GLN A 1 331 ? -26.159 -33.876 58.864 1.00 72.25 331 GLN A N 1
ATOM 2644 C CA . GLN A 1 331 ? -26.777 -33.250 57.687 1.00 72.25 331 GLN A CA 1
ATOM 2645 C C . GLN A 1 331 ? -26.039 -31.979 57.247 1.00 72.25 331 GLN A C 1
ATOM 2647 O O . GLN A 1 331 ? -25.748 -31.833 56.065 1.00 72.25 331 GLN A O 1
ATOM 2652 N N . LEU A 1 332 ? -25.666 -31.097 58.180 1.00 73.19 332 LEU A N 1
ATOM 2653 C CA . LEU A 1 332 ? -24.862 -29.903 57.889 1.00 73.19 332 LEU A CA 1
ATOM 2654 C C . LEU A 1 332 ? -23.477 -30.252 57.341 1.00 73.19 332 LEU A C 1
ATOM 2656 O O . LEU A 1 332 ? -22.983 -29.560 56.454 1.00 73.19 332 LEU A O 1
ATOM 2660 N N . LYS A 1 333 ? -22.849 -31.318 57.845 1.00 77.06 333 LYS A N 1
ATOM 2661 C CA . LYS A 1 333 ? -21.555 -31.791 57.352 1.00 77.06 333 LYS A CA 1
ATOM 2662 C C . LYS A 1 333 ? -21.667 -32.346 55.933 1.00 77.06 333 LYS A C 1
ATOM 2664 O O . LYS A 1 333 ? -20.852 -31.982 55.092 1.00 77.06 333 LYS A O 1
ATOM 2669 N N . ASP A 1 334 ? -22.686 -33.151 55.652 1.00 76.31 334 ASP A N 1
ATOM 2670 C CA . ASP A 1 334 ? -22.931 -33.693 54.312 1.00 76.31 334 ASP A CA 1
ATOM 2671 C C . ASP A 1 334 ? -23.251 -32.573 53.309 1.00 76.31 334 ASP A C 1
ATOM 2673 O O . ASP A 1 334 ? -22.777 -32.599 52.173 1.00 76.31 334 ASP A O 1
ATOM 2677 N N . GLN A 1 335 ? -23.989 -31.545 53.739 1.00 77.19 335 GLN A N 1
ATOM 2678 C CA . GLN A 1 335 ? -24.301 -30.366 52.927 1.00 77.19 335 GLN A CA 1
ATOM 2679 C C . GLN A 1 335 ? -23.059 -29.496 52.688 1.00 77.19 335 GLN A C 1
ATOM 2681 O O . GLN A 1 335 ? -22.822 -29.061 51.566 1.00 77.19 335 GLN A O 1
ATOM 2686 N N . LEU A 1 336 ? -22.205 -29.320 53.702 1.00 79.12 336 LEU A N 1
ATOM 2687 C CA . LEU A 1 336 ? -20.917 -28.637 53.568 1.00 79.12 336 LEU A CA 1
ATOM 2688 C C . LEU A 1 336 ? -19.974 -29.387 52.614 1.00 79.12 336 LEU A C 1
ATOM 2690 O O . LEU A 1 336 ? -19.294 -28.762 51.805 1.00 79.12 336 LEU A O 1
ATOM 2694 N N . GLU A 1 337 ? -19.924 -30.718 52.691 1.00 84.88 337 GLU A N 1
ATOM 2695 C CA . GLU A 1 337 ? -19.122 -31.537 51.779 1.00 84.88 337 GLU A CA 1
ATOM 2696 C C . GLU A 1 337 ? -19.649 -31.481 50.340 1.00 84.88 337 GLU A C 1
ATOM 2698 O O . GLU A 1 337 ? -18.850 -31.490 49.402 1.00 84.88 337 GLU A O 1
ATOM 2703 N N . LEU A 1 338 ? -20.970 -31.406 50.148 1.00 86.56 338 LEU A N 1
ATOM 2704 C CA . LEU A 1 338 ? -21.584 -31.249 48.829 1.00 86.56 338 LEU A CA 1
ATOM 2705 C C . LEU A 1 338 ? -21.217 -29.892 48.208 1.00 86.56 338 LEU A C 1
ATOM 2707 O O . LEU A 1 338 ? -20.689 -29.849 47.099 1.00 86.56 338 LEU A O 1
ATOM 2711 N N . GLU A 1 339 ? -21.394 -28.808 48.965 1.00 82.06 339 GLU A N 1
ATOM 2712 C CA . GLU A 1 339 ? -21.042 -27.441 48.555 1.00 82.06 339 GLU A CA 1
ATOM 2713 C C . GLU A 1 339 ? -19.537 -27.301 48.280 1.00 82.06 339 GLU A C 1
ATOM 2715 O O . GLU A 1 339 ? -19.125 -26.653 47.321 1.00 82.06 339 GLU A O 1
ATOM 2720 N N . GLN A 1 340 ? -18.677 -27.964 49.063 1.00 85.94 340 GLN A N 1
ATOM 2721 C CA . GLN A 1 340 ? -17.233 -27.991 48.802 1.00 85.94 340 GLN A CA 1
ATOM 2722 C C . GLN A 1 340 ? -16.882 -28.690 47.483 1.00 85.94 340 GLN A C 1
ATOM 2724 O O . GLN A 1 340 ? -15.955 -28.256 46.794 1.00 85.94 340 GLN A O 1
ATOM 2729 N N . ARG A 1 341 ? -17.604 -29.757 47.112 1.00 86.38 341 ARG A N 1
ATOM 2730 C CA . ARG A 1 341 ? -17.406 -30.445 45.826 1.00 86.38 341 ARG A CA 1
ATOM 2731 C C . ARG A 1 341 ? -17.892 -29.591 44.659 1.00 86.38 341 ARG A C 1
ATOM 2733 O O . ARG A 1 341 ? -17.153 -29.459 43.687 1.00 86.38 341 ARG A O 1
ATOM 2740 N N . GLU A 1 342 ? -19.061 -28.962 44.772 1.00 89.38 342 GLU A N 1
ATOM 2741 C CA . GLU A 1 342 ? -19.563 -28.036 43.746 1.00 89.38 342 GLU A CA 1
ATOM 2742 C C . GLU A 1 342 ? -18.618 -26.844 43.558 1.00 89.38 342 GLU A C 1
ATOM 2744 O O . GLU A 1 342 ? -18.272 -26.479 42.433 1.00 89.38 342 GLU A O 1
ATOM 2749 N N . LEU A 1 343 ? -18.100 -26.285 44.652 1.00 85.50 343 LEU A N 1
ATOM 2750 C CA . LEU A 1 343 ? -17.147 -25.182 44.600 1.00 85.50 343 LEU A CA 1
ATOM 2751 C C . LEU A 1 343 ? -15.815 -25.608 43.958 1.00 85.50 343 LEU A C 1
ATOM 2753 O O . LEU A 1 343 ? -15.238 -24.844 43.182 1.00 85.50 343 LEU A O 1
ATOM 2757 N N . ALA A 1 344 ? -15.353 -26.839 44.200 1.00 88.38 344 ALA A N 1
ATOM 2758 C CA . ALA A 1 344 ? -14.179 -27.402 43.533 1.00 88.38 344 ALA A CA 1
ATOM 2759 C C . ALA A 1 344 ? -14.405 -27.634 42.025 1.00 88.38 344 ALA A C 1
ATOM 2761 O O . ALA A 1 344 ? -13.510 -27.362 41.217 1.00 88.38 344 ALA A O 1
ATOM 2762 N N . GLU A 1 345 ? -15.595 -28.082 41.618 1.00 88.12 345 GLU A N 1
ATOM 2763 C CA . GLU A 1 345 ? -15.960 -28.230 40.203 1.00 88.12 345 GLU A CA 1
ATOM 2764 C C . GLU A 1 345 ? -16.047 -26.878 39.488 1.00 88.12 345 GLU A C 1
ATOM 2766 O O . GLU A 1 345 ? -15.495 -26.722 38.393 1.00 88.12 345 GLU A O 1
ATOM 2771 N N . ILE A 1 346 ? -16.649 -25.869 40.124 1.00 87.44 346 ILE A N 1
ATOM 2772 C CA . ILE A 1 346 ? -16.710 -24.498 39.600 1.00 87.44 346 ILE A CA 1
ATOM 2773 C C . ILE A 1 346 ? -15.300 -23.915 39.466 1.00 87.44 346 ILE A C 1
ATOM 2775 O O . ILE A 1 346 ? -14.968 -23.332 38.431 1.00 87.44 346 ILE A O 1
ATOM 2779 N N . GLN A 1 347 ? -14.432 -24.116 40.461 1.00 86.88 347 GLN A N 1
ATOM 2780 C CA . GLN A 1 347 ? -13.032 -23.691 40.392 1.00 86.88 347 GLN A CA 1
ATOM 2781 C C . GLN A 1 347 ? -12.274 -24.384 39.255 1.00 86.88 347 GLN A C 1
ATOM 2783 O O . GLN A 1 347 ? -11.527 -23.722 38.529 1.00 86.88 347 GLN A O 1
ATOM 2788 N N . MET A 1 348 ? -12.487 -25.686 39.042 1.00 88.75 348 MET A N 1
ATOM 2789 C CA . MET A 1 348 ? -11.913 -26.409 37.903 1.00 88.75 348 MET A CA 1
ATOM 2790 C C . MET A 1 348 ? -12.421 -25.871 36.562 1.00 88.75 348 MET A C 1
ATOM 2792 O O . MET A 1 348 ? -11.625 -25.687 35.637 1.00 88.75 348 MET A O 1
ATOM 2796 N N . HIS A 1 349 ? -13.720 -25.596 36.436 1.00 86.62 349 HIS A N 1
ATOM 2797 C CA . HIS A 1 349 ? -14.290 -25.020 35.220 1.00 86.62 349 HIS A CA 1
ATOM 2798 C C . HIS A 1 349 ? -13.740 -23.622 34.937 1.00 86.62 349 HIS A C 1
ATOM 2800 O O . HIS A 1 349 ? -13.313 -23.351 33.811 1.00 86.62 349 HIS A O 1
ATOM 2806 N N . HIS A 1 350 ? -13.660 -22.776 35.961 1.00 86.25 350 HIS A N 1
ATOM 2807 C CA . HIS A 1 350 ? -13.065 -21.449 35.866 1.00 86.25 350 HIS A CA 1
ATOM 2808 C C . HIS A 1 350 ? -11.580 -21.521 35.478 1.00 86.25 350 HIS A C 1
ATOM 2810 O O . HIS A 1 350 ? -11.139 -20.800 34.586 1.00 86.25 350 HIS A O 1
ATOM 2816 N N . ALA A 1 351 ? -10.806 -22.442 36.063 1.00 88.88 351 ALA A N 1
ATOM 2817 C CA . ALA A 1 351 ? -9.402 -22.644 35.703 1.00 88.88 351 ALA A CA 1
ATOM 2818 C C . ALA A 1 351 ? -9.229 -23.066 34.232 1.00 88.88 351 ALA A C 1
ATOM 2820 O O . ALA A 1 351 ? -8.325 -22.584 33.549 1.00 88.88 351 ALA A O 1
ATOM 2821 N N . ARG A 1 352 ? -10.117 -23.925 33.710 1.00 89.31 352 ARG A N 1
ATOM 2822 C CA . ARG A 1 352 ? -10.105 -24.321 32.290 1.00 89.31 352 ARG A CA 1
ATOM 2823 C C . ARG A 1 352 ? -10.446 -23.156 31.362 1.00 89.31 352 ARG A C 1
ATOM 2825 O O . ARG A 1 352 ? -9.800 -23.015 30.327 1.00 89.31 352 ARG A O 1
ATOM 2832 N N . GLN A 1 353 ? -11.426 -22.330 31.728 1.00 88.56 353 GLN A N 1
ATOM 2833 C CA . GLN A 1 353 ? -11.802 -21.138 30.961 1.00 88.56 353 GLN A CA 1
ATOM 2834 C C . GLN A 1 353 ? -10.681 -20.095 30.955 1.00 88.56 353 GLN A C 1
ATOM 2836 O O . GLN A 1 353 ? -10.320 -19.599 29.893 1.00 88.56 353 GLN A O 1
ATOM 2841 N N . MET A 1 354 ? -10.060 -19.839 32.108 1.00 87.62 354 MET A N 1
ATOM 2842 C CA . MET A 1 354 ? -8.891 -18.962 32.214 1.00 87.62 354 MET A CA 1
ATOM 2843 C C . MET A 1 354 ? -7.731 -19.456 31.346 1.00 87.62 354 MET A C 1
ATOM 2845 O O . MET A 1 354 ? -7.164 -18.680 30.587 1.00 87.62 354 MET A O 1
ATOM 2849 N N . ALA A 1 355 ? -7.435 -20.759 31.365 1.00 89.81 355 ALA A N 1
ATOM 2850 C CA . ALA A 1 355 ? -6.392 -21.328 30.514 1.00 89.81 355 ALA A CA 1
ATOM 2851 C C . ALA A 1 355 ? -6.722 -21.250 29.010 1.00 89.81 355 ALA A C 1
ATOM 2853 O O . ALA A 1 355 ? -5.810 -21.186 28.188 1.00 89.81 355 ALA A O 1
ATOM 2854 N N . ALA A 1 356 ? -8.001 -21.287 28.622 1.00 88.31 356 ALA A N 1
ATOM 2855 C CA . ALA A 1 356 ? -8.410 -21.062 27.236 1.00 88.31 356 ALA A CA 1
ATOM 2856 C C . ALA A 1 356 ? -8.204 -19.594 26.829 1.00 88.31 356 ALA A C 1
ATOM 2858 O O . ALA A 1 356 ? -7.562 -19.336 25.812 1.00 88.31 356 ALA A O 1
ATOM 2859 N N . LEU A 1 357 ? -8.641 -18.655 27.672 1.00 86.44 357 LEU A N 1
ATOM 2860 C CA . LEU A 1 357 ? -8.449 -17.218 27.463 1.00 86.44 357 LEU A CA 1
ATOM 2861 C C . LEU A 1 357 ? -6.966 -16.839 27.394 1.00 86.44 357 LEU A C 1
ATOM 2863 O O . LEU A 1 357 ? -6.569 -16.088 26.509 1.00 86.44 357 LEU A O 1
ATOM 2867 N N . ASP A 1 358 ? -6.117 -17.401 28.255 1.00 90.44 358 ASP A N 1
ATOM 2868 C CA . ASP A 1 358 ? -4.673 -17.143 28.225 1.00 90.44 358 ASP A CA 1
ATOM 2869 C C . ASP A 1 358 ? -4.030 -17.591 26.902 1.00 90.44 358 ASP A C 1
ATOM 2871 O O . ASP A 1 358 ? -3.125 -16.922 26.394 1.00 90.44 358 ASP A O 1
ATOM 2875 N N . ARG A 1 359 ? -4.508 -18.692 26.301 1.00 91.31 359 ARG A N 1
ATOM 2876 C CA . ARG A 1 359 ? -4.045 -19.131 24.973 1.00 91.31 359 ARG A CA 1
ATOM 2877 C C . ARG A 1 359 ? -4.503 -18.182 23.871 1.00 91.31 359 ARG A C 1
ATOM 2879 O O . ARG A 1 359 ? -3.701 -17.863 23.000 1.00 91.31 359 ARG A O 1
ATOM 2886 N N . GLU A 1 360 ? -5.747 -17.714 23.916 1.00 91.00 360 GLU A N 1
ATOM 2887 C CA . GLU A 1 360 ? -6.260 -16.734 22.950 1.00 91.00 360 GLU A CA 1
ATOM 2888 C C . GLU A 1 360 ? -5.509 -15.402 23.050 1.00 91.00 360 GLU A C 1
ATOM 2890 O O . GLU A 1 360 ? -5.104 -14.836 22.037 1.00 91.00 360 GLU A O 1
ATOM 2895 N N . VAL A 1 361 ? -5.232 -14.933 24.269 1.00 92.50 361 VAL A N 1
ATOM 2896 C CA . VAL A 1 361 ? -4.420 -13.734 24.511 1.00 92.50 361 VAL A CA 1
ATOM 2897 C C . VAL A 1 361 ? -2.994 -13.926 23.994 1.00 92.50 361 VAL A C 1
ATOM 2899 O O . VAL A 1 361 ? -2.426 -13.004 23.403 1.00 92.50 361 VAL A O 1
ATOM 2902 N N . ALA A 1 362 ? -2.401 -15.106 24.185 1.00 91.31 362 ALA A N 1
ATOM 2903 C CA . ALA A 1 362 ? -1.080 -15.416 23.648 1.00 91.31 362 ALA A CA 1
ATOM 2904 C C . ALA A 1 362 ? -1.065 -15.424 22.107 1.00 91.31 362 ALA A C 1
ATOM 2906 O O . ALA A 1 362 ? -0.157 -14.828 21.525 1.00 91.31 362 ALA A O 1
ATOM 2907 N N . ASP A 1 363 ? -2.072 -16.018 21.454 1.00 92.62 363 ASP A N 1
ATOM 2908 C CA . ASP A 1 363 ? -2.213 -16.019 19.988 1.00 92.62 363 ASP A CA 1
ATOM 2909 C C . ASP A 1 363 ? -2.412 -14.597 19.441 1.00 92.62 363 ASP A C 1
ATOM 2911 O O . ASP A 1 363 ? -1.682 -14.155 18.553 1.00 92.62 363 ASP A O 1
ATOM 2915 N N . LEU A 1 364 ? -3.320 -13.820 20.042 1.00 86.75 364 LEU A N 1
ATOM 2916 C CA . LEU A 1 364 ? -3.552 -12.419 19.677 1.00 86.75 364 LEU A CA 1
ATOM 2917 C C . LEU A 1 364 ? -2.292 -11.567 19.843 1.00 86.75 364 LEU A C 1
ATOM 2919 O O . LEU A 1 364 ? -1.993 -10.720 18.998 1.00 86.75 364 LEU A O 1
ATOM 2923 N N . LYS A 1 365 ? -1.513 -11.802 20.902 1.00 89.94 365 LYS A N 1
ATOM 2924 C CA . LYS A 1 365 ? -0.233 -11.124 21.113 1.00 89.94 365 LYS A CA 1
ATOM 2925 C C . LYS A 1 365 ? 0.806 -11.537 20.067 1.00 89.94 365 LYS A C 1
ATOM 2927 O O . LYS A 1 365 ? 1.548 -10.673 19.606 1.00 89.94 365 LYS A O 1
ATOM 2932 N N . GLY A 1 366 ? 0.843 -12.812 19.679 1.00 91.44 366 GLY A N 1
ATOM 2933 C CA . GLY A 1 366 ? 1.668 -13.312 18.575 1.00 91.44 366 GLY A CA 1
ATOM 2934 C C . GLY A 1 366 ? 1.348 -12.590 17.268 1.00 91.44 366 GLY A C 1
ATOM 2935 O O . GLY A 1 366 ? 2.211 -11.910 16.714 1.00 91.44 366 GLY A O 1
ATOM 2936 N N . ARG A 1 367 ? 0.074 -12.609 16.863 1.00 90.50 367 ARG A N 1
ATOM 2937 C CA . ARG A 1 367 ? -0.422 -11.908 15.666 1.00 90.50 367 ARG A CA 1
ATOM 2938 C C . ARG A 1 367 ? -0.155 -10.404 15.708 1.00 90.50 367 ARG A C 1
ATOM 2940 O O . ARG A 1 367 ? 0.193 -9.804 14.697 1.00 90.50 367 ARG A O 1
ATOM 2947 N N . SER A 1 368 ? -0.284 -9.777 16.878 1.00 89.88 368 SER A N 1
ATOM 2948 C CA . SER A 1 368 ? 0.030 -8.356 17.055 1.00 89.88 368 SER A CA 1
ATOM 2949 C C . SER A 1 368 ? 1.518 -8.055 16.841 1.00 89.88 368 SER A C 1
ATOM 2951 O O . SER A 1 368 ? 1.845 -7.049 16.211 1.00 89.88 368 SER A O 1
ATOM 2953 N N . MET A 1 369 ? 2.420 -8.913 17.328 1.00 92.44 369 MET A N 1
ATOM 2954 C CA . MET A 1 369 ? 3.861 -8.765 17.093 1.00 92.44 369 MET A CA 1
ATOM 2955 C C . MET A 1 369 ? 4.225 -8.993 15.625 1.00 92.44 369 MET A C 1
ATOM 2957 O O . MET A 1 369 ? 5.020 -8.228 15.085 1.00 92.44 369 MET A O 1
ATOM 2961 N N . GLU A 1 370 ? 3.616 -9.981 14.966 1.00 91.44 370 GLU A N 1
ATOM 2962 C CA . GLU A 1 370 ? 3.786 -10.202 13.526 1.00 91.44 370 GLU A CA 1
ATOM 2963 C C . GLU A 1 370 ? 3.334 -8.979 12.723 1.00 91.44 370 GLU A C 1
ATOM 2965 O O . GLU A 1 370 ? 4.096 -8.468 11.906 1.00 91.44 370 GLU A O 1
ATOM 2970 N N . LEU A 1 371 ? 2.147 -8.434 13.008 1.00 92.69 371 LEU A N 1
ATOM 2971 C CA . LEU A 1 371 ? 1.659 -7.210 12.365 1.00 92.69 371 LEU A CA 1
ATOM 2972 C C . LEU A 1 371 ? 2.585 -6.012 12.613 1.00 92.69 371 LEU A C 1
ATOM 2974 O O . LEU A 1 371 ? 2.822 -5.217 11.704 1.00 92.69 371 LEU A O 1
ATOM 2978 N N . ALA A 1 372 ? 3.135 -5.880 13.822 1.00 88.31 372 ALA A N 1
ATOM 2979 C CA . ALA A 1 372 ? 4.100 -4.829 14.130 1.00 88.31 372 ALA A CA 1
ATOM 2980 C C . ALA A 1 372 ? 5.406 -4.988 13.333 1.00 88.31 372 ALA A C 1
ATOM 2982 O O . ALA A 1 372 ? 5.967 -3.985 12.888 1.00 88.31 372 ALA A O 1
ATOM 2983 N N . GLN A 1 373 ? 5.866 -6.225 13.124 1.00 93.00 373 GLN A N 1
ATOM 2984 C CA . GLN A 1 373 ? 7.032 -6.519 12.294 1.00 93.00 373 GLN A CA 1
ATOM 2985 C C . GLN A 1 373 ? 6.759 -6.192 10.821 1.00 93.00 373 GLN A C 1
ATOM 2987 O O . GLN A 1 373 ? 7.522 -5.443 10.218 1.00 93.00 373 GLN A O 1
ATOM 2992 N N . TRP A 1 374 ? 5.622 -6.635 10.276 1.00 93.06 374 TRP A N 1
ATOM 2993 C CA . TRP A 1 374 ? 5.190 -6.297 8.915 1.00 93.06 374 TRP A CA 1
ATOM 2994 C C . TRP A 1 374 ? 5.099 -4.785 8.688 1.00 93.06 374 TRP A C 1
ATOM 2996 O O . TRP A 1 374 ? 5.532 -4.279 7.651 1.00 93.06 374 TRP A O 1
ATOM 3006 N N . LEU A 1 375 ? 4.576 -4.039 9.666 1.00 93.19 375 LEU A N 1
ATOM 3007 C CA . LEU A 1 375 ? 4.532 -2.579 9.610 1.00 93.19 375 LEU A CA 1
ATOM 3008 C C . LEU A 1 375 ? 5.945 -1.978 9.581 1.00 93.19 375 LEU A C 1
ATOM 3010 O O . LEU A 1 375 ? 6.207 -1.067 8.796 1.00 93.19 375 LEU A O 1
ATOM 3014 N N . ALA A 1 376 ? 6.855 -2.478 10.421 1.00 92.50 376 ALA A N 1
ATOM 3015 C CA . ALA A 1 376 ? 8.239 -2.015 10.460 1.00 92.50 376 ALA A CA 1
ATOM 3016 C C . ALA A 1 376 ? 8.968 -2.282 9.134 1.00 92.50 376 ALA A C 1
ATOM 3018 O O . ALA A 1 376 ? 9.633 -1.381 8.621 1.00 92.50 376 ALA A O 1
ATOM 3019 N N . ASP A 1 377 ? 8.780 -3.464 8.547 1.00 93.25 377 ASP A N 1
ATOM 3020 C CA . ASP A 1 377 ? 9.382 -3.847 7.268 1.00 93.25 377 ASP A CA 1
ATOM 3021 C C . ASP A 1 377 ? 8.820 -3.008 6.112 1.00 93.25 377 ASP A C 1
ATOM 3023 O O . ASP A 1 377 ? 9.571 -2.516 5.268 1.00 93.25 377 ASP A O 1
ATOM 3027 N N . THR A 1 378 ? 7.508 -2.752 6.115 1.00 92.25 378 THR A N 1
ATOM 3028 C CA . THR A 1 378 ? 6.850 -1.896 5.114 1.00 92.25 378 THR A CA 1
ATOM 3029 C C . THR A 1 378 ? 7.346 -0.452 5.201 1.00 92.25 378 THR A C 1
ATOM 3031 O O . THR A 1 378 ? 7.651 0.167 4.181 1.00 92.25 378 THR A O 1
ATOM 3034 N N . VAL A 1 379 ? 7.476 0.094 6.416 1.00 92.00 379 VAL A N 1
ATOM 3035 C CA . VAL A 1 379 ? 8.042 1.434 6.635 1.00 92.00 379 VAL A CA 1
ATOM 3036 C C . VAL A 1 379 ? 9.504 1.487 6.193 1.00 92.00 379 VAL A C 1
ATOM 3038 O O . VAL A 1 379 ? 9.883 2.429 5.501 1.00 92.00 379 VAL A O 1
ATOM 3041 N N . GLY A 1 380 ? 10.307 0.472 6.526 1.00 92.50 380 GLY A N 1
ATOM 3042 C CA . GLY A 1 380 ? 11.699 0.377 6.087 1.00 92.50 380 GLY A CA 1
ATOM 3043 C C . GLY A 1 380 ? 11.832 0.329 4.563 1.00 92.50 380 GLY A C 1
ATOM 3044 O O . GLY A 1 380 ? 12.637 1.064 3.993 1.00 92.50 380 GLY A O 1
ATOM 3045 N N . SER A 1 381 ? 10.996 -0.468 3.892 1.00 92.12 381 SER A N 1
ATOM 3046 C CA . SER A 1 381 ? 10.950 -0.549 2.428 1.00 92.12 381 SER A CA 1
ATOM 3047 C C . SER A 1 381 ? 10.561 0.790 1.796 1.00 92.12 381 SER A C 1
ATOM 3049 O O . SER A 1 381 ? 11.250 1.279 0.900 1.00 92.12 381 SER A O 1
ATOM 3051 N N . ARG A 1 382 ? 9.517 1.448 2.319 1.00 94.56 382 ARG A N 1
ATOM 3052 C CA . ARG A 1 382 ? 9.100 2.783 1.872 1.00 94.56 382 ARG A CA 1
ATOM 3053 C C . ARG A 1 382 ? 10.231 3.800 2.009 1.00 94.56 382 ARG A C 1
ATOM 3055 O O . ARG A 1 382 ? 10.503 4.543 1.069 1.00 94.56 382 ARG A O 1
ATOM 3062 N N . ASP A 1 383 ? 10.882 3.845 3.167 1.00 94.06 383 ASP A N 1
ATOM 3063 C CA . ASP A 1 383 ? 11.953 4.805 3.431 1.00 94.06 383 ASP A CA 1
ATOM 3064 C C . ASP A 1 383 ? 13.164 4.544 2.514 1.00 94.06 383 ASP A C 1
ATOM 3066 O O . ASP A 1 383 ? 13.749 5.493 1.991 1.00 94.06 383 ASP A O 1
ATOM 3070 N N . GLN A 1 384 ? 13.477 3.276 2.216 1.00 94.44 384 GLN A N 1
ATOM 3071 C CA . GLN A 1 384 ? 14.511 2.895 1.247 1.00 94.44 384 GLN A CA 1
ATOM 3072 C C . GLN A 1 384 ? 14.166 3.332 -0.186 1.00 94.44 384 GLN A C 1
ATOM 3074 O O . GLN A 1 384 ? 15.037 3.830 -0.908 1.00 94.44 384 GLN A O 1
ATOM 3079 N N . VAL A 1 385 ? 12.909 3.176 -0.612 1.00 93.81 385 VAL A N 1
ATOM 3080 C CA . VAL A 1 385 ? 12.434 3.636 -1.929 1.00 93.81 385 VAL A CA 1
ATOM 3081 C C . VAL A 1 385 ? 12.500 5.159 -2.024 1.00 93.81 385 VAL A C 1
ATOM 3083 O O . VAL A 1 385 ? 12.981 5.687 -3.027 1.00 93.81 385 VAL A O 1
ATOM 3086 N N . LEU A 1 386 ? 12.094 5.878 -0.974 1.00 93.88 386 LEU A N 1
ATOM 3087 C CA . LEU A 1 386 ? 12.199 7.338 -0.917 1.00 93.88 386 LEU A CA 1
ATOM 3088 C C . LEU A 1 386 ? 13.655 7.803 -1.021 1.00 93.88 386 LEU A C 1
ATOM 3090 O O . LEU A 1 386 ? 13.955 8.678 -1.833 1.00 93.88 386 LEU A O 1
ATOM 3094 N N . LEU A 1 387 ? 14.566 7.183 -0.265 1.00 92.88 387 LEU A N 1
ATOM 3095 C CA . LEU A 1 387 ? 16.007 7.443 -0.348 1.00 92.88 387 LEU A CA 1
ATOM 3096 C C . LEU A 1 387 ? 16.548 7.196 -1.758 1.00 92.88 387 LEU A C 1
ATOM 3098 O O . LEU A 1 387 ? 17.254 8.040 -2.307 1.00 92.88 387 LEU A O 1
ATOM 3102 N N . SER A 1 388 ? 16.176 6.069 -2.364 1.00 90.00 388 SER A N 1
ATOM 3103 C CA . SER A 1 388 ? 16.599 5.704 -3.721 1.00 90.00 388 SER A CA 1
ATOM 3104 C C . SER A 1 388 ? 16.083 6.704 -4.758 1.00 90.00 388 SER A C 1
ATOM 3106 O O . SER A 1 388 ? 16.830 7.116 -5.643 1.00 90.00 388 SER A O 1
ATOM 3108 N N . THR A 1 389 ? 14.838 7.161 -4.610 1.00 91.75 389 THR A N 1
ATOM 3109 C CA . THR A 1 389 ? 14.217 8.166 -5.486 1.00 91.75 389 THR A CA 1
ATOM 3110 C C . THR A 1 389 ? 14.913 9.520 -5.354 1.00 91.75 389 THR A C 1
ATOM 3112 O O . THR A 1 389 ? 15.233 10.149 -6.358 1.00 91.75 389 THR A O 1
ATOM 3115 N N . GLN A 1 390 ? 15.223 9.954 -4.128 1.00 90.31 390 GLN A N 1
ATOM 3116 C CA . GLN A 1 390 ? 15.980 11.187 -3.883 1.00 90.31 390 GLN A CA 1
ATOM 3117 C C . GLN A 1 390 ? 17.398 11.116 -4.464 1.00 90.31 390 GLN A C 1
ATOM 3119 O O . GLN A 1 390 ? 17.874 12.085 -5.058 1.00 90.31 390 GLN A O 1
ATOM 3124 N N . LEU A 1 391 ? 18.063 9.964 -4.339 1.00 88.62 391 LEU A N 1
ATOM 3125 C CA . LEU A 1 391 ? 19.362 9.698 -4.957 1.00 88.62 391 LEU A CA 1
ATOM 3126 C C . LEU A 1 391 ? 19.290 9.784 -6.483 1.00 88.62 391 LEU A C 1
ATOM 3128 O O . LEU A 1 391 ? 20.111 10.475 -7.085 1.00 88.62 391 LEU A O 1
ATOM 3132 N N . LEU A 1 392 ? 18.292 9.149 -7.100 1.00 88.75 392 LEU A N 1
ATOM 3133 C CA . LEU A 1 392 ? 18.019 9.236 -8.537 1.00 88.75 392 LEU A CA 1
ATOM 3134 C C . LEU A 1 392 ? 17.794 10.684 -8.980 1.00 88.75 392 LEU A C 1
ATOM 3136 O O . LEU A 1 392 ? 18.445 11.139 -9.918 1.00 88.75 392 LEU A O 1
ATOM 3140 N N . GLN A 1 393 ? 16.958 11.436 -8.261 1.00 88.38 393 GLN A N 1
ATOM 3141 C CA . GLN A 1 393 ? 16.709 12.853 -8.530 1.00 88.38 393 GLN A CA 1
ATOM 3142 C C . GLN A 1 393 ? 18.006 13.672 -8.452 1.00 88.38 393 GLN A C 1
ATOM 3144 O O . GLN A 1 393 ? 18.281 14.500 -9.319 1.00 88.38 393 GLN A O 1
ATOM 3149 N N . SER A 1 394 ? 18.841 13.420 -7.437 1.00 85.69 394 SER A N 1
ATOM 3150 C CA . SER A 1 394 ? 20.140 14.080 -7.310 1.00 85.69 394 SER A CA 1
ATOM 3151 C C . SER A 1 394 ? 21.080 13.728 -8.461 1.00 85.69 394 SER A C 1
ATOM 3153 O O . SER A 1 394 ? 21.811 14.613 -8.893 1.00 85.69 394 SER A O 1
ATOM 3155 N N . CYS A 1 395 ? 21.088 12.479 -8.936 1.00 86.25 395 CYS A N 1
ATOM 3156 C CA . CYS A 1 395 ? 21.924 12.046 -10.061 1.00 86.25 395 CYS A CA 1
ATOM 3157 C C . CYS A 1 395 ? 21.464 12.664 -11.384 1.00 86.25 395 CYS A C 1
ATOM 3159 O O . CYS A 1 395 ? 22.294 13.067 -12.194 1.00 86.25 395 CYS A O 1
ATOM 3161 N N . LEU A 1 396 ? 20.147 12.769 -11.590 1.00 87.62 396 LEU A N 1
ATOM 3162 C CA . LEU A 1 396 ? 19.563 13.452 -12.744 1.00 87.62 396 LEU A CA 1
ATOM 3163 C C . LEU A 1 396 ? 19.947 14.934 -12.754 1.00 87.62 396 LEU A C 1
ATOM 3165 O O . LEU A 1 396 ? 20.369 15.450 -13.784 1.00 87.62 396 LEU A O 1
ATOM 3169 N N . ASN A 1 397 ? 19.877 15.599 -11.599 1.00 87.75 397 ASN A N 1
ATOM 3170 C CA . ASN A 1 397 ? 20.226 17.014 -11.481 1.00 87.75 397 ASN A CA 1
ATOM 3171 C C . ASN A 1 397 ? 21.730 17.279 -11.658 1.00 87.75 397 ASN A C 1
ATOM 3173 O O . ASN A 1 397 ? 22.105 18.337 -12.158 1.00 87.75 397 ASN A O 1
ATOM 3177 N N . SER A 1 398 ? 22.600 16.354 -11.240 1.00 85.62 398 SER A N 1
ATOM 3178 C CA . SER A 1 398 ? 24.055 16.494 -11.391 1.00 85.62 398 SER A CA 1
ATOM 3179 C C . SER A 1 398 ? 24.595 15.965 -12.721 1.00 85.62 398 SER A C 1
ATOM 3181 O O . SER A 1 398 ? 25.744 16.253 -13.048 1.00 85.62 398 SER A O 1
ATOM 3183 N N . GLY A 1 399 ? 23.822 15.161 -13.459 1.00 83.81 399 GLY A N 1
ATOM 3184 C CA . GLY A 1 399 ? 24.276 14.456 -14.663 1.00 83.81 399 GLY A CA 1
ATOM 3185 C C . GLY A 1 399 ? 25.338 13.378 -14.396 1.00 83.81 399 GLY A C 1
ATOM 3186 O O . GLY A 1 399 ? 25.967 12.889 -15.330 1.00 83.81 399 GLY A O 1
ATOM 3187 N N . VAL A 1 400 ? 25.566 13.019 -13.128 1.00 82.75 400 VAL A N 1
ATOM 3188 C CA . VAL A 1 400 ? 26.617 12.089 -12.688 1.00 82.75 400 VAL A CA 1
ATOM 3189 C C . VAL A 1 400 ? 26.021 11.100 -11.693 1.00 82.75 400 VAL A C 1
ATOM 3191 O O . VAL A 1 400 ? 25.339 11.503 -10.751 1.00 82.75 400 VAL A O 1
ATOM 3194 N N . CYS A 1 401 ? 26.292 9.808 -11.891 1.00 83.69 401 CYS A N 1
ATOM 3195 C CA . CYS A 1 401 ? 25.771 8.742 -11.040 1.00 83.69 401 CYS A CA 1
ATOM 3196 C C . CYS A 1 401 ? 26.290 8.849 -9.591 1.00 83.69 401 CYS A C 1
ATOM 3198 O O . CYS A 1 401 ? 27.409 9.308 -9.365 1.00 83.69 401 CYS A O 1
ATOM 3200 N N . ALA A 1 402 ? 25.522 8.376 -8.604 1.00 73.19 402 ALA A N 1
ATOM 3201 C CA . ALA A 1 402 ? 25.904 8.437 -7.187 1.00 73.19 402 ALA A CA 1
ATOM 3202 C C . ALA A 1 402 ? 27.247 7.745 -6.886 1.00 73.19 402 ALA A C 1
ATOM 3204 O O . ALA A 1 402 ? 28.004 8.229 -6.053 1.00 73.19 402 ALA A O 1
ATOM 3205 N N . LEU A 1 403 ? 27.569 6.662 -7.605 1.00 76.44 403 LEU A N 1
ATOM 3206 C CA . LEU A 1 403 ? 28.849 5.939 -7.512 1.00 76.44 403 LEU A CA 1
ATOM 3207 C C . LEU A 1 403 ? 30.009 6.660 -8.218 1.00 76.44 403 LEU A C 1
ATOM 3209 O O . LEU A 1 403 ? 31.172 6.400 -7.938 1.00 76.44 403 LEU A O 1
ATOM 3213 N N . CYS A 1 404 ? 29.685 7.551 -9.149 1.00 77.75 404 CYS A N 1
ATOM 3214 C CA . CYS A 1 404 ? 30.616 8.304 -9.977 1.00 77.75 404 CYS A CA 1
ATOM 3215 C C . CYS A 1 404 ? 30.942 9.672 -9.352 1.00 77.75 404 CYS A C 1
ATOM 3217 O O . CYS A 1 404 ? 31.806 10.396 -9.848 1.00 77.75 404 CYS A O 1
ATOM 3219 N N . ARG A 1 405 ? 30.215 10.056 -8.293 1.00 71.69 405 ARG A N 1
ATOM 3220 C CA . ARG A 1 405 ? 30.405 11.317 -7.584 1.00 71.69 405 ARG A CA 1
ATOM 3221 C C . ARG A 1 405 ? 31.674 11.197 -6.730 1.00 71.69 405 ARG A C 1
ATOM 3223 O O . ARG A 1 405 ? 31.722 10.318 -5.871 1.00 71.69 405 ARG A O 1
ATOM 3230 N N . PRO A 1 406 ? 32.701 12.039 -6.943 1.00 65.06 406 PRO A N 1
ATOM 3231 C CA . PRO A 1 406 ? 33.907 11.987 -6.129 1.00 65.06 406 PRO A CA 1
ATOM 3232 C C . PRO A 1 406 ? 33.535 12.290 -4.675 1.00 65.06 406 PRO A C 1
ATOM 3234 O O . PRO A 1 406 ? 32.929 13.323 -4.387 1.00 65.06 406 PRO A O 1
ATOM 3237 N N . SER A 1 407 ? 33.851 11.362 -3.773 1.00 56.66 407 SER A N 1
ATOM 3238 C CA . SER A 1 407 ? 33.731 11.553 -2.330 1.00 56.66 407 SER A CA 1
ATOM 3239 C C . SER A 1 407 ? 34.747 12.613 -1.904 1.00 56.66 407 SER A C 1
ATOM 3241 O O . SER A 1 407 ? 35.941 12.321 -1.837 1.00 56.66 407 SER A O 1
ATOM 3243 N N . SER A 1 408 ? 34.277 13.845 -1.716 1.00 47.19 408 SER A N 1
ATOM 3244 C CA . SER A 1 408 ? 35.049 14.977 -1.192 1.00 47.19 408 SER A CA 1
ATOM 3245 C C . SER A 1 408 ? 35.106 14.962 0.324 1.00 47.19 408 SER A C 1
ATOM 3247 O O . SER A 1 408 ? 34.005 14.815 0.910 1.00 47.19 408 SER A O 1
#

pLDDT: mean 71.37, std 25.06, range [25.8, 98.44]

Sequence (408 aa):
MSAHVEREKIIFFFLKNRQKYFKKRGLLMEDTDSSSGVRKNIHVSMYVSYAYAHGVDDLIWCRLLSTIDLTLRVPIFCGLFFFCFVSAEEGVVSGFQRAFASPVRHTKPHQKKKKRVRRKKKFGLSFYFNLNLMESSVSSLMDHLNGVETRRRVVMMKRKEAETRLAFSTEEQQQLEQQTAQNEVRAVELKKELDHLLEEQRQLQLQLMAGMDTVRQSEVEETLLIKHVQGQLEKASTLVTTWREHTRDLDEVQRSWGEDDAAAPLQQRAAELDAELVRLCGEKKRLEQAIKEAMEAHALRAAGLGAGTTPQSDAAAAHVLPAGDDVAAIQLKDQLELEQRELAEIQMHHARQMAALDREVADLKGRSMELAQWLADTVGSRDQVLLSTQLLQSCLNSGVCALCRPSS